Protein AF-A0A257MHK7-F1 (afdb_monomer)

Nearest PDB structures (foldseek):
  7e9s-assembly1_A  TM=8.027E-01  e=5.311E-11  Archaeoglobus fulgidus DSM 4304
  3wak-assembly1_A  TM=7.910E-01  e=7.099E-11  Archaeoglobus fulgidus DSM 4304
  3waj-assembly1_A  TM=7.030E-01  e=3.973E-11  Archaeoglobus fulgidus DSM 4304
  5gmy-assembly1_A  TM=7.520E-01  e=3.577E-10  Archaeoglobus fulgidus DSM 4304
  6s7t-assembly1_A  TM=6.588E-01  e=6.774E-07  Homo sapiens

Solvent-accessible surface area (backbone atoms only — not comparable to full-atom values): 24282 Å² total; per-residue (Å²): 131,82,75,76,78,83,48,70,67,58,56,49,49,50,45,51,52,52,33,52,51,50,15,43,62,72,18,46,82,25,63,48,101,91,43,78,45,60,84,50,72,64,22,52,51,40,48,52,35,19,58,49,16,57,77,46,65,91,47,66,69,50,65,38,73,88,37,63,76,94,75,29,39,77,54,55,71,35,56,49,52,37,50,54,35,19,51,52,15,50,74,71,70,33,82,48,70,70,46,31,56,56,50,37,24,47,47,23,32,54,41,40,47,53,32,38,53,40,49,23,53,37,39,29,74,77,66,37,66,69,61,8,52,51,51,30,46,51,55,52,66,28,59,69,59,35,62,39,13,6,29,34,28,44,54,45,70,27,52,39,54,29,22,50,47,42,20,52,31,23,45,52,45,21,74,55,40,68,96,49,17,69,58,26,11,40,50,12,4,50,21,49,29,53,23,32,33,37,34,40,70,49,44,66,71,54,56,54,53,49,52,48,51,52,50,53,45,48,51,19,52,67,71,73,46,90,50,65,66,61,50,50,41,54,48,44,12,43,50,43,16,47,63,70,40,51,89,44,36,86,36,83,27,31,27,60,19,42,54,43,48,52,48,49,43,50,49,40,52,49,51,51,47,52,53,50,51,36,60,76,67,71,50,65,45,80,57,48,64,59,50,52,52,50,52,51,54,51,49,52,58,54,36,50,73,34,60,96,67,37,18,60,57,46,51,52,53,49,21,72,73,73,60,36,93,45,45,93,74,38,84,89,49,45,71,76,60,85,51,75,64,39,39,51,50,38,55,74,28,68,61,30,46,48,50,53,49,47,53,53,53,50,50,50,53,50,53,52,50,56,60,75,61,67,80,76,101,61,92,68,68,81,74,87,76,67,64,86,76,51,99,71,61,73,84,81,82,87,78,83,82,76,90,73,92,77,93,82,86,86,83,91,83,88,90,87,88,79,92,76,91,77,92,77,85,84,85,80,83,88,82,88,81,89,131

Radius of gyration: 27.18 Å; Cα contacts (8 Å, |Δi|>4): 491; chains: 1; bounding box: 99×68×70 Å

Foldseek 3Di:
DPPPPDDLVVLLVVLLVLLLVLLAVVLVVLQDPVAGDADDDVLVVLLVQLLVCLVVPPDTCQWACVPPPPPTDGDLAFCLLSNVLSVQLVVVVHNDSRSSQQRSQCVLQVLLSLLLVLQLLQQCLVFNSVSSSVSSNLSSLQPVNSCCRHGNSSALVSLLSSLLSLLSSLLSCLLQVPPCNLVSLLSSLVSLLSNLSSAVLSLLSVVVLLVVLLVVLLVCLVVVHDCVSSLVSSLSSLVSNLVSLVVCCVPSNRVSSNVSSVVSNVLSVVLVVLSVVCVVVVHRSVVNVVVSVVVVVVVLVVQCVQVPNSVVVSLVSVCQVPPHPCDVPDPVSHDCDDDPVSVVCLCPDSNNVSVVVCCVSVVVSVVVRCVVVPDDPDPPNDDDDCLVDDPDRDPDPDPPPDDDDDDDDDDDDDDDDDDDDDDDDDDDDDDDDDD

pLDDT: mean 83.2, std 22.93, range [23.47, 98.69]

Mean predicted aligned error: 10.33 Å

Secondary structure (DSSP, 8-state):
-------HHHHHHHHHHHHHHHHHHHHGGGEETTEE--SSHHHHHHHHHHHHHHHHTT----EETTSTTTT-EE--S-SHHHHHHHHHHHHTT--SHHHHHHHHTTHHHHHHHHHHHHHHHHHHHHS-HHHHHHHHHHHHH-HHHHHHHSTT--STHHHHHHHHHHHHHHHHHHHH-GGGHHHHHHHHHHHHHHHHTT-GGGGGGGGHHHHHHHHHHHHHHHHT---HHHHHHHHHHHHHHHHHHGGGTTSTTTHHHHHHHHHHHHHHHHHHHHHHHHHHTT--GGGHHHHHHHHHHHHHHHHHT-GGGHHHHHHHHHHHHH--TTTTT-GGGS-S-SSHHHHHHHHHSHHHHHHHHHHHHHHHHHHHHHHHT-S------S-SSGGGSSSSPPPP--------------------------------S------

Sequence (435 aa):
MDQGKRSEQVELIAVVILGLLLRFLGGRASLTEKGILLPGYDEFYHMRRILYTVQNFPNTLWFDSYLNYPHGWENVWPPLYDQISAAFCLLLGQHTRPGVEMAASFVPIIIGTIATIAIYFLVREVFDHRTAILAGLMTVLAPTYLQYTRFAAMDHHSLEVLFLISALLFLILALCGGGRRYIFAALAGLSIAALAYTWHGAVLYLAVIPAYVAIDMTMALKEKRQSQETAMVMLLALAVAIIFVLPYRNAPWLWPSFVGIAAIFAATVIISTISYLIAKRNMSWKAFPPSVLLVFLISILIFSSGPFGTGELIRIGLGTLWGGEMVGKISEAEPLVYDWLTFKQVAFSGLGLNLLFTLAVGGVCYCSHLRAVEIPLYVHYCHGDFYKHTLFPCPESDQRTTWGEQSQDGPAGDPSPIFGSNFAYNCRGGVCCHL

Structure (mmCIF, N/CA/C/O backbone):
data_AF-A0A257MHK7-F1
#
_entry.id   AF-A0A257MHK7-F1
#
loop_
_atom_site.group_PDB
_atom_site.id
_atom_site.type_symbol
_atom_site.label_atom_id
_atom_site.label_alt_id
_atom_site.label_comp_id
_atom_site.label_asym_id
_atom_site.label_entity_id
_atom_site.label_seq_id
_atom_site.pdbx_PDB_ins_code
_atom_site.Cartn_x
_atom_site.Cartn_y
_atom_site.Cartn_z
_atom_site.occupancy
_atom_site.B_iso_or_equiv
_atom_site.auth_seq_id
_atom_site.auth_comp_id
_atom_site.auth_asym_id
_atom_site.auth_atom_id
_atom_site.pdbx_PDB_model_num
ATOM 1 N N . MET A 1 1 ? -41.397 4.599 -23.111 1.00 39.16 1 MET A N 1
ATOM 2 C CA . MET A 1 1 ? -39.931 4.744 -23.216 1.00 39.16 1 MET A CA 1
ATOM 3 C C . MET A 1 1 ? -39.359 4.292 -21.893 1.00 39.16 1 MET A C 1
ATOM 5 O O . MET A 1 1 ? -39.445 5.027 -20.920 1.00 39.16 1 MET A O 1
ATOM 9 N N . ASP A 1 2 ? -38.924 3.038 -21.843 1.00 44.28 2 ASP A N 1
ATOM 10 C CA . ASP A 1 2 ? -38.298 2.443 -20.666 1.00 44.28 2 ASP A CA 1
ATOM 11 C C . ASP A 1 2 ? -36.989 3.212 -20.429 1.00 44.28 2 ASP A C 1
ATOM 13 O O . ASP A 1 2 ? -36.099 3.189 -21.281 1.00 44.28 2 ASP A O 1
ATOM 17 N N . GLN A 1 3 ? -36.914 4.020 -19.366 1.00 47.31 3 GLN A N 1
ATOM 18 C CA . GLN A 1 3 ? -35.675 4.716 -19.022 1.00 47.31 3 GLN A CA 1
ATOM 19 C C . GLN A 1 3 ? -34.624 3.636 -18.782 1.00 47.31 3 GLN A C 1
ATOM 21 O O . GLN A 1 3 ? -34.751 2.866 -17.833 1.00 47.31 3 GLN A O 1
ATOM 26 N N . GLY A 1 4 ? -33.648 3.534 -19.692 1.00 52.12 4 GLY A N 1
ATOM 27 C CA . GLY A 1 4 ? -32.663 2.458 -19.710 1.00 52.12 4 GLY A CA 1
ATOM 28 C C . GLY A 1 4 ? -32.107 2.219 -18.312 1.00 52.12 4 GLY A C 1
ATOM 29 O O . GLY A 1 4 ? -31.444 3.093 -17.751 1.00 52.12 4 GLY A O 1
ATOM 30 N N . LYS A 1 5 ? -32.431 1.057 -17.731 1.00 61.06 5 LYS A N 1
ATOM 31 C CA . LYS A 1 5 ? -31.948 0.658 -16.408 1.00 61.06 5 LYS A CA 1
ATOM 32 C C . LYS A 1 5 ? -30.424 0.677 -16.455 1.00 61.06 5 LYS A C 1
ATOM 34 O O . LYS A 1 5 ? -29.813 -0.176 -17.094 1.00 61.06 5 LYS A O 1
ATOM 39 N N . ARG A 1 6 ? -29.821 1.681 -15.818 1.00 72.25 6 ARG A N 1
ATOM 40 C CA . ARG A 1 6 ? -28.372 1.767 -15.629 1.00 72.25 6 ARG A CA 1
ATOM 41 C C . ARG A 1 6 ? -27.920 0.492 -14.923 1.00 72.25 6 ARG A C 1
ATOM 43 O O . ARG A 1 6 ? -28.359 0.217 -13.809 1.00 72.25 6 ARG A O 1
ATOM 50 N N . SER A 1 7 ? -27.112 -0.311 -15.609 1.00 86.06 7 SER A N 1
ATOM 51 C CA . SER A 1 7 ? -26.526 -1.515 -15.029 1.00 86.06 7 SER A CA 1
ATOM 52 C C . SER A 1 7 ? -25.234 -1.129 -14.327 1.00 86.06 7 SER A C 1
ATOM 54 O O . SER A 1 7 ? -24.307 -0.637 -14.967 1.00 86.06 7 SER A O 1
ATOM 56 N N . GLU A 1 8 ? -25.172 -1.390 -13.024 1.00 88.44 8 GLU A N 1
ATOM 57 C CA . GLU A 1 8 ? -23.995 -1.140 -12.187 1.00 88.44 8 GLU A CA 1
ATOM 58 C C . GLU A 1 8 ? -22.715 -1.739 -12.794 1.00 88.44 8 GLU A C 1
ATOM 60 O O . GLU A 1 8 ? -21.661 -1.104 -12.823 1.00 88.44 8 GLU A O 1
ATOM 65 N N . GLN A 1 9 ? -22.827 -2.946 -13.349 1.00 90.44 9 GLN A N 1
ATOM 66 C CA . GLN A 1 9 ? -21.714 -3.637 -13.992 1.00 90.44 9 GLN A CA 1
ATOM 67 C C . GLN A 1 9 ? -21.234 -2.895 -15.243 1.00 90.44 9 GLN A C 1
ATOM 69 O O . GLN A 1 9 ? -20.033 -2.792 -15.472 1.00 90.44 9 GLN A O 1
ATOM 74 N N . VAL A 1 10 ? -22.160 -2.352 -16.041 1.00 93.19 10 VAL A N 1
ATOM 75 C CA . VAL A 1 10 ? -21.826 -1.600 -17.259 1.00 93.19 10 VAL A CA 1
ATOM 76 C C . VAL A 1 10 ? -21.135 -0.285 -16.908 1.00 93.19 10 VAL A C 1
ATOM 78 O O . VAL A 1 10 ? -20.160 0.074 -17.565 1.00 93.19 10 VAL A O 1
ATOM 81 N N . GLU A 1 11 ? -21.586 0.407 -15.857 1.00 94.50 11 GLU A N 1
ATOM 82 C CA . GLU A 1 11 ? -20.933 1.633 -15.386 1.00 94.50 11 GLU A CA 1
ATOM 83 C C . GLU A 1 11 ? -19.502 1.348 -14.902 1.00 94.50 11 GLU A C 1
ATOM 85 O O . GLU A 1 11 ? -18.569 2.030 -15.326 1.00 94.50 11 GLU A O 1
ATOM 90 N N . LEU A 1 12 ? -19.294 0.293 -14.104 1.00 95.00 12 LEU A N 1
ATOM 91 C CA . LEU A 1 12 ? -17.954 -0.102 -13.659 1.00 95.00 12 LEU A CA 1
ATOM 92 C C . LEU A 1 12 ? -17.047 -0.483 -14.838 1.00 95.00 12 LEU A C 1
ATOM 94 O O . LEU A 1 12 ? -15.903 -0.035 -14.904 1.00 95.00 12 LEU A O 1
ATOM 98 N N . ILE A 1 13 ? -17.553 -1.275 -15.788 1.00 96.38 13 ILE A N 1
ATOM 99 C CA . ILE A 1 13 ? -16.806 -1.654 -16.995 1.00 96.38 13 ILE A CA 1
ATOM 100 C C . ILE A 1 13 ? -16.398 -0.407 -17.787 1.00 96.38 13 ILE A C 1
ATOM 102 O O . ILE A 1 13 ? -15.259 -0.328 -18.243 1.00 96.38 13 ILE A O 1
ATOM 106 N N . ALA A 1 14 ? -17.277 0.591 -17.912 1.00 96.62 14 ALA A N 1
ATOM 107 C CA . ALA A 1 14 ? -16.950 1.840 -18.592 1.00 96.62 14 ALA A CA 1
ATOM 108 C C . ALA A 1 14 ? -15.803 2.596 -17.897 1.00 96.62 14 ALA A C 1
ATOM 110 O O . ALA A 1 14 ? -14.878 3.049 -18.573 1.00 96.62 14 ALA A O 1
ATOM 111 N N . VAL A 1 15 ? -15.813 2.680 -16.560 1.00 97.00 15 VAL A N 1
ATOM 112 C CA . VAL A 1 15 ? -14.716 3.287 -15.778 1.00 97.00 15 VAL A CA 1
ATOM 113 C C . VAL A 1 15 ? -13.408 2.518 -15.966 1.00 97.00 15 VAL A C 1
ATOM 115 O O . VAL A 1 15 ? -12.357 3.123 -16.180 1.00 97.00 15 VAL A O 1
ATOM 118 N N . VAL A 1 16 ? -13.465 1.187 -15.930 1.00 97.12 16 VAL A N 1
ATOM 119 C CA . VAL A 1 16 ? -12.303 0.311 -16.128 1.00 97.12 16 VAL A CA 1
ATOM 120 C C . VAL A 1 16 ? -11.705 0.490 -17.524 1.00 97.12 16 VAL A C 1
ATOM 122 O O . VAL A 1 16 ? -10.497 0.684 -17.646 1.00 97.12 16 VAL A O 1
ATOM 125 N N . ILE A 1 17 ? -12.534 0.490 -18.572 1.00 97.56 17 ILE A N 1
ATOM 126 C CA . ILE A 1 17 ? -12.089 0.706 -19.956 1.00 97.56 17 ILE A CA 1
ATOM 127 C C . ILE A 1 17 ? -11.475 2.098 -20.109 1.00 97.56 17 ILE A C 1
ATOM 129 O O . ILE A 1 17 ? -10.389 2.223 -20.672 1.00 97.56 17 ILE A O 1
ATOM 133 N N . LEU A 1 18 ? -12.119 3.138 -19.569 1.00 97.44 18 LEU A N 1
ATOM 134 C CA . LEU A 1 18 ? -11.562 4.490 -19.575 1.00 97.44 18 LEU A CA 1
ATOM 135 C C . LEU A 1 18 ? -10.185 4.520 -18.898 1.00 97.44 18 LEU A C 1
ATOM 137 O O . LEU A 1 18 ? -9.242 5.090 -19.441 1.00 97.44 18 LEU A O 1
ATOM 141 N N . GLY A 1 19 ? -10.046 3.858 -17.748 1.00 96.81 19 GLY A N 1
ATOM 142 C CA . GLY A 1 19 ? -8.787 3.767 -17.016 1.00 96.81 19 GLY A CA 1
ATOM 143 C C . GLY A 1 19 ? -7.684 3.034 -17.762 1.00 96.81 19 GLY A C 1
ATOM 144 O O . GLY A 1 19 ? -6.542 3.492 -17.750 1.00 96.81 19 GLY A O 1
ATOM 145 N N . LEU A 1 20 ? -8.010 1.928 -18.428 1.00 96.69 20 LEU A N 1
ATOM 146 C CA . LEU A 1 20 ? -7.080 1.199 -19.290 1.00 96.69 20 LEU A CA 1
ATOM 147 C C . LEU A 1 20 ? -6.582 2.088 -20.436 1.00 96.69 20 LEU A C 1
ATOM 149 O O . LEU A 1 20 ? -5.374 2.198 -20.657 1.00 96.69 20 LEU A O 1
ATOM 153 N N . LEU A 1 21 ? -7.504 2.769 -21.124 1.00 97.38 21 LEU A N 1
ATOM 154 C CA . LEU A 1 21 ? -7.181 3.658 -22.239 1.00 97.38 21 LEU A CA 1
ATOM 155 C C . LEU A 1 21 ? -6.306 4.830 -21.791 1.00 97.38 21 LEU A C 1
ATOM 157 O O . LEU A 1 21 ? -5.286 5.098 -22.419 1.00 97.38 21 LEU A O 1
ATOM 161 N N . LEU A 1 22 ? -6.654 5.503 -20.692 1.00 97.44 22 LEU A N 1
ATOM 162 C CA . LEU A 1 22 ? -5.873 6.633 -20.184 1.00 97.44 22 LEU A CA 1
ATOM 163 C C . LEU A 1 22 ? -4.468 6.215 -19.745 1.00 97.44 22 LEU A C 1
ATOM 165 O O . LEU A 1 22 ? -3.508 6.917 -20.059 1.00 97.44 22 LEU A O 1
ATOM 169 N N . ARG A 1 23 ? -4.317 5.061 -19.085 1.00 97.38 23 ARG A N 1
ATOM 170 C CA . ARG A 1 23 ? -3.004 4.522 -18.689 1.00 97.38 23 ARG A CA 1
ATOM 171 C C . ARG A 1 23 ? -2.137 4.180 -19.892 1.00 97.38 23 ARG A C 1
ATOM 173 O O . ARG A 1 23 ? -0.947 4.493 -19.895 1.00 97.38 23 ARG A O 1
ATOM 180 N N . PHE A 1 24 ? -2.723 3.597 -20.934 1.00 97.12 24 PHE A N 1
ATOM 181 C CA . PHE A 1 24 ? -1.995 3.341 -22.171 1.00 97.12 24 PHE A CA 1
ATOM 182 C C . PHE A 1 24 ? -1.596 4.649 -22.872 1.00 97.12 24 PHE A C 1
ATOM 184 O O . PHE A 1 24 ? -0.422 4.867 -23.170 1.00 97.12 24 PHE A O 1
ATOM 191 N N . LEU A 1 25 ? -2.546 5.570 -23.063 1.00 96.06 25 LEU A N 1
ATOM 192 C CA . LEU A 1 25 ? -2.308 6.858 -23.723 1.00 96.06 25 LEU A CA 1
ATOM 193 C C . LEU A 1 25 ? -1.296 7.729 -22.967 1.00 96.06 25 LEU A C 1
ATOM 195 O O . LEU A 1 25 ? -0.459 8.370 -23.601 1.00 96.06 25 LEU A O 1
ATOM 199 N N . GLY A 1 26 ? -1.333 7.730 -21.634 1.00 94.69 26 GLY A N 1
ATOM 200 C CA . GLY A 1 26 ? -0.410 8.492 -20.792 1.00 94.69 26 GLY A CA 1
ATOM 201 C C . GLY A 1 26 ? 1.041 8.012 -20.884 1.00 94.69 26 GLY A C 1
ATOM 202 O O . GLY A 1 26 ? 1.969 8.798 -20.693 1.00 94.69 26 GLY A O 1
ATOM 203 N N . GLY A 1 27 ? 1.263 6.735 -21.201 1.00 95.19 27 GLY A N 1
ATOM 204 C CA . GLY A 1 27 ? 2.598 6.158 -21.381 1.00 95.19 27 GLY A CA 1
ATOM 205 C C . GLY A 1 27 ? 3.005 5.960 -22.843 1.00 95.19 27 GLY A C 1
ATOM 206 O O . GLY A 1 27 ? 4.100 5.480 -23.105 1.00 95.19 27 GLY A O 1
ATOM 207 N N . ARG A 1 28 ? 2.178 6.363 -23.819 1.00 95.12 28 ARG A N 1
ATOM 208 C CA . ARG A 1 28 ? 2.431 6.113 -25.254 1.00 95.12 28 ARG A CA 1
ATOM 209 C C . ARG A 1 28 ? 3.785 6.623 -25.756 1.00 95.12 28 ARG A C 1
ATOM 211 O O . ARG A 1 28 ? 4.324 6.065 -26.699 1.00 95.12 28 ARG A O 1
ATOM 218 N N . ALA A 1 29 ? 4.324 7.678 -25.142 1.00 94.69 29 ALA A N 1
ATOM 219 C CA . ALA A 1 29 ? 5.621 8.251 -25.506 1.00 94.69 29 ALA A CA 1
ATOM 220 C C . ALA A 1 29 ? 6.801 7.301 -25.224 1.00 94.69 29 ALA A C 1
ATOM 222 O O . ALA A 1 29 ? 7.866 7.466 -25.808 1.00 94.69 29 ALA A O 1
ATOM 223 N N . SER A 1 30 ? 6.604 6.298 -24.365 1.00 96.44 30 SER A N 1
ATOM 224 C CA . SER A 1 30 ? 7.582 5.242 -24.102 1.00 96.44 30 SER A CA 1
ATOM 225 C C . SER A 1 30 ? 7.689 4.222 -25.238 1.00 96.44 30 SER A C 1
ATOM 227 O O . SER A 1 30 ? 8.643 3.451 -25.269 1.00 96.44 30 SER A O 1
ATOM 229 N N . LEU A 1 31 ? 6.748 4.205 -26.187 1.00 95.56 31 LEU A N 1
ATOM 230 C CA . LEU A 1 31 ? 6.859 3.410 -27.409 1.00 95.56 31 LEU A CA 1
ATOM 231 C C . LEU A 1 31 ? 7.659 4.199 -28.450 1.00 95.56 31 LEU A C 1
ATOM 233 O O . LEU A 1 31 ? 7.184 5.209 -28.967 1.00 95.56 31 LEU A O 1
ATOM 237 N N . THR A 1 32 ? 8.864 3.730 -28.771 1.00 94.81 32 THR A N 1
ATOM 238 C CA . THR A 1 32 ? 9.743 4.364 -29.764 1.00 94.81 32 THR A CA 1
ATOM 239 C C . THR A 1 32 ? 10.085 3.399 -30.896 1.00 94.81 32 THR A C 1
ATOM 241 O O . THR A 1 32 ? 9.977 2.183 -30.746 1.00 94.81 32 THR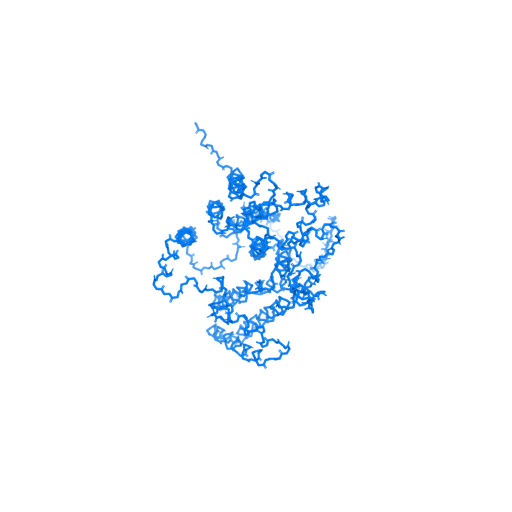 A O 1
ATOM 244 N N . GLU A 1 33 ? 10.575 3.923 -32.022 1.00 91.00 33 GLU A N 1
ATOM 245 C CA . GLU A 1 33 ? 11.054 3.101 -33.147 1.00 91.00 33 GLU A CA 1
ATOM 246 C C . GLU A 1 33 ? 12.207 2.160 -32.757 1.00 91.00 33 GLU A C 1
ATOM 248 O O . GLU A 1 33 ? 12.410 1.127 -33.390 1.00 91.00 33 GLU A O 1
ATOM 253 N N . LYS A 1 34 ? 12.964 2.506 -31.706 1.00 90.00 34 LYS A N 1
ATOM 254 C CA . LYS A 1 34 ? 14.127 1.745 -31.225 1.00 90.00 34 LYS A CA 1
ATOM 255 C C . LYS A 1 34 ? 13.792 0.776 -30.085 1.00 90.00 34 LYS A C 1
ATOM 257 O O . LYS A 1 34 ? 14.699 0.113 -29.588 1.00 90.00 34 LYS A O 1
ATOM 262 N N . GLY A 1 35 ? 12.527 0.696 -29.668 1.00 91.56 35 GLY A N 1
ATOM 263 C CA . GLY A 1 35 ? 12.070 -0.127 -28.546 1.00 91.56 35 GLY A CA 1
ATOM 264 C C . GLY A 1 35 ? 11.389 0.684 -27.444 1.00 91.56 35 GLY A C 1
ATOM 265 O O . GLY A 1 35 ? 10.876 1.782 -27.682 1.00 91.56 35 GLY A O 1
ATOM 266 N N . ILE A 1 36 ? 11.367 0.130 -26.232 1.00 96.00 36 ILE A N 1
ATOM 267 C CA . ILE A 1 36 ? 10.740 0.766 -25.070 1.00 96.00 36 ILE A CA 1
ATOM 268 C C . ILE A 1 36 ? 11.704 1.765 -24.427 1.00 96.00 36 ILE A C 1
ATOM 270 O O . ILE A 1 36 ? 12.804 1.401 -24.016 1.00 96.00 36 ILE A O 1
ATOM 274 N N . LEU A 1 37 ? 11.267 3.017 -24.294 1.00 95.75 37 LEU A N 1
ATOM 275 C CA . LEU A 1 37 ? 11.945 4.041 -23.507 1.00 95.75 37 LEU A CA 1
ATOM 276 C C . LEU A 1 37 ? 11.248 4.201 -22.154 1.00 95.75 37 LEU A C 1
ATOM 278 O O . LEU A 1 37 ? 10.133 4.723 -22.071 1.00 95.75 37 LEU A O 1
ATOM 282 N N . LEU A 1 38 ? 11.914 3.759 -21.092 1.00 95.50 38 LEU A N 1
ATOM 283 C CA . LEU A 1 38 ? 11.396 3.869 -19.732 1.00 95.50 38 LEU A CA 1
ATOM 284 C C . LEU A 1 38 ? 11.440 5.334 -19.257 1.00 95.50 38 LEU A C 1
ATOM 286 O O . LEU A 1 38 ? 12.376 6.059 -19.605 1.00 95.50 38 LEU A O 1
ATOM 290 N N . PRO A 1 39 ? 10.413 5.798 -18.526 1.00 92.44 39 PRO A N 1
ATOM 291 C CA . PRO A 1 39 ? 10.224 7.220 -18.263 1.00 92.44 39 PRO A CA 1
ATOM 292 C C . PRO A 1 39 ? 11.067 7.794 -17.118 1.00 92.44 39 PRO A C 1
ATOM 294 O O . PRO A 1 39 ? 11.219 9.014 -17.070 1.00 92.44 39 PRO A O 1
ATOM 297 N N . GLY A 1 40 ? 11.582 6.966 -16.212 1.00 90.06 40 GLY A N 1
ATOM 298 C CA . GLY A 1 40 ? 12.348 7.397 -15.045 1.00 90.06 40 GLY A CA 1
ATOM 299 C C . GLY A 1 40 ? 13.492 6.438 -14.716 1.00 90.06 40 GLY A C 1
ATOM 300 O O . GLY A 1 40 ? 13.704 5.435 -15.403 1.00 90.06 40 GLY A O 1
ATOM 301 N N . TYR A 1 41 ? 14.289 6.805 -13.713 1.00 91.62 41 TYR A N 1
ATOM 302 C CA . TYR A 1 41 ? 15.529 6.107 -13.363 1.00 91.62 41 TYR A CA 1
ATOM 303 C C . TYR A 1 41 ? 15.273 4.769 -12.661 1.00 91.62 41 TYR A C 1
ATOM 305 O O . TYR A 1 41 ? 15.912 3.771 -13.007 1.00 91.62 41 TYR A O 1
ATOM 313 N N . ASP A 1 42 ? 14.316 4.736 -11.732 1.00 94.19 42 ASP A N 1
ATOM 314 C CA . ASP A 1 42 ? 13.962 3.533 -10.974 1.00 94.19 42 ASP A CA 1
ATOM 315 C C . ASP A 1 42 ? 13.386 2.461 -11.902 1.00 94.19 42 ASP A C 1
ATOM 317 O O . ASP A 1 42 ? 13.730 1.283 -11.784 1.00 94.19 42 ASP A O 1
ATOM 321 N N . GLU A 1 43 ? 12.630 2.871 -12.923 1.00 96.00 43 GLU A N 1
ATOM 322 C CA . GLU A 1 43 ? 12.098 1.983 -13.951 1.00 96.00 43 GLU A CA 1
ATOM 323 C C . GLU A 1 43 ? 13.200 1.238 -14.712 1.00 96.00 43 GLU A C 1
ATOM 325 O O . GLU A 1 43 ? 13.059 0.043 -14.989 1.00 96.00 43 GLU A O 1
ATOM 330 N N . PHE A 1 44 ? 14.320 1.899 -15.035 1.00 96.00 44 PHE A N 1
ATOM 331 C CA . PHE A 1 44 ? 15.459 1.225 -15.671 1.00 96.00 44 PHE A CA 1
ATOM 332 C C . PHE A 1 44 ? 16.068 0.160 -14.761 1.00 96.00 44 PHE A C 1
ATOM 334 O O . PHE A 1 44 ? 16.452 -0.914 -15.242 1.00 96.00 44 PHE A O 1
ATOM 341 N N . TYR A 1 45 ? 16.150 0.427 -13.457 1.00 96.75 45 TYR A N 1
ATOM 342 C CA . TYR A 1 45 ? 16.700 -0.539 -12.517 1.00 96.75 45 TYR A CA 1
ATOM 343 C C . TYR A 1 45 ? 15.738 -1.706 -12.264 1.00 96.75 45 TYR A C 1
ATOM 345 O O . TYR A 1 45 ? 16.163 -2.862 -12.317 1.00 96.75 45 TYR A O 1
ATOM 353 N N . HIS A 1 46 ? 14.437 -1.446 -12.124 1.00 97.31 46 HIS A N 1
ATOM 354 C CA . HIS A 1 46 ? 13.409 -2.488 -12.109 1.00 97.31 46 HIS A CA 1
ATOM 355 C C . HIS A 1 46 ? 13.458 -3.343 -13.379 1.00 97.31 46 HIS A C 1
ATOM 357 O O . HIS A 1 46 ? 13.505 -4.568 -13.290 1.00 97.31 46 HIS A O 1
ATOM 363 N N . MET A 1 47 ? 13.577 -2.744 -14.568 1.00 97.50 47 MET A N 1
ATOM 364 C CA . MET A 1 47 ? 13.728 -3.504 -15.814 1.00 97.50 47 MET A CA 1
ATOM 365 C C . MET A 1 47 ? 14.973 -4.399 -15.807 1.00 97.50 47 MET A C 1
ATOM 367 O O . MET A 1 47 ? 14.903 -5.560 -16.213 1.00 97.50 47 MET A O 1
ATOM 371 N N . ARG A 1 48 ? 16.113 -3.907 -15.301 1.00 96.69 48 ARG A N 1
ATOM 372 C CA . ARG A 1 48 ? 17.323 -4.726 -15.126 1.00 96.69 48 ARG A CA 1
ATOM 373 C C . ARG A 1 48 ? 17.061 -5.924 -14.209 1.00 96.69 48 ARG A C 1
ATOM 375 O O . ARG A 1 48 ? 17.447 -7.044 -14.554 1.00 96.69 48 ARG A O 1
ATOM 382 N N . ARG A 1 49 ? 16.393 -5.711 -13.071 1.00 97.12 49 ARG A N 1
ATOM 383 C CA . ARG A 1 49 ? 16.025 -6.785 -12.134 1.00 97.12 49 ARG A CA 1
ATOM 384 C C . ARG A 1 49 ? 15.054 -7.777 -12.769 1.00 97.12 49 ARG A C 1
ATOM 386 O O . ARG A 1 49 ? 15.244 -8.980 -12.607 1.00 97.12 49 ARG A O 1
ATOM 393 N N . ILE A 1 50 ? 14.069 -7.309 -13.532 1.00 98.12 50 ILE A N 1
ATOM 394 C CA . ILE A 1 50 ? 13.094 -8.147 -14.242 1.00 98.12 50 ILE A CA 1
ATOM 395 C C . ILE A 1 50 ? 13.791 -9.012 -15.293 1.00 98.12 50 ILE A C 1
ATOM 397 O O . ILE A 1 50 ? 13.585 -10.222 -15.306 1.00 98.12 50 ILE A O 1
ATOM 401 N N . LEU A 1 51 ? 14.665 -8.435 -16.126 1.00 97.94 51 LEU A N 1
ATOM 402 C CA . LEU A 1 51 ? 15.441 -9.180 -17.125 1.00 97.94 51 LE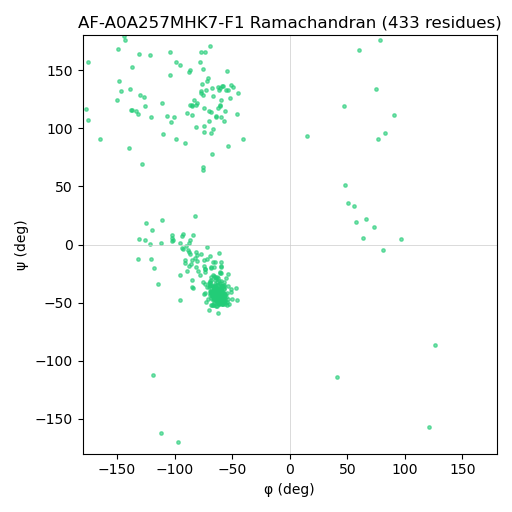U A CA 1
ATOM 403 C C . LEU A 1 51 ? 16.286 -10.287 -16.480 1.00 97.94 51 LEU A C 1
ATOM 405 O O . LEU A 1 51 ? 16.293 -11.417 -16.968 1.00 97.94 51 LEU A O 1
ATOM 409 N N . TYR A 1 52 ? 16.951 -9.984 -15.360 1.00 97.62 52 TYR A N 1
ATOM 410 C CA . TYR A 1 52 ? 17.685 -10.986 -14.586 1.00 97.62 52 TYR A CA 1
ATOM 411 C C . TYR A 1 52 ? 16.752 -12.074 -14.035 1.00 97.62 52 TYR A C 1
ATOM 413 O O . TYR A 1 52 ? 17.041 -13.264 -14.155 1.00 97.62 52 TYR A O 1
ATOM 421 N N . THR A 1 53 ? 15.615 -11.677 -13.463 1.00 98.06 53 THR A N 1
ATOM 422 C CA . THR A 1 53 ? 14.657 -12.587 -12.819 1.00 98.06 53 THR A CA 1
ATOM 423 C C . THR A 1 53 ? 13.981 -13.510 -13.832 1.00 98.06 53 THR A C 1
ATOM 425 O O . THR A 1 53 ? 13.788 -14.681 -13.535 1.00 98.06 53 THR A O 1
ATOM 428 N N . VAL A 1 54 ? 13.687 -13.051 -15.054 1.00 98.38 54 VAL A N 1
ATOM 429 C CA . VAL A 1 54 ? 13.162 -13.906 -16.139 1.00 98.38 54 VAL A CA 1
ATOM 430 C C . VAL A 1 54 ? 14.132 -15.042 -16.476 1.00 98.38 54 VAL A C 1
ATOM 432 O O . VAL A 1 54 ? 13.701 -16.163 -16.730 1.00 98.38 54 VAL A O 1
ATOM 435 N N . GLN A 1 55 ? 15.441 -14.780 -16.452 1.00 97.19 55 GLN A N 1
ATOM 436 C CA . GLN A 1 55 ? 16.466 -15.785 -16.758 1.00 97.19 55 GLN A CA 1
ATOM 437 C C . GLN A 1 55 ? 16.754 -16.736 -15.588 1.00 97.19 55 GLN A C 1
ATOM 439 O O . GLN A 1 55 ? 17.243 -17.840 -15.810 1.00 97.19 55 GLN A O 1
ATOM 444 N N . ASN A 1 56 ? 16.455 -16.317 -14.354 1.00 97.19 56 ASN A N 1
ATOM 445 C CA . ASN A 1 56 ? 16.849 -17.012 -13.122 1.00 97.19 56 ASN A CA 1
ATOM 446 C C . ASN A 1 56 ? 15.658 -17.340 -12.204 1.00 97.19 56 ASN A C 1
ATOM 448 O O . ASN A 1 56 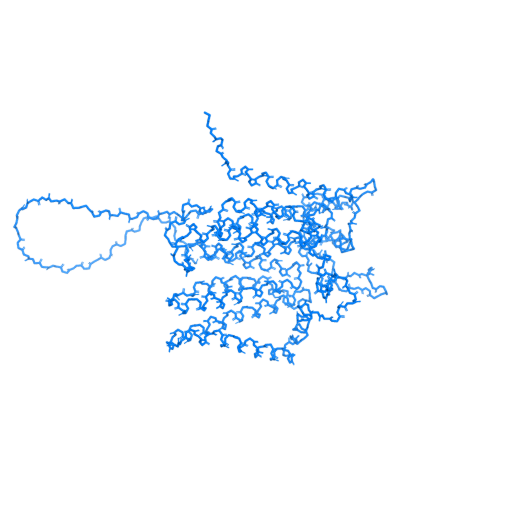? 15.841 -17.584 -11.008 1.00 97.19 56 ASN A O 1
ATOM 452 N N . PHE A 1 57 ? 14.438 -17.321 -12.746 1.00 96.56 57 PHE A N 1
ATOM 453 C CA . PHE A 1 57 ? 13.201 -17.417 -11.975 1.00 96.56 57 PHE A CA 1
ATOM 454 C C . PHE A 1 57 ? 13.199 -18.661 -11.068 1.00 96.56 57 PHE A C 1
ATOM 456 O O . PHE A 1 57 ? 13.519 -19.751 -11.545 1.00 96.56 57 PHE A O 1
ATOM 463 N N . PRO A 1 58 ? 12.831 -18.545 -9.775 1.00 94.88 58 PRO A N 1
ATOM 464 C CA . PRO A 1 58 ? 12.224 -17.385 -9.103 1.00 94.88 58 PRO A CA 1
ATOM 465 C C . PRO A 1 58 ? 13.215 -16.415 -8.421 1.00 94.88 58 PRO A C 1
ATOM 467 O O . PRO A 1 58 ? 12.783 -15.528 -7.680 1.00 94.88 58 PRO A O 1
ATOM 470 N N . ASN A 1 59 ? 14.529 -16.573 -8.623 1.00 93.69 59 ASN A N 1
ATOM 471 C CA . ASN A 1 59 ? 15.541 -15.745 -7.962 1.00 93.69 59 ASN A CA 1
ATOM 472 C C . ASN A 1 59 ? 15.639 -14.344 -8.582 1.00 93.69 59 ASN A C 1
ATOM 474 O O . ASN A 1 59 ? 15.654 -14.189 -9.802 1.00 93.69 59 ASN A O 1
ATOM 478 N N . THR A 1 60 ? 15.773 -13.332 -7.725 1.00 92.12 60 THR A N 1
ATOM 479 C CA . THR A 1 60 ? 15.970 -11.926 -8.107 1.00 92.12 60 THR A CA 1
ATOM 480 C C . THR A 1 60 ? 17.418 -11.479 -7.910 1.00 92.12 60 THR A C 1
ATOM 482 O O . THR A 1 60 ? 18.205 -12.132 -7.225 1.00 92.12 60 THR A O 1
ATOM 485 N N . LEU A 1 61 ? 17.773 -10.329 -8.486 1.00 94.62 61 LEU A N 1
ATOM 486 C CA . LEU A 1 61 ? 19.106 -9.741 -8.361 1.00 94.62 61 LEU A CA 1
ATOM 487 C C . LEU A 1 61 ? 19.314 -9.120 -6.965 1.00 94.62 61 LEU A C 1
ATOM 489 O O . LEU A 1 61 ? 18.813 -8.026 -6.693 1.00 94.62 61 LEU A O 1
ATOM 493 N N . TRP A 1 62 ? 20.039 -9.831 -6.094 1.00 93.38 62 TRP A N 1
ATOM 494 C CA . TRP A 1 62 ? 20.350 -9.410 -4.716 1.00 93.38 62 TRP A CA 1
ATOM 495 C C . TRP A 1 62 ? 21.700 -8.707 -4.561 1.00 93.38 62 TRP A C 1
ATOM 497 O O . TRP A 1 62 ? 21.859 -7.888 -3.663 1.00 93.38 62 TRP A O 1
ATOM 507 N N . PHE A 1 63 ? 22.658 -8.991 -5.439 1.00 95.31 63 PHE A N 1
ATOM 508 C CA . PHE A 1 63 ? 23.926 -8.273 -5.520 1.00 95.31 63 PHE A CA 1
ATOM 509 C C . PHE A 1 63 ? 24.165 -7.872 -6.968 1.00 95.31 63 PHE A C 1
ATOM 511 O O . PHE A 1 63 ? 24.076 -8.715 -7.863 1.00 95.31 63 PHE A O 1
ATOM 518 N N . ASP A 1 64 ? 24.464 -6.596 -7.192 1.00 95.62 64 ASP A N 1
ATOM 519 C CA . ASP A 1 64 ? 24.688 -6.054 -8.521 1.00 95.62 64 ASP A CA 1
ATOM 520 C C . ASP A 1 64 ? 26.088 -5.451 -8.655 1.00 95.62 64 ASP A C 1
ATOM 522 O O . ASP A 1 64 ? 26.390 -4.389 -8.110 1.00 95.62 64 ASP A O 1
ATOM 526 N N . SER A 1 65 ? 26.941 -6.119 -9.432 1.00 95.12 65 SER A N 1
ATOM 527 C CA . SER A 1 65 ? 28.297 -5.655 -9.734 1.00 95.12 65 SER A CA 1
ATOM 528 C C . SER A 1 65 ? 28.349 -4.456 -10.687 1.00 95.12 65 SER A C 1
ATOM 530 O O . SER A 1 65 ? 29.409 -3.854 -10.837 1.00 95.12 65 SER A O 1
ATOM 532 N N . TYR A 1 66 ? 27.237 -4.106 -11.345 1.00 94.19 66 TYR A N 1
ATOM 533 C CA . TYR A 1 66 ? 27.165 -2.948 -12.246 1.00 94.19 66 TYR A CA 1
ATOM 534 C C . TYR A 1 66 ? 26.884 -1.646 -11.490 1.00 94.19 66 TYR A C 1
ATOM 536 O O . TYR A 1 66 ? 27.029 -0.565 -12.061 1.00 94.19 66 TYR A O 1
ATOM 544 N N . LEU A 1 67 ? 26.486 -1.735 -10.221 1.00 94.12 67 LEU A N 1
ATOM 545 C CA . LEU A 1 67 ? 26.301 -0.584 -9.350 1.00 94.12 67 LEU A CA 1
ATOM 546 C C . LEU A 1 67 ? 27.554 -0.332 -8.510 1.00 94.12 67 LEU A C 1
ATOM 548 O O . LEU A 1 67 ? 28.314 -1.252 -8.229 1.00 94.12 67 LEU A O 1
ATOM 552 N N . ASN A 1 68 ? 27.756 0.921 -8.089 1.00 94.38 68 ASN A N 1
ATOM 553 C CA . ASN A 1 68 ? 28.798 1.313 -7.132 1.00 94.38 68 ASN A CA 1
ATOM 554 C C . ASN A 1 68 ? 30.195 0.737 -7.458 1.00 94.38 68 ASN A C 1
ATOM 556 O O . ASN A 1 68 ? 30.847 0.090 -6.635 1.00 94.38 68 ASN A O 1
ATOM 560 N N . TYR A 1 69 ? 30.646 0.930 -8.701 1.00 93.31 69 TYR A N 1
ATOM 561 C CA . TYR A 1 69 ? 31.961 0.463 -9.137 1.00 93.31 69 TYR A CA 1
ATOM 562 C C . TYR A 1 69 ? 33.082 1.085 -8.277 1.00 93.31 69 TYR A C 1
ATOM 564 O O . TYR A 1 69 ? 33.053 2.295 -8.047 1.00 93.31 69 TYR A O 1
ATOM 572 N N . PRO A 1 70 ? 34.100 0.312 -7.843 1.00 95.00 70 PRO A N 1
ATOM 573 C CA . PRO A 1 70 ? 34.377 -1.093 -8.178 1.00 95.00 70 PRO A CA 1
ATOM 574 C C . PRO A 1 70 ? 33.802 -2.127 -7.194 1.00 95.00 70 PRO A C 1
ATOM 576 O O . PRO A 1 70 ? 34.131 -3.306 -7.293 1.00 95.00 70 PRO A O 1
ATOM 579 N N . HIS A 1 71 ? 32.995 -1.713 -6.220 1.00 96.06 71 HIS A N 1
ATOM 580 C CA . HIS A 1 71 ? 32.608 -2.553 -5.085 1.00 96.06 71 HIS A CA 1
ATOM 581 C C . HIS A 1 71 ? 31.346 -3.388 -5.323 1.00 96.06 71 HIS A C 1
ATOM 583 O O . HIS A 1 71 ? 31.176 -4.419 -4.675 1.00 96.06 71 HIS A O 1
ATOM 589 N N . GLY A 1 72 ? 30.478 -2.975 -6.248 1.00 95.12 72 GLY A N 1
ATOM 590 C CA . GLY A 1 72 ? 29.143 -3.554 -6.356 1.00 95.12 72 GLY A CA 1
ATOM 591 C C . GLY A 1 72 ? 28.195 -2.994 -5.294 1.00 95.12 72 GLY A C 1
ATOM 592 O O . GLY A 1 72 ? 28.587 -2.205 -4.423 1.00 95.12 72 GLY A O 1
ATOM 593 N N . TRP A 1 73 ? 26.931 -3.407 -5.364 1.00 94.69 73 TRP A N 1
ATOM 594 C CA . TRP A 1 73 ? 25.908 -2.996 -4.407 1.00 94.69 73 TRP A CA 1
ATOM 595 C C . TRP A 1 73 ? 24.994 -4.154 -4.004 1.00 94.69 73 TRP A C 1
ATOM 597 O O . TRP A 1 73 ? 24.494 -4.890 -4.858 1.00 94.69 73 TRP A O 1
ATOM 607 N N . GLU A 1 74 ? 24.745 -4.294 -2.701 1.00 92.62 74 GLU A N 1
ATOM 608 C CA . GLU A 1 74 ? 23.719 -5.195 -2.173 1.00 92.62 74 GLU A CA 1
ATOM 609 C C . GLU A 1 74 ? 22.346 -4.535 -2.279 1.00 92.62 74 GLU A C 1
ATOM 611 O O . GLU A 1 74 ? 22.098 -3.445 -1.760 1.00 92.62 74 GLU A O 1
ATOM 616 N N . ASN A 1 75 ? 21.435 -5.194 -2.983 1.00 90.19 75 ASN A N 1
ATOM 617 C CA . ASN A 1 75 ? 20.114 -4.666 -3.241 1.00 90.19 75 ASN A CA 1
ATOM 618 C C . ASN A 1 75 ? 19.164 -4.971 -2.078 1.00 90.19 75 ASN A C 1
ATOM 620 O O . ASN A 1 75 ? 18.881 -6.129 -1.770 1.00 90.19 75 ASN A O 1
ATOM 624 N N . VAL A 1 76 ? 18.628 -3.910 -1.478 1.00 90.38 76 VAL A N 1
ATOM 625 C CA . VAL A 1 76 ? 17.656 -3.971 -0.378 1.00 90.38 76 VAL A CA 1
ATOM 626 C C . VAL A 1 76 ? 16.217 -3.701 -0.830 1.00 90.38 76 VAL A C 1
ATOM 628 O O . VAL A 1 76 ? 15.325 -3.552 0.000 1.00 90.38 76 VAL A O 1
ATOM 631 N N . TRP A 1 77 ? 15.966 -3.611 -2.136 1.00 93.06 77 TRP A N 1
ATOM 632 C CA . TRP A 1 77 ? 14.622 -3.424 -2.669 1.00 93.06 77 TRP A CA 1
ATOM 633 C C . TRP A 1 77 ? 13.842 -4.736 -2.581 1.00 93.06 77 TRP A C 1
ATOM 635 O O . TRP A 1 77 ? 14.322 -5.766 -3.079 1.00 93.06 77 TRP A O 1
ATOM 645 N N . PRO A 1 78 ? 12.630 -4.724 -2.006 1.00 95.44 78 PRO A N 1
ATOM 646 C CA . PRO A 1 78 ? 11.783 -5.904 -1.982 1.00 95.44 78 PRO A CA 1
ATOM 647 C C . PRO A 1 78 ? 11.534 -6.485 -3.392 1.00 95.44 78 PRO A C 1
ATOM 649 O O . PRO A 1 78 ? 11.573 -5.755 -4.390 1.00 95.44 78 PRO A O 1
ATOM 652 N N . PRO A 1 79 ? 11.346 -7.812 -3.519 1.00 95.62 79 PRO A N 1
ATOM 653 C CA . PRO A 1 79 ? 11.397 -8.485 -4.817 1.00 95.62 79 PRO A CA 1
ATOM 654 C C . PRO A 1 79 ? 10.041 -8.589 -5.530 1.00 95.62 79 PRO A C 1
ATOM 656 O O . PRO A 1 79 ? 10.012 -8.947 -6.707 1.00 95.62 79 PRO A O 1
ATOM 659 N N . LEU A 1 80 ? 8.915 -8.326 -4.850 1.00 97.00 80 LEU A N 1
ATOM 660 C CA . LEU A 1 80 ? 7.594 -8.758 -5.328 1.00 97.00 80 LEU A CA 1
ATOM 661 C C . LEU A 1 80 ? 7.215 -8.154 -6.679 1.00 97.00 80 LEU A C 1
ATOM 663 O O . LEU A 1 80 ? 6.693 -8.865 -7.536 1.00 97.00 80 LEU A O 1
ATOM 667 N N . TYR A 1 81 ? 7.498 -6.867 -6.882 1.00 97.31 81 TYR A N 1
ATOM 668 C CA . TYR A 1 81 ? 7.202 -6.194 -8.146 1.00 97.31 81 TYR A CA 1
ATOM 669 C C . TYR A 1 81 ? 7.926 -6.848 -9.329 1.00 97.31 81 TYR A C 1
ATOM 671 O O . TYR A 1 81 ? 7.312 -7.162 -10.354 1.00 97.31 81 TYR A O 1
ATOM 679 N N . ASP A 1 82 ? 9.217 -7.128 -9.158 1.00 97.56 82 ASP A N 1
ATOM 680 C CA . ASP A 1 82 ? 10.045 -7.713 -10.210 1.00 97.56 82 ASP A CA 1
ATOM 681 C C . ASP A 1 82 ? 9.686 -9.178 -10.454 1.00 97.56 82 ASP A C 1
ATOM 683 O O . ASP A 1 82 ? 9.666 -9.623 -11.599 1.00 97.56 82 ASP A O 1
ATOM 687 N N . GLN A 1 83 ? 9.345 -9.922 -9.398 1.00 97.75 83 GLN A N 1
ATOM 688 C CA . GLN A 1 83 ? 8.901 -11.311 -9.507 1.00 97.75 83 GLN A CA 1
ATOM 689 C C . GLN A 1 83 ? 7.553 -11.431 -10.216 1.00 97.75 83 GLN A C 1
ATOM 691 O O . GLN A 1 83 ? 7.415 -12.281 -11.093 1.00 97.75 83 GLN A O 1
ATOM 696 N N . ILE A 1 84 ? 6.575 -10.577 -9.888 1.00 98.12 84 ILE A N 1
ATOM 697 C CA . ILE A 1 84 ? 5.279 -10.543 -10.582 1.00 98.12 84 ILE A CA 1
ATOM 698 C C . ILE A 1 84 ? 5.484 -10.183 -12.055 1.00 98.12 84 ILE A C 1
ATOM 700 O O . ILE A 1 84 ? 4.933 -10.845 -12.934 1.00 98.12 84 ILE A O 1
ATOM 704 N N . SER A 1 85 ? 6.316 -9.179 -12.334 1.00 98.31 85 SER A N 1
ATOM 705 C CA . SER A 1 85 ? 6.600 -8.746 -13.704 1.00 98.31 85 SER A CA 1
ATOM 706 C C . SER A 1 85 ? 7.329 -9.824 -14.511 1.00 98.31 85 SER A C 1
ATOM 708 O O . SER A 1 85 ? 6.957 -10.105 -15.649 1.00 98.31 85 SER A O 1
ATOM 710 N N . ALA A 1 86 ? 8.322 -10.493 -13.920 1.00 98.50 86 ALA A N 1
ATOM 711 C CA . ALA A 1 86 ? 9.027 -11.602 -14.554 1.00 98.50 86 ALA A CA 1
ATOM 712 C C . ALA A 1 86 ? 8.111 -12.813 -14.781 1.00 98.50 86 ALA A C 1
ATOM 714 O O . ALA A 1 86 ? 8.124 -13.390 -15.868 1.00 98.50 86 ALA A O 1
ATOM 715 N N . ALA A 1 87 ? 7.274 -13.168 -13.800 1.00 98.38 87 ALA A N 1
ATOM 716 C CA . ALA A 1 87 ? 6.282 -14.233 -13.938 1.00 98.38 87 ALA A CA 1
ATOM 717 C C . ALA A 1 87 ? 5.287 -13.929 -15.068 1.00 98.38 87 ALA A C 1
ATOM 719 O O . ALA A 1 87 ? 4.967 -14.819 -15.853 1.00 98.38 87 ALA A O 1
ATOM 720 N N . PHE A 1 88 ? 4.845 -12.674 -15.195 1.00 98.38 88 PHE A N 1
ATOM 721 C CA . PHE A 1 88 ? 3.981 -12.234 -16.289 1.00 98.38 88 PHE A CA 1
ATOM 722 C C . PHE A 1 88 ? 4.658 -12.386 -17.660 1.00 98.38 88 PHE A C 1
ATOM 724 O O . PHE A 1 88 ? 4.062 -12.940 -18.581 1.00 98.38 88 PHE A O 1
ATOM 731 N N . CYS A 1 89 ? 5.923 -11.978 -17.793 1.00 98.50 89 CYS A N 1
ATOM 732 C CA . CYS A 1 89 ? 6.691 -12.172 -19.026 1.00 98.50 89 CYS A CA 1
ATOM 733 C C . CYS A 1 89 ? 6.840 -13.656 -19.394 1.00 98.50 89 CYS A C 1
ATOM 735 O O . CYS A 1 89 ? 6.616 -14.029 -20.546 1.00 98.50 89 CYS A O 1
ATOM 737 N N . LEU A 1 90 ? 7.164 -14.507 -18.416 1.00 98.31 90 LEU A N 1
ATOM 738 C CA . LEU A 1 90 ? 7.298 -15.953 -18.609 1.00 98.31 90 LEU A CA 1
ATOM 739 C C . LEU A 1 90 ? 5.969 -16.613 -18.996 1.00 98.31 90 LEU A C 1
ATOM 741 O O . LEU A 1 90 ? 5.950 -17.460 -19.887 1.00 98.31 90 LEU A O 1
ATOM 745 N N . LEU A 1 91 ? 4.855 -16.195 -18.387 1.00 98.12 91 LEU A N 1
ATOM 746 C CA . LEU A 1 91 ? 3.507 -16.653 -18.742 1.00 98.12 91 LEU A CA 1
ATOM 747 C C . LEU A 1 91 ? 3.179 -16.357 -20.217 1.00 98.12 91 LEU A C 1
ATOM 749 O O . LEU A 1 91 ? 2.535 -17.162 -20.883 1.00 98.12 91 LEU A O 1
ATOM 753 N N . LEU A 1 92 ? 3.654 -15.224 -20.739 1.00 98.12 92 LEU A N 1
ATOM 754 C CA . LEU A 1 92 ? 3.512 -14.834 -22.146 1.00 98.12 92 LEU A CA 1
ATOM 755 C C . LEU A 1 92 ? 4.584 -15.444 -23.072 1.00 98.12 92 LEU A C 1
ATOM 757 O O . LEU A 1 92 ? 4.678 -15.054 -24.240 1.00 98.12 92 LEU A O 1
ATOM 761 N N . GLY A 1 93 ? 5.415 -16.364 -22.571 1.00 97.69 93 GLY A N 1
ATOM 762 C CA . GLY A 1 93 ? 6.492 -17.008 -23.329 1.00 97.69 93 GLY A CA 1
ATOM 763 C C . GLY A 1 93 ? 7.621 -16.058 -23.744 1.00 97.69 93 GLY A C 1
ATOM 764 O O . GLY A 1 93 ? 8.324 -16.324 -24.720 1.00 97.69 93 GLY A O 1
ATOM 765 N N . GLN A 1 94 ? 7.783 -14.922 -23.055 1.00 97.62 94 GLN A N 1
ATOM 766 C CA . GLN A 1 94 ? 8.790 -13.918 -23.392 1.00 97.62 94 GLN A CA 1
ATOM 767 C C . GLN A 1 94 ? 10.111 -14.196 -22.673 1.00 97.62 94 GLN A C 1
ATOM 769 O O . GLN A 1 94 ? 10.221 -14.055 -21.457 1.00 97.62 94 GLN A O 1
ATOM 774 N N . HIS A 1 95 ? 11.134 -14.535 -23.459 1.00 95.44 95 HIS A N 1
ATOM 775 C CA . HIS A 1 95 ? 12.497 -14.799 -22.973 1.00 95.44 95 HIS A CA 1
ATOM 776 C C . HIS A 1 95 ? 13.552 -13.871 -23.592 1.00 95.44 95 HIS A C 1
ATOM 778 O O . HIS A 1 95 ? 14.692 -13.824 -23.132 1.00 95.44 95 HIS A O 1
ATOM 784 N N . THR A 1 96 ? 13.199 -13.138 -24.650 1.00 96.88 96 THR A N 1
ATOM 785 C CA . THR A 1 96 ? 14.104 -12.191 -25.309 1.00 96.88 96 THR A CA 1
ATOM 786 C C . THR A 1 96 ? 14.011 -10.829 -24.639 1.00 96.88 96 THR A C 1
ATOM 788 O O . THR A 1 96 ? 12.945 -10.435 -24.172 1.00 96.88 96 THR A O 1
ATOM 791 N N . ARG A 1 97 ? 15.113 -10.074 -24.628 1.00 95.94 97 ARG A N 1
ATOM 792 C CA . ARG A 1 97 ? 15.131 -8.732 -24.034 1.00 95.94 97 ARG A CA 1
ATOM 793 C C . ARG A 1 97 ? 14.010 -7.819 -24.574 1.00 95.94 97 ARG A C 1
ATOM 795 O O . ARG A 1 97 ? 13.262 -7.313 -23.745 1.00 95.94 97 ARG A O 1
ATOM 802 N N . PRO A 1 98 ? 13.807 -7.659 -25.900 1.00 96.06 98 PRO A N 1
ATOM 803 C CA . PRO A 1 98 ? 12.721 -6.815 -26.409 1.00 96.06 98 PRO A CA 1
ATOM 804 C C . PRO A 1 98 ? 11.325 -7.331 -26.031 1.00 96.06 98 PRO A C 1
ATOM 806 O O . PRO A 1 98 ? 10.424 -6.538 -25.768 1.00 96.06 98 PRO A O 1
ATOM 809 N N . GLY A 1 99 ? 11.145 -8.657 -25.982 1.00 97.12 99 GLY A N 1
ATOM 810 C CA . GLY A 1 99 ? 9.886 -9.280 -25.575 1.00 97.12 99 GLY A CA 1
ATOM 811 C C . GLY A 1 99 ? 9.554 -9.026 -24.105 1.00 97.12 99 GLY A C 1
ATOM 812 O O . GLY A 1 99 ? 8.426 -8.665 -23.782 1.00 97.12 99 GLY A O 1
ATOM 813 N N . VAL A 1 100 ? 10.551 -9.148 -23.224 1.00 98.19 100 VAL A N 1
ATOM 814 C CA . VAL A 1 100 ? 10.424 -8.852 -21.789 1.00 98.19 100 VAL A CA 1
ATOM 815 C C . VAL A 1 100 ? 10.174 -7.364 -21.558 1.00 98.19 100 VAL A C 1
ATOM 817 O O . VAL A 1 100 ? 9.253 -7.026 -20.823 1.00 98.19 100 VAL A O 1
ATOM 820 N N . GLU A 1 101 ? 10.932 -6.476 -22.210 1.00 97.44 101 GLU A N 1
ATOM 821 C CA . GLU A 1 101 ? 10.744 -5.021 -22.099 1.00 97.44 101 GLU A CA 1
ATOM 822 C C . GLU A 1 101 ? 9.317 -4.608 -22.496 1.00 97.44 101 GLU A C 1
ATOM 824 O O . GLU A 1 101 ? 8.663 -3.845 -21.780 1.00 97.44 101 GLU A O 1
ATOM 829 N N . MET A 1 102 ? 8.800 -5.158 -23.600 1.00 97.25 102 MET A N 1
ATOM 830 C CA . MET A 1 102 ? 7.437 -4.897 -24.066 1.00 97.25 102 MET A CA 1
ATOM 831 C C . MET A 1 102 ? 6.376 -5.467 -23.118 1.00 97.25 102 MET A C 1
ATOM 833 O O . MET A 1 102 ? 5.470 -4.743 -22.711 1.00 97.25 102 MET A O 1
ATOM 837 N N . ALA A 1 103 ? 6.470 -6.752 -22.764 1.00 97.88 103 ALA A N 1
ATOM 838 C CA . ALA A 1 103 ? 5.476 -7.412 -21.922 1.00 97.88 103 ALA A CA 1
ATOM 839 C C . ALA A 1 103 ? 5.416 -6.788 -20.524 1.00 97.88 103 ALA A C 1
ATOM 841 O O . ALA A 1 103 ? 4.336 -6.423 -20.058 1.00 97.88 103 ALA A O 1
ATOM 842 N N . ALA A 1 104 ? 6.569 -6.589 -19.882 1.00 97.88 104 ALA A N 1
ATOM 843 C CA . ALA A 1 104 ? 6.635 -6.010 -18.549 1.00 97.88 104 ALA A CA 1
ATOM 844 C C . ALA A 1 104 ? 6.011 -4.604 -18.515 1.00 97.88 104 ALA A C 1
ATOM 846 O O . ALA A 1 104 ? 5.292 -4.295 -17.573 1.00 97.88 104 ALA A O 1
ATOM 847 N N . SER A 1 105 ? 6.152 -3.802 -19.579 1.00 97.56 105 SER A N 1
ATOM 848 C CA . SER A 1 105 ? 5.595 -2.438 -19.665 1.00 97.56 105 SER A CA 1
ATOM 849 C C . SER A 1 105 ? 4.066 -2.341 -19.538 1.00 97.56 105 SER A C 1
ATOM 851 O O . SER A 1 105 ? 3.543 -1.251 -19.286 1.00 97.56 105 SER A O 1
ATOM 853 N N . PHE A 1 106 ? 3.337 -3.455 -19.676 1.00 97.69 106 PHE A N 1
ATOM 854 C CA . PHE A 1 106 ? 1.893 -3.525 -19.419 1.00 97.69 106 PHE A CA 1
ATOM 855 C C . PHE A 1 106 ? 1.533 -3.796 -17.950 1.00 97.69 106 PHE A C 1
ATOM 857 O O . PHE A 1 106 ? 0.394 -3.547 -17.552 1.00 97.69 106 PHE A O 1
ATOM 864 N N . VAL A 1 107 ? 2.473 -4.267 -17.128 1.00 98.19 107 VAL A N 1
ATOM 865 C CA . VAL A 1 107 ? 2.237 -4.631 -15.722 1.00 98.19 107 VAL A CA 1
ATOM 866 C C . VAL A 1 107 ? 1.670 -3.464 -14.891 1.00 98.19 107 VAL A C 1
ATOM 868 O O . VAL A 1 107 ? 0.651 -3.679 -14.226 1.00 98.19 107 VAL A O 1
ATOM 871 N N . PRO A 1 108 ? 2.188 -2.217 -14.975 1.00 97.75 108 PRO A N 1
ATOM 872 C CA . PRO A 1 108 ? 1.615 -1.077 -14.247 1.00 97.75 108 PRO A CA 1
ATOM 873 C C . PRO A 1 108 ? 0.147 -0.803 -14.604 1.00 97.75 108 PRO A C 1
ATOM 875 O O . PRO A 1 108 ? -0.656 -0.459 -13.733 1.00 97.75 108 PRO A O 1
ATOM 878 N N . ILE A 1 109 ? -0.227 -1.008 -15.874 1.00 97.69 109 ILE A N 1
ATOM 879 C CA . ILE A 1 109 ? -1.602 -0.818 -16.354 1.00 97.69 109 ILE A CA 1
ATOM 880 C C . ILE A 1 109 ? -2.531 -1.847 -15.713 1.00 97.69 109 ILE A C 1
ATOM 882 O O . ILE A 1 109 ? -3.618 -1.497 -15.246 1.00 97.69 109 ILE A O 1
ATOM 886 N N . ILE A 1 110 ? -2.105 -3.112 -15.687 1.00 98.06 110 ILE A N 1
ATOM 887 C CA . ILE A 1 110 ? -2.870 -4.217 -15.102 1.00 98.06 110 ILE A CA 1
ATOM 888 C C . ILE A 1 110 ? -3.085 -3.951 -13.610 1.00 98.06 110 ILE A C 1
ATOM 890 O O . ILE A 1 110 ? -4.223 -3.955 -13.143 1.00 98.06 110 ILE A O 1
ATOM 894 N N . ILE A 1 111 ? -2.014 -3.626 -12.884 1.00 98.31 111 ILE A N 1
ATOM 895 C CA . ILE A 1 111 ? -2.061 -3.334 -11.447 1.00 98.31 111 ILE A CA 1
ATOM 896 C C . ILE A 1 111 ? -2.972 -2.138 -11.159 1.00 98.31 111 ILE A C 1
ATOM 898 O O . ILE A 1 111 ? -3.884 -2.246 -10.340 1.00 98.31 111 ILE A O 1
ATOM 902 N N . GLY A 1 112 ? -2.788 -1.017 -11.864 1.00 97.44 112 GLY A N 1
ATOM 903 C CA . GLY A 1 112 ? -3.615 0.178 -11.681 1.00 97.44 112 GLY A CA 1
ATOM 904 C C . GLY A 1 112 ? -5.095 -0.058 -11.995 1.00 97.44 112 GLY A C 1
ATOM 905 O O . GLY A 1 112 ? -5.978 0.537 -11.372 1.00 97.44 112 GLY A O 1
ATOM 906 N N . THR A 1 113 ? -5.388 -0.962 -12.931 1.00 97.44 113 THR A N 1
ATOM 907 C CA . THR A 1 113 ? -6.761 -1.360 -13.261 1.00 97.44 113 THR A CA 1
ATOM 908 C C . THR A 1 113 ? -7.386 -2.191 -12.143 1.00 97.44 113 THR A C 1
ATOM 910 O O . THR A 1 113 ? -8.489 -1.873 -11.700 1.00 97.44 113 THR A O 1
ATOM 913 N N . ILE A 1 114 ? -6.671 -3.195 -11.626 1.00 98.06 114 ILE A N 1
ATOM 914 C CA . ILE A 1 114 ? -7.134 -4.003 -10.487 1.00 98.06 114 ILE A CA 1
ATOM 915 C C . ILE A 1 114 ? -7.338 -3.114 -9.254 1.00 98.06 114 ILE A C 1
ATOM 917 O O . ILE A 1 114 ? -8.362 -3.218 -8.583 1.00 98.06 114 ILE A O 1
ATOM 921 N N . ALA A 1 115 ? -6.422 -2.180 -8.994 1.00 97.88 115 ALA A N 1
ATOM 922 C CA . ALA A 1 115 ? -6.542 -1.235 -7.888 1.00 97.88 115 ALA A CA 1
ATOM 923 C C . ALA A 1 115 ? -7.777 -0.331 -8.030 1.00 97.88 115 ALA A C 1
ATOM 925 O O . ALA A 1 115 ? -8.481 -0.101 -7.053 1.00 97.88 115 ALA A O 1
ATOM 926 N N . THR A 1 116 ? -8.106 0.117 -9.248 1.00 97.25 116 THR A N 1
ATOM 927 C CA . THR A 1 116 ? -9.338 0.887 -9.513 1.00 97.25 116 THR A CA 1
ATOM 928 C C . THR A 1 116 ? -10.590 0.072 -9.155 1.00 97.25 116 THR A C 1
ATOM 930 O O . THR A 1 116 ? -11.522 0.597 -8.547 1.00 97.25 116 THR A O 1
ATOM 933 N N . ILE A 1 117 ? -10.602 -1.226 -9.476 1.00 97.62 117 ILE A N 1
ATOM 934 C CA . ILE A 1 117 ? -11.697 -2.142 -9.117 1.00 97.62 117 ILE A CA 1
ATOM 935 C C . ILE A 1 117 ? -11.766 -2.346 -7.594 1.00 97.62 117 ILE A C 1
ATOM 937 O O . ILE A 1 117 ? -12.852 -2.344 -7.018 1.00 97.62 117 ILE A O 1
ATOM 941 N N . ALA A 1 118 ? -10.622 -2.478 -6.919 1.00 98.00 118 ALA A N 1
ATOM 942 C CA . ALA A 1 118 ? -10.575 -2.594 -5.463 1.00 98.00 118 ALA A CA 1
ATOM 943 C C . ALA A 1 118 ? -11.103 -1.324 -4.769 1.00 98.00 118 ALA A C 1
ATOM 945 O O . ALA A 1 118 ? -11.891 -1.427 -3.831 1.00 98.00 118 ALA A O 1
ATOM 946 N N . ILE A 1 119 ? -10.747 -0.133 -5.270 1.00 97.06 119 ILE A N 1
ATOM 947 C CA . ILE A 1 119 ? -11.270 1.156 -4.782 1.00 97.06 119 ILE A CA 1
ATOM 948 C C . ILE A 1 119 ? -12.785 1.216 -4.949 1.00 97.06 119 ILE A C 1
ATOM 950 O O . ILE A 1 119 ? -13.488 1.603 -4.017 1.00 97.06 119 ILE A O 1
ATOM 954 N N . TYR A 1 120 ? -13.293 0.801 -6.110 1.00 96.69 120 TYR A N 1
ATOM 955 C CA . TYR A 1 120 ? -14.727 0.731 -6.352 1.00 96.69 120 TYR A CA 1
ATOM 956 C C . TYR A 1 120 ? -15.436 -0.109 -5.282 1.00 96.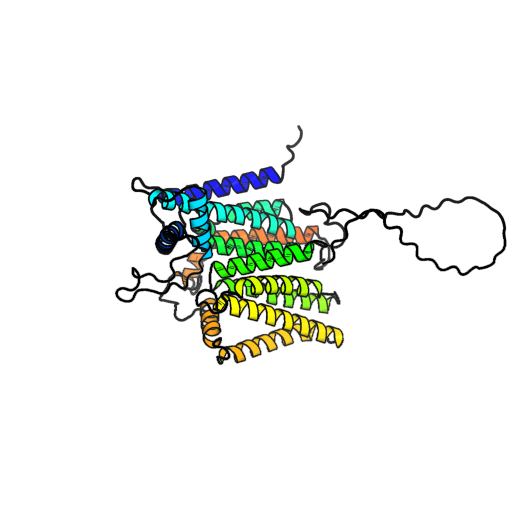69 120 TYR A C 1
ATOM 958 O O . TYR A 1 120 ? -16.380 0.363 -4.652 1.00 96.69 120 TYR A O 1
ATOM 966 N N . PHE A 1 121 ? -14.966 -1.333 -5.029 1.00 96.19 121 PHE A N 1
ATOM 967 C CA . PHE A 1 121 ? -15.589 -2.196 -4.026 1.00 96.19 121 PHE A CA 1
ATOM 968 C C . PHE A 1 121 ? -15.437 -1.661 -2.602 1.00 96.19 121 PHE A C 1
ATOM 970 O O . PHE A 1 121 ? -16.381 -1.763 -1.824 1.00 96.19 121 PHE A O 1
ATOM 977 N N . LEU A 1 122 ? -14.303 -1.037 -2.280 1.00 95.44 122 LEU A N 1
ATOM 978 C CA . LEU A 1 122 ? -14.071 -0.423 -0.973 1.00 95.44 122 LEU A CA 1
ATOM 979 C C . LEU A 1 122 ? -15.089 0.684 -0.709 1.00 95.44 122 LEU A C 1
ATOM 981 O O . LEU A 1 122 ? -15.752 0.691 0.324 1.00 95.44 122 LEU A O 1
ATOM 985 N N . VAL A 1 123 ? -15.238 1.605 -1.659 1.00 93.88 123 VAL A N 1
ATOM 986 C CA . VAL A 1 123 ? -16.155 2.740 -1.522 1.00 93.88 123 VAL A CA 1
ATOM 987 C C . VAL A 1 123 ? -17.607 2.276 -1.564 1.00 93.88 123 VAL A C 1
ATOM 989 O O . VAL A 1 123 ? -18.428 2.812 -0.825 1.00 93.88 123 VAL A O 1
ATOM 992 N N . ARG A 1 124 ? -17.928 1.262 -2.374 1.00 91.56 124 ARG A N 1
ATOM 993 C CA . ARG A 1 124 ? -19.274 0.684 -2.435 1.00 91.56 124 ARG A CA 1
ATOM 994 C C . ARG A 1 124 ? -19.702 0.090 -1.095 1.00 91.56 124 ARG A C 1
ATOM 996 O O . ARG A 1 124 ? -20.858 0.254 -0.730 1.00 91.56 124 ARG A O 1
ATOM 1003 N N . GLU A 1 125 ? -18.797 -0.595 -0.400 1.00 89.50 125 GLU A N 1
ATOM 1004 C CA . GLU A 1 125 ? -19.098 -1.240 0.883 1.00 89.50 125 GLU A CA 1
ATOM 1005 C C . GLU A 1 125 ? -19.344 -0.218 2.004 1.00 89.50 125 GLU A C 1
ATOM 1007 O O . GLU A 1 125 ? -20.156 -0.454 2.891 1.00 89.50 125 GLU A O 1
ATOM 1012 N N . VAL A 1 126 ? -18.661 0.930 1.960 1.00 88.19 126 VAL A N 1
ATOM 1013 C CA . VAL A 1 126 ? -18.823 2.001 2.961 1.00 88.19 126 VAL A CA 1
ATOM 1014 C C . VAL A 1 126 ? -19.998 2.924 2.632 1.00 88.19 126 VAL A C 1
ATOM 1016 O O . VAL A 1 126 ? -20.677 3.409 3.533 1.00 88.19 126 VAL A O 1
ATOM 1019 N N . PHE A 1 127 ? -20.220 3.197 1.347 1.00 89.00 127 PHE A N 1
ATOM 1020 C CA . PHE A 1 127 ? -21.217 4.147 0.867 1.00 89.00 127 PHE A CA 1
ATOM 1021 C C . PHE A 1 127 ? -22.256 3.447 -0.016 1.00 89.00 127 PHE A C 1
ATOM 1023 O O . PHE A 1 127 ? -23.085 2.679 0.462 1.00 89.00 127 PHE A O 1
ATOM 1030 N N . ASP A 1 128 ? -22.255 3.762 -1.308 1.00 87.06 128 ASP A N 1
ATOM 1031 C CA . ASP A 1 128 ? -23.214 3.281 -2.285 1.00 87.06 128 ASP A CA 1
ATOM 1032 C C . ASP A 1 128 ? -22.558 3.175 -3.668 1.00 87.06 128 ASP A C 1
ATOM 1034 O O . ASP A 1 128 ? -21.462 3.690 -3.917 1.00 87.06 128 ASP A O 1
ATOM 1038 N N . HIS A 1 129 ? -23.255 2.521 -4.594 1.00 90.69 129 HIS A N 1
ATOM 1039 C CA . HIS A 1 129 ? -22.793 2.298 -5.963 1.00 90.69 129 HIS A CA 1
ATOM 1040 C C . HIS A 1 129 ? -22.427 3.593 -6.718 1.00 90.69 129 HIS A C 1
ATOM 1042 O O . HIS A 1 129 ? -21.402 3.635 -7.397 1.00 90.69 129 HIS A O 1
ATOM 1048 N N . ARG A 1 130 ? -23.219 4.666 -6.600 1.00 90.88 130 ARG A N 1
ATOM 1049 C CA . ARG A 1 130 ? -22.973 5.919 -7.338 1.00 90.88 130 ARG A CA 1
ATOM 1050 C C . ARG A 1 130 ? -21.719 6.608 -6.822 1.00 90.88 130 ARG A C 1
ATOM 1052 O O . ARG A 1 130 ? -20.894 7.059 -7.615 1.00 90.88 130 ARG A O 1
ATOM 1059 N N . THR A 1 131 ? -21.566 6.644 -5.501 1.00 91.88 131 THR A N 1
ATOM 1060 C CA . THR A 1 131 ? -20.362 7.160 -4.845 1.00 91.88 131 THR A CA 1
ATOM 1061 C C . THR A 1 131 ? -19.131 6.336 -5.239 1.00 91.88 131 THR A C 1
ATOM 1063 O O . THR A 1 131 ? -18.073 6.900 -5.516 1.00 91.88 131 THR A O 1
ATOM 1066 N N . ALA A 1 132 ? -19.273 5.015 -5.373 1.00 93.56 132 ALA A N 1
ATOM 1067 C CA . ALA A 1 132 ? -18.202 4.128 -5.821 1.00 93.56 132 ALA A CA 1
ATOM 1068 C C . ALA A 1 132 ? -17.786 4.344 -7.286 1.00 93.56 132 ALA A C 1
ATOM 1070 O O . ALA A 1 132 ? -16.590 4.386 -7.578 1.00 93.56 132 ALA A O 1
ATOM 1071 N N . ILE A 1 133 ? -18.738 4.526 -8.211 1.00 95.62 133 ILE A N 1
ATOM 1072 C CA . ILE A 1 133 ? -18.432 4.872 -9.612 1.00 95.62 133 ILE A CA 1
ATOM 1073 C C . ILE A 1 133 ? -17.696 6.208 -9.687 1.00 95.62 133 ILE A C 1
ATOM 1075 O O . ILE A 1 133 ? -16.701 6.324 -10.405 1.00 95.62 133 ILE A O 1
ATOM 1079 N N . LEU A 1 134 ? -18.148 7.203 -8.920 1.00 93.94 134 LEU A N 1
ATOM 1080 C CA . LEU A 1 134 ? -17.493 8.503 -8.854 1.00 93.94 134 LEU A CA 1
ATOM 1081 C C . LEU A 1 134 ? -16.063 8.385 -8.317 1.00 93.94 134 LEU A C 1
ATOM 1083 O O . LEU A 1 134 ? -15.146 8.919 -8.935 1.00 93.94 134 LEU A O 1
ATOM 1087 N N . ALA A 1 135 ? -15.850 7.628 -7.239 1.00 94.06 135 ALA A N 1
ATOM 1088 C CA . ALA A 1 135 ? -14.513 7.362 -6.719 1.00 94.06 135 ALA A CA 1
ATOM 1089 C C . ALA A 1 135 ? -13.615 6.682 -7.765 1.00 94.06 135 ALA A C 1
ATOM 1091 O O . ALA A 1 135 ? -12.497 7.137 -7.993 1.00 94.06 135 ALA A O 1
ATOM 1092 N N . GLY A 1 136 ? -14.119 5.663 -8.471 1.00 94.81 136 GLY A N 1
ATOM 1093 C CA . GLY A 1 136 ? -13.385 4.998 -9.550 1.00 94.81 136 GLY A CA 1
ATOM 1094 C C . GLY A 1 136 ? -12.998 5.950 -10.690 1.00 94.81 136 GLY A C 1
ATOM 1095 O O . GLY A 1 136 ? -11.851 5.938 -11.142 1.00 94.81 136 GLY A O 1
ATOM 1096 N N . LEU A 1 137 ? -13.917 6.822 -11.122 1.00 94.00 137 LEU A N 1
ATOM 1097 C CA . LEU A 1 137 ? -13.635 7.866 -12.116 1.00 94.00 137 LEU A CA 1
ATOM 1098 C C . LEU A 1 137 ? -12.550 8.828 -11.629 1.00 94.00 137 LEU A C 1
ATOM 1100 O O . LEU A 1 137 ? -11.619 9.139 -12.368 1.00 94.00 137 LEU A O 1
ATOM 1104 N N . MET A 1 138 ? -12.645 9.278 -10.380 1.00 92.62 138 MET A N 1
ATOM 1105 C CA . MET A 1 138 ? -11.680 10.199 -9.784 1.00 92.62 138 MET A CA 1
ATOM 1106 C C . MET A 1 138 ? -10.288 9.583 -9.671 1.00 92.62 138 MET A C 1
ATOM 1108 O O . MET A 1 138 ? -9.308 10.256 -9.975 1.00 92.62 138 MET A O 1
ATOM 1112 N N . THR A 1 139 ? -10.195 8.303 -9.309 1.00 93.31 139 THR A N 1
ATOM 1113 C CA . THR A 1 139 ? -8.937 7.550 -9.302 1.00 93.31 139 THR A CA 1
ATOM 1114 C C . THR A 1 139 ? -8.322 7.470 -10.694 1.00 93.31 139 THR A C 1
ATOM 1116 O O . THR A 1 139 ? -7.132 7.720 -10.860 1.00 93.31 139 THR A O 1
ATOM 1119 N N . VAL A 1 140 ? -9.119 7.119 -11.704 1.00 94.19 140 VAL A N 1
ATOM 1120 C CA . VAL A 1 140 ? -8.649 6.977 -13.088 1.00 94.19 140 VAL A CA 1
ATOM 1121 C C . VAL A 1 140 ? -8.172 8.310 -13.674 1.00 94.19 140 VAL A C 1
ATOM 1123 O O . VAL A 1 140 ? -7.224 8.335 -14.458 1.00 94.19 140 VAL A O 1
ATOM 1126 N N . LEU A 1 141 ? -8.810 9.412 -13.283 1.00 92.19 141 LEU A N 1
ATOM 1127 C CA . LEU A 1 141 ? -8.475 10.762 -13.732 1.00 92.19 141 LEU A CA 1
ATOM 1128 C C . LEU A 1 141 ? -7.397 11.441 -12.873 1.00 92.19 141 LEU A C 1
ATOM 1130 O O . LEU A 1 141 ? -6.961 12.536 -13.223 1.00 92.19 141 LEU A O 1
ATOM 1134 N N . ALA A 1 142 ? -6.969 10.830 -11.763 1.00 91.50 142 ALA A N 1
ATOM 1135 C CA . ALA A 1 142 ? -5.985 11.415 -10.860 1.00 91.50 142 ALA A CA 1
ATOM 1136 C C . ALA A 1 142 ? -4.604 11.489 -11.541 1.00 91.50 142 ALA A C 1
ATOM 1138 O O . ALA A 1 142 ? -3.995 10.441 -11.779 1.00 91.50 142 ALA A O 1
ATOM 1139 N N . PRO A 1 143 ? -4.062 12.694 -11.823 1.00 88.38 143 PRO A N 1
ATOM 1140 C CA . PRO A 1 143 ? -2.839 12.831 -12.618 1.00 88.38 143 PRO A CA 1
ATOM 1141 C C . PRO A 1 143 ? -1.633 12.127 -11.990 1.00 88.38 143 PRO A C 1
ATOM 1143 O O . PRO A 1 143 ? -0.897 11.421 -12.675 1.00 88.38 143 PRO A O 1
ATOM 1146 N N . THR A 1 144 ? -1.468 12.266 -10.674 1.00 87.88 144 THR A N 1
ATOM 1147 C CA . THR A 1 144 ? -0.362 11.651 -9.932 1.00 87.88 144 THR A CA 1
ATOM 1148 C C . THR A 1 144 ? -0.467 10.130 -9.939 1.00 87.88 144 THR A C 1
ATOM 1150 O O . THR A 1 144 ? 0.517 9.448 -10.190 1.00 87.88 144 THR A O 1
ATOM 1153 N N . TYR A 1 145 ? -1.664 9.572 -9.746 1.00 91.00 145 TYR A N 1
ATOM 1154 C CA . TYR A 1 145 ? -1.829 8.118 -9.779 1.00 91.00 145 TYR A CA 1
ATOM 1155 C C . TYR A 1 145 ? -1.651 7.544 -11.190 1.00 91.00 145 TYR A C 1
ATOM 1157 O O . TYR A 1 145 ? -1.087 6.461 -11.372 1.00 91.00 145 TYR A O 1
ATOM 1165 N N . LEU A 1 146 ? -2.081 8.289 -12.211 1.00 93.62 146 LEU A N 1
ATOM 1166 C CA . LEU A 1 146 ? -1.852 7.938 -13.606 1.00 93.62 146 LEU A CA 1
ATOM 1167 C C . LEU A 1 146 ? -0.353 7.886 -13.937 1.00 93.62 146 LEU A C 1
ATOM 1169 O O . LEU A 1 146 ? 0.069 6.987 -14.660 1.00 93.62 146 LEU A O 1
ATOM 1173 N N . GLN A 1 147 ? 0.461 8.788 -13.381 1.00 92.44 147 GLN A N 1
ATOM 1174 C CA . GLN A 1 147 ? 1.911 8.813 -13.604 1.00 92.44 147 GLN A CA 1
ATOM 1175 C C . GLN A 1 147 ? 2.598 7.497 -13.212 1.00 92.44 147 GLN A C 1
ATOM 1177 O O . GLN A 1 147 ? 3.467 7.047 -13.957 1.00 92.44 147 GLN A O 1
ATOM 1182 N N . TYR A 1 148 ? 2.160 6.868 -12.117 1.00 93.69 148 TYR A N 1
ATOM 1183 C CA . TYR A 1 148 ? 2.716 5.611 -11.595 1.00 93.69 148 TYR A CA 1
ATOM 1184 C C . TYR A 1 148 ? 2.008 4.344 -12.099 1.00 93.69 148 TYR A C 1
ATOM 1186 O O . TYR A 1 148 ? 2.415 3.236 -11.769 1.00 93.69 148 TYR A O 1
ATOM 1194 N N . THR A 1 149 ? 0.929 4.471 -12.879 1.00 96.81 149 THR A N 1
ATOM 1195 C CA . THR A 1 149 ? 0.170 3.312 -13.400 1.00 96.81 149 THR A CA 1
ATOM 1196 C C . THR A 1 149 ? 0.005 3.309 -14.918 1.00 96.81 149 THR A C 1
ATOM 1198 O O . THR A 1 149 ? -0.679 2.449 -15.476 1.00 96.81 149 THR A O 1
ATOM 1201 N N . ARG A 1 150 ? 0.616 4.269 -15.613 1.00 96.94 150 ARG A N 1
ATOM 1202 C CA . ARG A 1 150 ? 0.641 4.330 -17.078 1.00 96.94 150 ARG A CA 1
ATOM 1203 C C . ARG A 1 150 ? 1.582 3.288 -17.681 1.00 96.94 150 ARG A C 1
ATOM 1205 O O . ARG A 1 150 ? 2.430 2.722 -16.996 1.00 96.94 150 ARG A O 1
ATOM 1212 N N . PHE A 1 151 ? 1.446 3.066 -18.987 1.00 98.06 151 PHE A N 1
ATOM 1213 C CA . PHE A 1 151 ? 2.352 2.203 -19.747 1.00 98.06 151 PHE A CA 1
ATOM 1214 C C . PHE A 1 151 ? 3.823 2.554 -19.466 1.00 98.06 151 PHE A C 1
ATOM 1216 O O . PHE A 1 151 ? 4.175 3.735 -19.453 1.00 98.06 151 PHE A O 1
ATOM 1223 N N . ALA A 1 152 ? 4.652 1.529 -19.258 1.00 97.06 152 ALA A N 1
ATOM 1224 C CA . ALA A 1 152 ? 6.089 1.628 -18.985 1.00 97.06 152 ALA A CA 1
ATOM 1225 C C . ALA A 1 152 ? 6.507 2.350 -17.681 1.00 97.06 152 ALA A C 1
ATOM 1227 O O . ALA A 1 152 ? 7.706 2.488 -17.451 1.00 97.06 152 ALA A O 1
ATOM 1228 N N . ALA A 1 153 ? 5.577 2.755 -16.803 1.00 96.56 153 ALA A N 1
ATOM 1229 C CA . ALA A 1 153 ? 5.889 3.240 -15.448 1.00 96.56 153 ALA A CA 1
ATOM 1230 C C . ALA A 1 153 ? 6.263 2.065 -14.523 1.00 96.56 153 ALA A C 1
ATOM 1232 O O . ALA A 1 153 ? 5.494 1.667 -13.647 1.00 96.56 153 ALA A O 1
ATOM 1233 N N . MET A 1 154 ? 7.402 1.438 -14.820 1.00 95.12 154 MET A N 1
ATOM 1234 C CA . MET A 1 154 ? 7.871 0.170 -14.262 1.00 95.12 154 MET A CA 1
ATOM 1235 C C . MET A 1 154 ? 8.405 0.293 -12.836 1.00 95.12 154 MET A C 1
ATOM 1237 O O . MET A 1 154 ? 9.586 0.068 -12.595 1.00 95.12 154 MET A O 1
ATOM 1241 N N . ASP A 1 155 ? 7.533 0.649 -11.901 1.00 94.56 155 ASP A N 1
ATOM 1242 C CA . ASP A 1 155 ? 7.901 0.881 -10.512 1.00 94.56 155 ASP A CA 1
ATOM 1243 C C . ASP A 1 155 ? 6.884 0.271 -9.529 1.00 94.56 155 ASP A C 1
ATOM 1245 O O . ASP A 1 155 ? 5.688 0.105 -9.821 1.00 94.56 155 ASP A O 1
ATOM 1249 N N . HIS A 1 156 ? 7.372 -0.071 -8.340 1.00 95.38 156 HIS A N 1
ATOM 1250 C CA . HIS A 1 156 ? 6.649 -0.774 -7.288 1.00 95.38 156 HIS A CA 1
ATOM 1251 C C . HIS A 1 156 ? 5.516 0.043 -6.650 1.00 95.38 156 HIS A C 1
ATOM 1253 O O . HIS A 1 156 ? 4.572 -0.561 -6.132 1.00 95.38 156 HIS A O 1
ATOM 1259 N N . HIS A 1 157 ? 5.533 1.374 -6.780 1.00 95.00 157 HIS A N 1
ATOM 1260 C CA . HIS A 1 157 ? 4.493 2.293 -6.295 1.00 95.00 157 HIS A CA 1
ATOM 1261 C C . HIS A 1 157 ? 3.061 1.854 -6.652 1.00 95.00 157 HIS A C 1
ATOM 1263 O O . HIS A 1 157 ? 2.123 1.980 -5.860 1.00 95.00 157 HIS A O 1
ATOM 1269 N N . SER A 1 158 ? 2.872 1.287 -7.847 1.00 95.56 158 SER A N 1
ATOM 1270 C CA . SER A 1 158 ? 1.568 0.777 -8.286 1.00 95.56 158 SER A CA 1
ATOM 1271 C C . SER A 1 158 ? 1.046 -0.374 -7.409 1.00 95.56 158 SER A C 1
ATOM 1273 O O . SER A 1 158 ? -0.149 -0.411 -7.093 1.00 95.56 158 SER A O 1
ATOM 1275 N N . LEU A 1 159 ? 1.924 -1.292 -6.982 1.00 96.94 159 LEU A N 1
ATOM 1276 C CA . LEU A 1 159 ? 1.568 -2.401 -6.093 1.00 96.94 159 LEU A CA 1
ATOM 1277 C C . LEU A 1 159 ? 1.337 -1.940 -4.659 1.00 96.94 159 LEU A C 1
ATOM 1279 O O . LEU A 1 159 ? 0.463 -2.499 -3.997 1.00 96.94 159 LEU A O 1
ATOM 1283 N N . GLU A 1 160 ? 2.073 -0.933 -4.188 1.00 96.62 160 GLU A N 1
ATOM 1284 C CA . GLU A 1 160 ? 1.856 -0.372 -2.852 1.00 96.62 160 GLU A CA 1
ATOM 1285 C C . GLU A 1 160 ? 0.409 0.092 -2.691 1.00 96.62 160 GLU A C 1
ATOM 1287 O O . GLU A 1 160 ? -0.287 -0.316 -1.759 1.00 96.62 160 GLU A O 1
ATOM 1292 N N . VAL A 1 161 ? -0.086 0.868 -3.662 1.00 95.94 161 VAL A N 1
ATOM 1293 C CA . VAL A 1 161 ? -1.477 1.331 -3.663 1.00 95.94 161 VAL A CA 1
ATOM 1294 C C . VAL A 1 161 ? -2.446 0.153 -3.763 1.00 95.94 161 VAL A C 1
ATOM 1296 O O . VAL A 1 161 ? -3.418 0.105 -3.010 1.00 95.94 161 VAL A O 1
ATOM 1299 N N . LEU A 1 162 ? -2.195 -0.818 -4.649 1.00 97.81 162 LEU A N 1
ATOM 1300 C CA . LEU A 1 162 ? -3.067 -1.987 -4.797 1.00 97.81 162 LEU A CA 1
ATOM 1301 C C . LEU A 1 162 ? -3.214 -2.759 -3.479 1.00 97.81 162 LEU A C 1
ATOM 1303 O O . LEU A 1 162 ? -4.339 -3.048 -3.062 1.00 97.81 162 LEU A O 1
ATOM 1307 N N . PHE A 1 163 ? -2.105 -3.104 -2.826 1.00 98.25 163 PHE A N 1
ATOM 1308 C CA . PHE A 1 163 ? -2.141 -3.925 -1.618 1.00 98.25 163 PHE A CA 1
ATOM 1309 C C . PHE A 1 163 ? -2.605 -3.149 -0.389 1.00 98.25 163 PHE A C 1
ATOM 1311 O O . PHE A 1 163 ? -3.315 -3.726 0.434 1.00 98.25 163 PHE A O 1
ATOM 1318 N N . LEU A 1 164 ? -2.317 -1.847 -0.295 1.00 97.62 164 LEU A N 1
ATOM 1319 C CA . LEU A 1 164 ? -2.889 -0.994 0.747 1.00 97.62 164 LEU A CA 1
ATOM 1320 C C . LEU A 1 164 ? -4.416 -0.920 0.626 1.00 97.62 164 LEU A C 1
ATOM 1322 O O . LEU A 1 164 ? -5.126 -1.184 1.595 1.00 97.62 164 LEU A O 1
ATOM 1326 N N . ILE A 1 165 ? -4.940 -0.618 -0.566 1.00 97.12 165 ILE A N 1
ATOM 1327 C CA . ILE A 1 165 ? -6.390 -0.560 -0.791 1.00 97.12 165 ILE A CA 1
ATOM 1328 C C . ILE A 1 165 ? -7.034 -1.931 -0.579 1.00 97.12 165 ILE A C 1
ATOM 1330 O O . ILE A 1 165 ? -8.098 -2.011 0.031 1.00 97.12 165 ILE A O 1
ATOM 1334 N N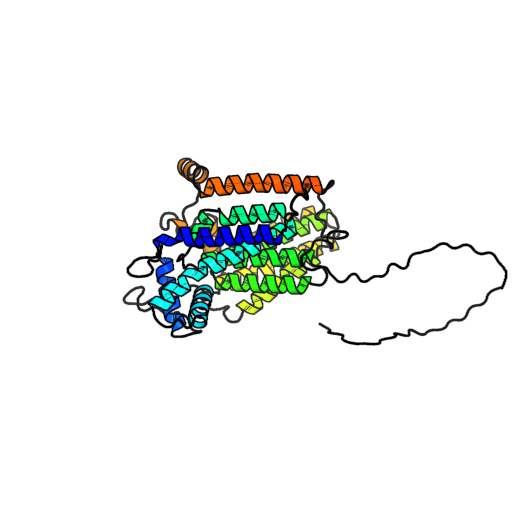 . SER A 1 166 ? -6.397 -3.012 -1.033 1.00 98.38 166 SER A N 1
ATOM 1335 C CA . SER A 1 166 ? -6.906 -4.373 -0.822 1.00 98.38 166 SER A CA 1
ATOM 1336 C C . SER A 1 166 ? -6.957 -4.728 0.664 1.00 98.38 166 SER A C 1
ATOM 1338 O O . SER A 1 166 ? -7.964 -5.259 1.129 1.00 98.38 166 SER A O 1
ATOM 1340 N N . ALA A 1 167 ? -5.924 -4.373 1.437 1.00 98.06 167 ALA A N 1
ATOM 1341 C CA . ALA A 1 167 ? -5.919 -4.557 2.885 1.00 98.06 167 ALA A CA 1
ATOM 1342 C C . ALA A 1 167 ? -7.086 -3.809 3.545 1.00 98.06 167 ALA A C 1
ATOM 1344 O O . ALA A 1 167 ? -7.826 -4.406 4.323 1.00 98.06 167 ALA A O 1
ATOM 1345 N N . LEU A 1 168 ? -7.302 -2.537 3.194 1.00 96.75 168 LEU A N 1
ATOM 1346 C CA . LEU A 1 168 ? -8.412 -1.743 3.728 1.00 96.75 168 LEU A CA 1
ATOM 1347 C C . LEU A 1 168 ? -9.783 -2.306 3.324 1.00 96.75 168 LEU A C 1
ATOM 1349 O O . LEU A 1 168 ? -10.655 -2.440 4.180 1.00 96.75 168 LEU A O 1
ATOM 1353 N N . LEU A 1 169 ? -9.963 -2.693 2.057 1.00 96.94 169 LEU A N 1
ATOM 1354 C CA . LEU A 1 169 ? -11.184 -3.329 1.555 1.00 96.94 169 LEU A CA 1
ATOM 1355 C C . LEU A 1 169 ? -11.510 -4.589 2.360 1.00 96.94 169 LEU A C 1
ATOM 1357 O O . LEU A 1 169 ? -12.623 -4.739 2.858 1.00 96.94 169 LEU A O 1
ATOM 1361 N N . PHE A 1 170 ? -10.542 -5.490 2.514 1.00 97.94 170 PHE A N 1
ATOM 1362 C CA . PHE A 1 170 ? -10.763 -6.737 3.235 1.00 97.94 170 PHE A CA 1
ATOM 1363 C C . PHE A 1 170 ? -10.955 -6.526 4.740 1.00 97.94 170 PHE A C 1
ATOM 1365 O O . PHE A 1 170 ? -11.734 -7.257 5.344 1.00 97.94 170 PHE A O 1
ATOM 1372 N N . LEU A 1 171 ? -10.330 -5.513 5.352 1.00 96.25 171 LEU A N 1
ATOM 1373 C CA . LEU A 1 171 ? -10.629 -5.138 6.738 1.00 96.25 171 LEU A CA 1
ATOM 1374 C C . LEU A 1 171 ? -12.074 -4.652 6.888 1.00 96.25 171 LEU A C 1
ATOM 1376 O O . LEU A 1 171 ? -12.767 -5.099 7.799 1.00 96.25 171 LEU A O 1
ATOM 1380 N N . ILE A 1 172 ? -12.556 -3.799 5.981 1.00 94.12 172 ILE A N 1
ATOM 1381 C CA . ILE A 1 172 ? -13.948 -3.326 5.985 1.00 94.12 172 ILE A CA 1
ATOM 1382 C C . ILE A 1 172 ? -14.907 -4.509 5.803 1.00 94.12 172 ILE A C 1
ATOM 1384 O O . ILE A 1 172 ? -15.805 -4.706 6.620 1.00 94.12 172 ILE A O 1
ATOM 1388 N N . LEU A 1 173 ? -14.662 -5.365 4.807 1.00 93.94 173 LEU A N 1
ATOM 1389 C CA . LEU A 1 173 ? -15.455 -6.577 4.585 1.00 93.94 173 LEU A CA 1
ATOM 1390 C C . LEU A 1 173 ? -15.403 -7.537 5.778 1.00 93.94 173 LEU A C 1
ATOM 1392 O O . LEU A 1 173 ? -16.385 -8.216 6.052 1.00 93.94 173 LEU A O 1
ATOM 1396 N N . ALA A 1 174 ? -14.296 -7.613 6.516 1.00 94.75 174 ALA A N 1
ATOM 1397 C CA . ALA A 1 174 ? -14.213 -8.433 7.721 1.00 94.75 174 ALA A CA 1
ATOM 1398 C C . ALA A 1 174 ? -15.070 -7.865 8.861 1.00 94.75 174 ALA A C 1
ATOM 1400 O O . ALA A 1 174 ? -15.764 -8.610 9.558 1.00 94.75 174 ALA A O 1
ATOM 1401 N N . LEU A 1 175 ? -15.057 -6.546 9.041 1.00 91.12 175 LEU A N 1
ATOM 1402 C CA . LEU A 1 175 ? -15.864 -5.872 10.055 1.00 91.12 175 LEU A CA 1
ATOM 1403 C C . LEU A 1 175 ? -17.368 -5.997 9.753 1.00 91.12 175 LEU A C 1
ATOM 1405 O O . LEU A 1 175 ? -18.138 -6.286 10.673 1.00 91.12 175 LEU A O 1
ATOM 1409 N N . CYS A 1 176 ? -17.764 -5.895 8.479 1.00 86.31 176 CYS A N 1
ATOM 1410 C CA . CYS A 1 176 ? -19.158 -5.987 8.024 1.00 86.31 176 CYS A CA 1
ATOM 1411 C C . CYS A 1 176 ? -19.658 -7.428 7.780 1.00 86.31 176 CYS A C 1
ATOM 1413 O O . CYS A 1 176 ? -20.841 -7.716 7.936 1.00 86.31 176 CYS A O 1
ATOM 1415 N N . GLY A 1 177 ? -18.777 -8.349 7.386 1.00 69.75 177 GLY A N 1
ATOM 1416 C CA . GLY A 1 177 ? -19.116 -9.575 6.647 1.00 69.75 177 GLY A CA 1
ATOM 1417 C C . GLY A 1 177 ? -19.617 -10.780 7.445 1.00 69.75 177 GLY A C 1
ATOM 1418 O O . GLY A 1 177 ? -19.460 -11.907 6.964 1.00 69.75 177 GLY A O 1
ATOM 1419 N N . GLY A 1 178 ? -20.193 -10.583 8.636 1.00 75.31 178 GLY A N 1
ATOM 1420 C CA . GLY A 1 178 ? -20.813 -11.640 9.448 1.00 75.31 178 GLY A CA 1
ATOM 1421 C C . GLY A 1 178 ? -20.014 -12.956 9.466 1.00 75.31 178 GLY A C 1
ATOM 1422 O O . GLY A 1 178 ? -18.879 -13.003 9.940 1.00 75.31 178 GLY A O 1
ATOM 1423 N N . GLY A 1 179 ? -20.581 -14.026 8.892 1.00 79.75 179 GLY A N 1
ATOM 1424 C CA . GLY A 1 179 ? -19.995 -15.377 8.885 1.00 79.75 179 GLY A CA 1
ATOM 1425 C C . GLY A 1 179 ? -18.700 -15.571 8.077 1.00 79.75 179 GLY A C 1
ATOM 1426 O O . GLY A 1 179 ? -18.019 -16.572 8.273 1.00 79.75 179 GLY A O 1
ATOM 1427 N N . ARG A 1 180 ? -18.313 -14.639 7.191 1.00 90.69 180 ARG A N 1
ATOM 1428 C CA . ARG A 1 180 ? -17.056 -14.719 6.403 1.00 90.69 180 ARG A CA 1
ATOM 1429 C C . ARG A 1 180 ? -15.943 -13.820 6.935 1.00 90.69 180 ARG A C 1
ATOM 1431 O O . ARG A 1 180 ? -14.875 -13.730 6.329 1.00 90.69 180 ARG A O 1
ATOM 1438 N N . ARG A 1 181 ? -16.172 -13.180 8.082 1.00 93.38 181 ARG A N 1
ATOM 1439 C CA . ARG A 1 181 ? -15.256 -12.237 8.730 1.00 93.38 181 ARG A CA 1
ATOM 1440 C C . ARG A 1 181 ? -13.810 -12.722 8.788 1.00 93.38 181 ARG A C 1
ATOM 1442 O O . ARG A 1 181 ? -12.906 -11.976 8.430 1.00 93.38 181 ARG A O 1
ATOM 1449 N N . TYR A 1 182 ? -13.587 -13.964 9.209 1.00 94.56 182 TYR A N 1
ATOM 1450 C CA . TYR A 1 182 ? -12.237 -14.508 9.380 1.00 94.56 182 TYR A CA 1
ATOM 1451 C C . TYR A 1 182 ? -11.497 -14.715 8.056 1.00 94.56 182 TYR A C 1
ATOM 1453 O O . TYR A 1 182 ? -10.288 -14.508 7.996 1.00 94.56 182 TYR A O 1
ATOM 1461 N N . ILE A 1 183 ? -12.219 -15.052 6.983 1.00 96.62 183 ILE A N 1
ATOM 1462 C CA . ILE A 1 183 ? -11.644 -15.177 5.639 1.00 96.62 183 ILE A CA 1
ATOM 1463 C C . ILE A 1 183 ? -11.190 -13.800 5.157 1.00 96.62 183 ILE A C 1
ATOM 1465 O O . ILE A 1 183 ? -10.057 -13.647 4.710 1.00 96.62 183 ILE A O 1
ATOM 1469 N N . PHE A 1 184 ? -12.041 -12.781 5.298 1.00 97.50 184 PHE A N 1
ATOM 1470 C CA . PHE A 1 184 ? -11.676 -11.417 4.922 1.00 97.50 184 PHE A CA 1
ATOM 1471 C C . PHE A 1 184 ? -10.539 -10.865 5.789 1.00 97.50 184 PHE A C 1
ATOM 1473 O O . PHE A 1 184 ? -9.610 -10.271 5.256 1.00 97.50 184 PHE A O 1
ATOM 1480 N N . ALA A 1 185 ? -10.519 -11.145 7.094 1.00 97.94 185 ALA A N 1
ATOM 1481 C CA . ALA A 1 185 ? -9.395 -10.778 7.954 1.00 97.94 185 ALA A CA 1
ATOM 1482 C C . ALA A 1 185 ? -8.084 -11.457 7.508 1.00 97.94 185 ALA A C 1
ATOM 1484 O O . ALA A 1 185 ? -7.037 -10.813 7.468 1.00 97.94 185 ALA A O 1
ATOM 1485 N N . ALA A 1 186 ? -8.131 -12.730 7.103 1.00 98.38 186 ALA A N 1
ATOM 1486 C CA . ALA A 1 186 ? -6.965 -13.422 6.559 1.00 98.38 186 ALA A CA 1
ATOM 1487 C C . ALA A 1 186 ? -6.506 -12.833 5.212 1.00 98.38 186 ALA A C 1
ATOM 1489 O O . ALA A 1 186 ? -5.309 -12.641 5.011 1.00 98.38 186 ALA A O 1
ATOM 1490 N N . LEU A 1 187 ? -7.432 -12.480 4.313 1.00 98.38 187 LEU A N 1
ATOM 1491 C CA . LEU A 1 187 ? -7.116 -11.804 3.046 1.00 98.38 187 LEU A CA 1
ATOM 1492 C C . LEU A 1 187 ? -6.538 -10.398 3.261 1.00 98.38 187 LEU A C 1
ATOM 1494 O O . LEU A 1 187 ? -5.624 -9.990 2.538 1.00 98.38 187 LEU A O 1
ATOM 1498 N N . ALA A 1 188 ? -7.011 -9.677 4.280 1.00 98.44 188 ALA A N 1
ATOM 1499 C CA . ALA A 1 188 ? -6.406 -8.423 4.711 1.00 98.44 188 ALA A CA 1
ATOM 1500 C C . ALA A 1 188 ? -4.964 -8.647 5.176 1.00 98.44 188 ALA A C 1
ATOM 1502 O O . ALA A 1 188 ? -4.063 -7.943 4.730 1.00 98.44 188 ALA A O 1
ATOM 1503 N N . GLY A 1 189 ? -4.724 -9.670 6.001 1.00 98.44 189 GLY A N 1
ATOM 1504 C CA . GLY A 1 189 ? -3.380 -10.043 6.440 1.00 98.44 189 GLY A CA 1
ATOM 1505 C C . GLY A 1 189 ? -2.445 -10.441 5.300 1.00 98.44 189 GLY A C 1
ATOM 1506 O O . GLY A 1 189 ? -1.294 -10.013 5.270 1.00 98.44 189 GLY A O 1
ATOM 1507 N N . LEU A 1 190 ? -2.948 -11.189 4.315 1.00 98.56 190 LEU A N 1
ATOM 1508 C CA . LEU A 1 190 ? -2.198 -11.525 3.105 1.00 98.56 190 LEU A CA 1
ATOM 1509 C C . LEU A 1 190 ? -1.854 -10.273 2.286 1.00 98.56 190 LEU A C 1
ATOM 1511 O O . LEU A 1 190 ? -0.738 -10.155 1.791 1.00 98.56 190 LEU A O 1
ATOM 1515 N N . SER A 1 191 ? -2.782 -9.320 2.185 1.00 98.44 191 SER A N 1
ATOM 1516 C CA . SER A 1 191 ? -2.547 -8.042 1.500 1.00 98.44 191 SER A CA 1
ATOM 1517 C C . SER A 1 191 ? -1.517 -7.183 2.241 1.00 98.44 191 SER A C 1
ATOM 1519 O O . SER A 1 191 ? -0.640 -6.604 1.610 1.00 98.44 191 SER A O 1
ATOM 1521 N N . ILE A 1 192 ? -1.559 -7.154 3.579 1.00 98.50 192 ILE A N 1
ATOM 1522 C CA . ILE A 1 192 ? -0.554 -6.482 4.418 1.00 98.50 192 ILE A CA 1
ATOM 1523 C C . ILE A 1 192 ? 0.829 -7.123 4.238 1.00 98.50 192 ILE A C 1
ATOM 1525 O O . ILE A 1 192 ? 1.824 -6.411 4.119 1.00 98.50 192 ILE A O 1
ATOM 1529 N N . ALA A 1 193 ? 0.907 -8.456 4.194 1.00 98.00 193 ALA A N 1
ATOM 1530 C CA . ALA A 1 193 ? 2.157 -9.140 3.891 1.00 98.00 193 ALA A CA 1
ATOM 1531 C C . ALA A 1 193 ? 2.650 -8.777 2.488 1.00 98.00 193 ALA A C 1
ATOM 1533 O O . ALA A 1 193 ? 3.796 -8.378 2.347 1.00 98.00 193 ALA A O 1
ATOM 1534 N N . ALA A 1 194 ? 1.797 -8.839 1.465 1.00 98.12 194 ALA A N 1
ATOM 1535 C CA . ALA A 1 194 ? 2.179 -8.473 0.104 1.00 98.12 194 ALA A CA 1
ATOM 1536 C C . ALA A 1 194 ? 2.699 -7.026 0.016 1.00 98.12 194 ALA A C 1
ATOM 1538 O O . ALA A 1 194 ? 3.728 -6.797 -0.612 1.00 98.12 194 ALA A O 1
ATOM 1539 N N . LEU A 1 195 ? 2.070 -6.084 0.728 1.00 97.69 195 LEU A N 1
ATOM 1540 C CA . LEU A 1 195 ? 2.529 -4.698 0.860 1.00 97.69 195 LEU A CA 1
ATOM 1541 C C . LEU A 1 195 ? 3.939 -4.594 1.480 1.00 97.69 195 LEU A C 1
ATOM 1543 O O . LEU A 1 195 ? 4.761 -3.805 1.030 1.00 97.69 195 LEU A O 1
ATOM 1547 N N . ALA A 1 196 ? 4.271 -5.416 2.478 1.00 96.75 196 ALA A N 1
ATOM 1548 C CA . ALA A 1 196 ? 5.627 -5.445 3.039 1.00 96.75 196 ALA A CA 1
ATOM 1549 C C . ALA A 1 196 ? 6.686 -5.922 2.024 1.00 96.75 196 ALA A C 1
ATOM 1551 O O . ALA A 1 196 ? 7.848 -5.532 2.103 1.00 96.75 196 ALA A O 1
ATOM 1552 N N . TYR A 1 197 ? 6.291 -6.749 1.053 1.00 96.81 197 TYR A N 1
ATOM 1553 C CA . TYR A 1 197 ? 7.173 -7.230 -0.011 1.00 96.81 197 TYR A CA 1
ATOM 1554 C C . TYR A 1 197 ? 7.233 -6.288 -1.229 1.00 96.81 197 TYR A C 1
ATOM 1556 O O . TYR A 1 197 ? 7.933 -6.612 -2.192 1.00 96.81 197 TYR A O 1
ATOM 1564 N N . THR A 1 198 ? 6.541 -5.140 -1.218 1.00 96.00 198 THR A N 1
ATOM 1565 C CA . THR A 1 198 ? 6.687 -4.098 -2.254 1.00 96.00 198 THR A CA 1
ATOM 1566 C C . THR A 1 198 ? 7.673 -3.022 -1.835 1.00 96.00 198 THR A C 1
ATOM 1568 O O . THR A 1 198 ? 8.565 -2.694 -2.609 1.00 96.00 198 THR A O 1
ATOM 1571 N N . TRP A 1 199 ? 7.543 -2.503 -0.611 1.00 92.81 199 TRP A N 1
ATOM 1572 C CA . TRP A 1 199 ? 8.376 -1.417 -0.101 1.00 92.81 199 TRP A CA 1
ATOM 1573 C C . TRP A 1 199 ? 8.614 -1.561 1.401 1.00 92.81 199 TRP A C 1
ATOM 1575 O O . TRP A 1 199 ? 7.681 -1.733 2.185 1.00 92.81 199 TRP A O 1
ATOM 1585 N N . HIS A 1 200 ? 9.872 -1.439 1.828 1.00 86.19 200 HIS A N 1
ATOM 1586 C CA . HIS A 1 200 ? 10.245 -1.625 3.232 1.00 86.19 200 HIS A CA 1
ATOM 1587 C C . HIS A 1 200 ? 9.613 -0.563 4.157 1.00 86.19 200 HIS A C 1
ATOM 1589 O O . HIS A 1 200 ? 9.326 -0.851 5.323 1.00 86.19 200 HIS A O 1
ATOM 1595 N N . GLY A 1 201 ? 9.344 0.643 3.635 1.00 84.81 201 GLY A N 1
ATOM 1596 C CA . GLY A 1 201 ? 8.694 1.749 4.346 1.00 84.81 201 GLY A CA 1
ATOM 1597 C C . GLY A 1 201 ? 7.164 1.663 4.430 1.00 84.81 201 GLY A C 1
ATOM 1598 O O . GLY A 1 201 ? 6.555 2.410 5.200 1.00 84.81 201 GLY A O 1
ATOM 1599 N N . ALA A 1 202 ? 6.524 0.725 3.719 1.00 87.62 202 ALA A N 1
ATOM 1600 C CA . ALA A 1 202 ? 5.063 0.683 3.585 1.00 87.62 202 ALA A CA 1
ATOM 1601 C C . ALA A 1 202 ? 4.325 0.417 4.908 1.00 87.62 202 ALA A C 1
ATOM 1603 O O . ALA A 1 202 ? 3.126 0.667 5.040 1.00 87.62 202 ALA A O 1
ATOM 1604 N N . VAL A 1 203 ? 5.048 -0.043 5.931 1.00 86.81 203 VAL A N 1
ATOM 1605 C CA . VAL A 1 203 ? 4.517 -0.243 7.281 1.00 86.81 203 VAL A CA 1
ATOM 1606 C C . VAL A 1 203 ? 4.000 1.047 7.926 1.00 86.81 203 VAL A C 1
ATOM 1608 O O . VAL A 1 203 ? 3.106 0.987 8.769 1.00 86.81 203 VAL A O 1
ATOM 1611 N N . LEU A 1 204 ? 4.491 2.216 7.495 1.00 88.56 204 LEU A N 1
ATOM 1612 C CA . LEU A 1 204 ? 3.991 3.514 7.954 1.00 88.56 204 LEU A CA 1
ATOM 1613 C C . LEU A 1 204 ? 2.506 3.709 7.618 1.00 88.56 204 LEU A C 1
ATOM 1615 O O . LEU A 1 204 ? 1.762 4.258 8.430 1.00 88.56 204 LEU A O 1
ATOM 1619 N N . TYR A 1 205 ? 2.043 3.196 6.473 1.00 90.94 205 TYR A N 1
ATOM 1620 C CA . TYR A 1 205 ? 0.636 3.283 6.069 1.00 90.94 205 TYR A CA 1
ATOM 1621 C C . TYR A 1 205 ? -0.293 2.531 7.029 1.00 90.94 205 TYR A C 1
ATOM 1623 O O . TYR A 1 205 ? -1.449 2.906 7.221 1.00 90.94 205 TYR A O 1
ATOM 1631 N N . LEU A 1 206 ? 0.223 1.490 7.683 1.00 92.31 206 LEU A N 1
ATOM 1632 C CA . LEU A 1 206 ? -0.539 0.620 8.575 1.00 92.31 206 LEU A CA 1
ATOM 1633 C C . LEU A 1 206 ? -0.720 1.208 9.980 1.00 92.31 206 LEU A C 1
ATOM 1635 O O . LEU A 1 206 ? -1.499 0.665 10.764 1.00 92.31 206 LEU A O 1
ATOM 1639 N N . ALA A 1 207 ? -0.082 2.343 10.296 1.00 89.50 207 ALA A N 1
ATOM 1640 C CA . ALA A 1 207 ? -0.299 3.071 11.550 1.00 89.50 207 ALA A CA 1
ATOM 1641 C C . ALA A 1 207 ? -1.765 3.519 11.737 1.00 89.50 207 ALA A C 1
ATOM 1643 O O . ALA A 1 207 ? -2.209 3.754 12.864 1.00 89.50 207 ALA A O 1
ATOM 1644 N N . VAL A 1 208 ? -2.547 3.566 10.652 1.00 92.50 208 VAL A N 1
ATOM 1645 C CA . VAL A 1 208 ? -3.996 3.802 10.698 1.00 92.50 208 VAL A CA 1
ATOM 1646 C C . VAL A 1 208 ? -4.756 2.710 11.463 1.00 92.50 208 VAL A C 1
ATOM 1648 O O . VAL A 1 208 ? -5.772 3.010 12.082 1.00 92.50 208 VAL A O 1
ATOM 1651 N N . ILE A 1 209 ? -4.263 1.464 11.486 1.00 95.50 209 ILE A N 1
ATOM 1652 C CA . ILE A 1 209 ? -4.920 0.335 12.166 1.00 95.50 209 ILE A CA 1
ATOM 1653 C C . ILE A 1 209 ? -5.029 0.573 13.682 1.00 95.50 209 ILE A C 1
ATOM 1655 O O . ILE A 1 209 ? -6.151 0.610 14.192 1.00 95.50 209 ILE A O 1
ATOM 1659 N N . PRO A 1 210 ? -3.928 0.774 14.437 1.00 96.06 210 PRO A N 1
ATOM 1660 C CA . PRO A 1 210 ? -4.020 1.006 15.875 1.00 96.06 210 PRO A CA 1
ATOM 1661 C C . PRO A 1 210 ? -4.736 2.324 16.200 1.00 96.06 210 PRO A C 1
ATOM 1663 O O . PRO A 1 210 ? -5.436 2.394 17.210 1.00 96.06 210 PRO A O 1
ATOM 1666 N N . ALA A 1 211 ? -4.633 3.344 15.338 1.00 95.06 211 ALA A N 1
ATOM 1667 C CA . ALA A 1 211 ? -5.398 4.581 15.484 1.00 95.06 211 ALA A CA 1
ATOM 1668 C C . ALA A 1 211 ? -6.913 4.330 15.375 1.00 95.06 211 ALA A C 1
ATOM 1670 O O . ALA A 1 211 ? -7.673 4.767 16.240 1.00 95.06 211 ALA A O 1
ATOM 1671 N N . TYR A 1 212 ? -7.351 3.569 14.368 1.00 95.25 212 TYR A N 1
ATOM 1672 C CA . TYR A 1 212 ? -8.746 3.167 14.208 1.00 95.25 212 TYR A CA 1
ATOM 1673 C C . TYR A 1 212 ? -9.234 2.342 15.403 1.00 95.25 212 TYR A C 1
ATOM 1675 O O . TYR A 1 212 ? -10.291 2.640 15.950 1.00 95.25 212 TYR A O 1
ATOM 1683 N N . VAL A 1 213 ? -8.448 1.362 15.866 1.00 96.19 213 VAL A N 1
ATOM 1684 C CA . VAL A 1 213 ? -8.789 0.553 17.049 1.00 96.19 213 VAL A CA 1
ATOM 1685 C C . VAL A 1 213 ? -8.948 1.434 18.290 1.00 96.19 213 VAL A C 1
ATOM 1687 O O . VAL A 1 213 ? -9.912 1.272 19.035 1.00 96.19 213 VAL A O 1
ATOM 1690 N N . ALA A 1 214 ? -8.056 2.406 18.507 1.00 96.50 214 ALA A N 1
ATOM 1691 C CA . ALA A 1 214 ? -8.183 3.349 19.615 1.00 96.50 214 ALA A CA 1
ATOM 1692 C C . ALA A 1 214 ? -9.454 4.212 19.499 1.00 96.50 214 ALA A C 1
ATOM 1694 O O . ALA A 1 214 ? -10.150 4.428 20.493 1.00 96.50 214 ALA A O 1
ATOM 1695 N N . ILE A 1 215 ? -9.801 4.683 18.301 1.00 94.94 215 ILE A N 1
ATOM 1696 C CA . ILE A 1 215 ? -11.023 5.468 18.079 1.00 94.94 215 ILE A CA 1
ATOM 1697 C C . ILE A 1 215 ? -12.274 4.606 18.315 1.00 94.94 215 ILE A C 1
ATOM 1699 O O . ILE A 1 215 ? -13.116 4.984 19.133 1.00 94.94 215 ILE A O 1
ATOM 1703 N N . ASP A 1 216 ? -12.368 3.431 17.683 1.00 94.06 216 ASP A N 1
ATOM 1704 C CA . ASP A 1 216 ? -13.501 2.502 17.821 1.00 94.06 216 ASP A CA 1
ATOM 1705 C C . ASP A 1 216 ? -13.710 2.098 19.284 1.00 94.06 216 ASP A C 1
ATOM 1707 O O . ASP A 1 216 ? -14.826 2.159 19.793 1.00 94.06 216 ASP A O 1
ATOM 1711 N N . MET A 1 217 ? -12.635 1.786 20.012 1.00 95.06 217 MET A N 1
ATOM 1712 C CA . MET A 1 217 ? -12.721 1.429 21.430 1.00 95.06 217 MET A CA 1
ATOM 1713 C C . MET A 1 217 ? -13.091 2.606 22.330 1.00 95.06 217 MET A C 1
ATOM 1715 O O . MET A 1 217 ? -13.789 2.406 23.325 1.00 95.06 217 MET A O 1
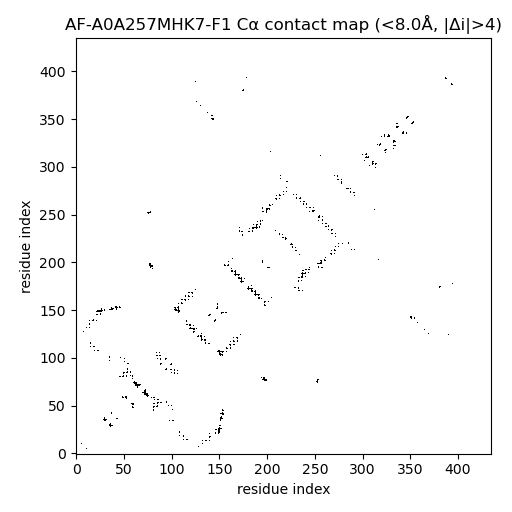ATOM 1719 N N . THR A 1 218 ? -12.673 3.829 21.995 1.00 95.81 218 THR A N 1
ATOM 1720 C CA . THR A 1 218 ? -13.119 5.032 22.716 1.00 95.81 218 THR A CA 1
ATOM 1721 C C . THR A 1 218 ? -14.631 5.196 22.579 1.00 95.81 218 THR A C 1
ATOM 1723 O O . THR A 1 218 ? -15.323 5.418 23.576 1.00 95.81 218 THR A O 1
ATOM 1726 N N . MET A 1 219 ? -15.151 5.048 21.357 1.00 93.69 219 MET A N 1
ATOM 1727 C CA . MET A 1 219 ? -16.587 5.112 21.082 1.00 93.69 219 MET A CA 1
ATOM 1728 C C . MET A 1 219 ? -17.335 3.965 21.763 1.00 93.69 219 MET A C 1
ATOM 1730 O O . MET A 1 219 ? -18.317 4.206 22.459 1.00 93.69 219 MET A O 1
ATOM 1734 N N . ALA A 1 220 ? -16.816 2.741 21.673 1.00 92.75 220 ALA A N 1
ATOM 1735 C CA . ALA A 1 220 ? -17.417 1.567 22.290 1.00 92.75 220 ALA A CA 1
ATOM 1736 C C . ALA A 1 220 ? -17.506 1.687 23.819 1.00 92.75 220 ALA A C 1
ATOM 1738 O O . ALA A 1 220 ? -18.550 1.399 24.396 1.00 92.75 220 ALA A O 1
ATOM 1739 N N . LEU A 1 221 ? -16.466 2.197 24.488 1.00 94.44 221 LEU A N 1
ATOM 1740 C CA . LEU A 1 221 ? -16.504 2.459 25.931 1.00 94.44 221 LEU A CA 1
ATOM 1741 C C . LEU A 1 221 ? -17.506 3.560 26.300 1.00 94.44 221 LEU A C 1
ATOM 1743 O O . LEU A 1 221 ? -18.180 3.460 27.327 1.00 94.44 221 LEU A O 1
ATOM 1747 N N . LYS A 1 222 ? -17.615 4.610 25.478 1.00 94.50 222 LYS A N 1
ATOM 1748 C CA . LYS A 1 222 ? -18.581 5.698 25.683 1.00 94.50 222 LYS A CA 1
ATOM 1749 C C . LYS A 1 222 ? -20.025 5.207 25.536 1.00 94.50 222 LYS A C 1
ATOM 1751 O O . LYS A 1 222 ? -20.880 5.595 26.327 1.00 94.50 222 LYS A O 1
ATOM 1756 N N . GLU A 1 223 ? -20.275 4.354 24.549 1.00 91.88 223 GLU A N 1
ATOM 1757 C CA . GLU A 1 223 ? -21.593 3.801 24.210 1.00 91.88 223 GLU A CA 1
ATOM 1758 C C . GLU A 1 223 ? -21.923 2.509 24.970 1.00 91.88 223 GLU A C 1
ATOM 1760 O O . GLU A 1 223 ? -23.035 2.003 24.865 1.00 91.88 223 GLU A O 1
ATOM 1765 N N . LYS A 1 224 ? -20.976 1.975 25.755 1.00 88.06 224 LYS A N 1
ATOM 1766 C CA . LYS A 1 224 ? -21.058 0.655 26.407 1.00 88.06 224 LYS A CA 1
ATOM 1767 C C . LYS A 1 224 ? -21.311 -0.492 25.415 1.00 88.06 224 LYS A C 1
ATOM 1769 O O . LYS A 1 224 ? -21.961 -1.481 25.750 1.00 88.06 224 LYS A O 1
ATOM 1774 N N . ARG A 1 225 ? -20.773 -0.366 24.201 1.00 89.69 225 ARG A N 1
ATOM 1775 C CA . ARG A 1 225 ? -20.793 -1.388 23.150 1.00 89.69 225 ARG A CA 1
ATOM 1776 C C . ARG A 1 225 ? -19.602 -2.337 23.307 1.00 89.69 225 ARG A C 1
ATOM 1778 O O . ARG A 1 225 ? -18.532 -1.945 23.769 1.00 89.69 225 ARG A O 1
ATOM 1785 N N . GLN A 1 226 ? -19.765 -3.587 22.883 1.00 83.44 226 GLN A N 1
ATOM 1786 C CA . GLN A 1 226 ? -18.662 -4.542 22.782 1.00 83.44 226 GLN A CA 1
ATOM 1787 C C . GLN A 1 226 ? -17.811 -4.252 21.530 1.00 83.44 226 GLN A C 1
ATOM 1789 O O . GLN A 1 226 ? -18.343 -4.119 20.432 1.00 83.44 226 GLN A O 1
ATOM 1794 N N . SER A 1 227 ? -16.487 -4.175 21.692 1.00 86.38 227 SER A N 1
ATOM 1795 C CA . SER A 1 227 ? -15.505 -3.909 20.616 1.00 86.38 227 SER A CA 1
ATOM 1796 C C . SER A 1 227 ? -14.490 -5.043 20.417 1.00 86.38 227 SER A C 1
ATOM 1798 O O . SER A 1 227 ? -13.475 -4.888 19.737 1.00 86.38 227 SER A O 1
ATOM 1800 N N . GLN A 1 228 ? -14.745 -6.208 21.020 1.00 85.44 228 GLN A N 1
ATOM 1801 C CA . GLN A 1 228 ? -13.849 -7.366 20.928 1.00 85.44 228 GLN A CA 1
ATOM 1802 C C . GLN A 1 228 ? -13.723 -7.888 19.494 1.00 85.44 228 GLN A C 1
ATOM 1804 O O . GLN A 1 228 ? -12.656 -8.354 19.102 1.00 85.44 228 GLN A O 1
ATOM 1809 N N . GLU A 1 229 ? -14.789 -7.770 18.703 1.00 88.31 229 GLU A N 1
ATOM 1810 C CA . GLU A 1 229 ? -14.792 -8.191 17.304 1.00 88.31 229 GLU A CA 1
ATOM 1811 C C . GLU A 1 229 ? -13.809 -7.374 16.464 1.00 88.31 229 GLU A C 1
ATOM 1813 O O . GLU A 1 229 ? -13.030 -7.953 15.707 1.00 88.31 229 GLU A O 1
ATOM 1818 N N . THR A 1 230 ? -13.778 -6.051 16.659 1.00 91.75 230 THR A N 1
ATOM 1819 C CA . THR A 1 230 ? -12.819 -5.151 16.008 1.00 91.75 230 THR A CA 1
ATOM 1820 C C . THR A 1 230 ? -11.387 -5.578 16.314 1.00 91.75 230 THR A C 1
ATOM 1822 O O . THR A 1 230 ? -10.574 -5.743 15.406 1.00 91.75 230 THR A O 1
ATOM 1825 N N . ALA A 1 231 ? -11.083 -5.811 17.596 1.00 92.88 231 ALA A N 1
ATOM 1826 C CA . ALA A 1 231 ? -9.760 -6.250 18.028 1.00 92.88 231 ALA A CA 1
ATOM 1827 C C . ALA A 1 231 ? -9.370 -7.586 17.384 1.00 92.88 231 ALA A C 1
ATOM 1829 O O . ALA A 1 231 ? -8.266 -7.726 16.868 1.00 92.88 231 ALA A O 1
ATOM 1830 N N . MET A 1 232 ? -10.286 -8.554 17.373 1.00 93.88 232 MET A N 1
ATOM 1831 C CA . MET A 1 232 ? -10.057 -9.881 16.810 1.00 93.88 232 MET A CA 1
ATOM 1832 C C . MET A 1 232 ? -9.774 -9.830 15.303 1.00 93.88 232 MET A C 1
ATOM 1834 O O . MET A 1 232 ? -8.838 -10.482 14.848 1.00 93.88 232 MET A O 1
ATOM 1838 N N . VAL A 1 233 ? -10.535 -9.041 14.537 1.00 95.81 233 VAL A N 1
ATOM 1839 C CA . VAL A 1 233 ? -10.313 -8.859 13.091 1.00 95.81 233 VAL A CA 1
ATOM 1840 C C . VAL A 1 233 ? -8.934 -8.264 12.820 1.00 95.81 233 VAL A C 1
ATOM 1842 O O . VAL A 1 233 ? -8.177 -8.812 12.018 1.00 95.81 233 VAL A O 1
ATOM 1845 N N . MET A 1 234 ? -8.587 -7.180 13.517 1.00 96.88 234 MET A N 1
ATOM 1846 C CA . MET A 1 234 ? -7.311 -6.487 13.319 1.00 96.88 234 MET A CA 1
ATOM 1847 C C . MET A 1 234 ? -6.124 -7.365 13.724 1.00 96.88 234 MET A C 1
ATOM 1849 O O . MET A 1 234 ? -5.148 -7.469 12.984 1.00 96.88 234 MET A O 1
ATOM 1853 N N . LEU A 1 235 ? -6.219 -8.047 14.869 1.00 98.00 235 LEU A N 1
ATOM 1854 C CA . LEU A 1 235 ? -5.174 -8.952 15.343 1.00 98.00 235 LEU A CA 1
ATOM 1855 C C . LEU A 1 235 ? -5.012 -10.169 14.434 1.00 98.00 235 LEU A C 1
ATOM 1857 O O . LEU A 1 235 ? -3.879 -10.567 14.184 1.00 98.00 235 LEU A O 1
ATOM 1861 N N . LEU A 1 236 ? -6.100 -10.739 13.907 1.00 98.25 236 LEU A N 1
ATOM 1862 C CA . LEU A 1 236 ? -6.012 -11.852 12.964 1.00 98.25 236 LEU A CA 1
ATOM 1863 C C . LEU A 1 236 ? -5.327 -11.428 11.660 1.00 98.25 236 LEU A C 1
ATOM 1865 O O . LEU A 1 236 ? -4.424 -12.124 11.205 1.00 98.25 236 LEU A O 1
ATOM 1869 N N . ALA A 1 237 ? -5.701 -10.279 11.090 1.00 98.44 237 ALA A N 1
ATOM 1870 C CA . ALA A 1 237 ? -5.052 -9.758 9.887 1.00 98.44 237 ALA A CA 1
ATOM 1871 C C . ALA A 1 237 ? -3.544 -9.550 10.110 1.00 98.44 237 ALA A C 1
ATOM 1873 O O . ALA A 1 237 ? -2.719 -10.030 9.334 1.00 98.44 237 ALA A O 1
ATOM 1874 N N . LEU A 1 238 ? -3.166 -8.909 11.217 1.00 98.56 238 LEU A N 1
ATOM 1875 C CA . LEU A 1 238 ? -1.763 -8.685 11.566 1.00 98.56 238 LEU A CA 1
ATOM 1876 C C . LEU A 1 238 ? -1.014 -9.997 11.864 1.00 98.56 238 LEU A C 1
ATOM 1878 O O . LEU A 1 238 ? 0.136 -10.140 11.461 1.00 98.56 238 LEU A O 1
ATOM 1882 N N . ALA A 1 239 ? -1.650 -10.975 12.513 1.00 98.56 239 ALA A N 1
ATOM 1883 C CA . ALA A 1 239 ? -1.053 -12.287 12.767 1.00 98.56 239 ALA A CA 1
ATOM 1884 C C . ALA A 1 239 ? -0.780 -13.049 11.465 1.00 98.56 239 ALA A C 1
ATOM 1886 O O . ALA A 1 239 ? 0.314 -13.580 11.282 1.00 98.56 239 ALA A O 1
ATOM 1887 N N . VAL A 1 240 ? -1.743 -13.059 10.538 1.00 98.69 240 VAL A N 1
ATOM 1888 C CA . VAL A 1 240 ? -1.556 -13.646 9.205 1.00 98.69 240 VAL A CA 1
ATOM 1889 C C . VAL A 1 240 ? -0.421 -12.935 8.474 1.00 98.69 240 VAL A C 1
ATOM 1891 O O . VAL A 1 240 ? 0.459 -13.605 7.940 1.00 98.69 240 VAL A O 1
ATOM 1894 N N . ALA A 1 241 ? -0.370 -11.602 8.519 1.00 98.44 241 ALA A N 1
ATOM 1895 C CA . ALA A 1 241 ? 0.727 -10.857 7.916 1.00 98.44 241 ALA A CA 1
ATOM 1896 C C . ALA A 1 241 ? 2.093 -11.278 8.483 1.00 98.44 241 ALA A C 1
ATOM 1898 O O . ALA A 1 241 ? 3.002 -11.594 7.716 1.00 98.44 241 ALA A O 1
ATOM 1899 N N . ILE A 1 242 ? 2.212 -11.359 9.818 1.00 98.25 242 ILE A N 1
ATOM 1900 C CA . ILE A 1 242 ? 3.426 -11.806 10.517 1.00 98.25 242 ILE A CA 1
ATOM 1901 C C . ILE A 1 242 ? 3.854 -13.191 10.037 1.00 98.25 242 ILE A C 1
ATOM 1903 O O . ILE A 1 242 ? 5.034 -13.375 9.755 1.00 98.25 242 ILE A O 1
ATOM 1907 N N . ILE A 1 243 ? 2.929 -14.146 9.898 1.00 98.44 243 ILE A N 1
ATOM 1908 C CA . ILE A 1 243 ? 3.239 -15.507 9.427 1.00 98.44 243 ILE A CA 1
ATOM 1909 C C . ILE A 1 243 ? 3.935 -15.475 8.058 1.00 98.44 243 ILE A C 1
ATOM 1911 O O . ILE A 1 243 ? 4.932 -16.170 7.869 1.00 98.44 243 ILE A O 1
ATOM 1915 N N . PHE A 1 244 ? 3.460 -14.646 7.125 1.00 98.06 244 PHE A N 1
ATOM 1916 C CA . PHE A 1 244 ? 4.022 -14.561 5.773 1.00 98.06 244 PHE A CA 1
ATOM 1917 C C . PHE A 1 244 ? 5.325 -13.757 5.682 1.00 98.06 244 PHE A C 1
ATOM 1919 O O . PHE A 1 244 ? 6.135 -14.018 4.793 1.00 98.06 244 PHE A O 1
ATOM 1926 N N . VAL A 1 245 ? 5.574 -12.803 6.584 1.00 96.94 245 VAL A N 1
ATOM 1927 C CA . VAL A 1 245 ? 6.859 -12.075 6.624 1.00 96.94 245 VAL A CA 1
ATOM 1928 C C . VAL A 1 245 ? 7.922 -12.783 7.475 1.00 96.94 245 VAL A C 1
ATOM 1930 O O . VAL A 1 245 ? 9.115 -12.527 7.317 1.00 96.94 245 VAL A O 1
ATOM 1933 N N . LEU A 1 246 ? 7.517 -13.710 8.352 1.00 97.12 246 LEU A N 1
ATOM 1934 C CA . LEU A 1 246 ? 8.399 -14.396 9.300 1.00 97.12 246 LEU A CA 1
ATOM 1935 C C . LEU A 1 246 ? 9.617 -15.089 8.660 1.00 97.12 246 LEU A C 1
ATOM 1937 O O . LEU A 1 246 ? 10.704 -14.960 9.233 1.00 97.12 246 LEU A O 1
ATOM 1941 N N . PRO A 1 247 ? 9.507 -15.787 7.507 1.00 96.62 247 PRO A N 1
ATOM 1942 C CA . PRO A 1 247 ? 10.646 -16.492 6.912 1.00 96.62 247 PRO A CA 1
ATOM 1943 C C . PRO A 1 247 ? 11.823 -15.574 6.563 1.00 96.62 247 PRO A C 1
ATOM 1945 O O . PRO A 1 247 ? 12.975 -15.986 6.670 1.00 96.62 247 PRO A O 1
ATOM 1948 N N . TYR A 1 248 ? 11.542 -14.317 6.211 1.00 94.44 248 TYR A N 1
ATOM 1949 C CA . TYR A 1 248 ? 12.546 -13.323 5.825 1.00 94.44 248 TYR A CA 1
ATOM 1950 C C . TYR A 1 248 ? 12.697 -12.214 6.866 1.00 94.44 248 TYR A C 1
ATOM 1952 O O . TYR A 1 248 ? 13.224 -11.150 6.558 1.00 94.44 248 TYR A O 1
ATOM 1960 N N . ARG A 1 249 ? 12.285 -12.460 8.118 1.00 93.81 249 ARG A N 1
ATOM 1961 C CA . ARG A 1 249 ? 12.322 -11.454 9.189 1.00 93.81 249 ARG A CA 1
ATOM 1962 C C . ARG A 1 249 ? 13.683 -10.771 9.329 1.00 93.81 249 ARG A C 1
ATOM 1964 O O . ARG A 1 249 ? 13.718 -9.577 9.542 1.00 93.81 249 ARG A O 1
ATOM 1971 N N . ASN A 1 250 ? 14.788 -11.500 9.163 1.00 91.75 250 ASN A N 1
ATOM 1972 C CA . ASN A 1 250 ? 16.147 -10.965 9.322 1.00 91.75 250 ASN A CA 1
ATOM 1973 C C . ASN A 1 250 ? 16.742 -10.403 8.018 1.00 91.75 250 ASN A C 1
ATOM 1975 O O . ASN A 1 250 ? 17.888 -9.961 8.018 1.00 91.75 250 ASN A O 1
ATOM 1979 N N . ALA A 1 251 ? 16.018 -10.472 6.899 1.00 92.69 251 ALA A N 1
ATOM 1980 C CA . ALA A 1 251 ? 16.521 -9.980 5.627 1.00 92.69 251 ALA A CA 1
ATOM 1981 C C . ALA A 1 251 ? 16.525 -8.440 5.631 1.00 92.69 251 ALA A C 1
ATOM 1983 O O . ALA A 1 251 ? 15.499 -7.854 5.980 1.00 92.69 251 ALA A O 1
ATOM 1984 N N . PRO A 1 252 ? 17.614 -7.766 5.210 1.00 91.00 252 PRO A N 1
ATOM 1985 C CA . PRO A 1 252 ? 17.698 -6.302 5.245 1.00 91.00 252 PRO A CA 1
ATOM 1986 C C . PRO A 1 252 ? 16.534 -5.591 4.538 1.00 91.00 252 PRO A C 1
ATOM 1988 O O . PRO A 1 252 ? 16.057 -4.566 5.015 1.00 91.00 252 PRO A O 1
ATOM 1991 N N . TRP A 1 253 ? 16.035 -6.173 3.443 1.00 91.75 253 TRP A N 1
ATOM 1992 C CA . TRP A 1 253 ? 14.928 -5.634 2.648 1.00 91.75 253 TRP A CA 1
ATOM 1993 C C . TRP A 1 253 ? 13.539 -5.789 3.294 1.00 91.75 253 TRP A C 1
ATOM 1995 O O . TRP A 1 253 ? 12.623 -5.079 2.891 1.00 91.75 253 TRP A O 1
ATOM 2005 N N . LEU A 1 254 ? 13.358 -6.684 4.279 1.00 94.38 254 LEU A N 1
ATOM 2006 C CA . LEU A 1 254 ? 12.058 -6.929 4.939 1.00 94.38 254 LEU A CA 1
ATOM 2007 C C . LEU A 1 254 ? 12.054 -6.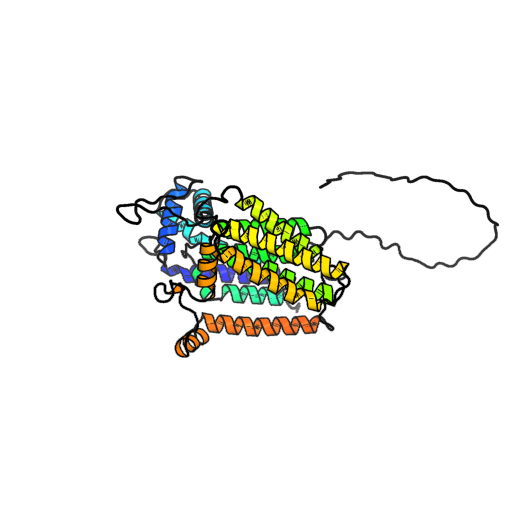608 6.438 1.00 94.38 254 LEU A C 1
ATOM 2009 O O . LEU A 1 254 ? 10.991 -6.393 7.021 1.00 94.38 254 LEU A O 1
ATOM 2013 N N . TRP A 1 255 ? 13.226 -6.563 7.074 1.00 92.44 255 TRP A N 1
ATOM 2014 C CA . TRP A 1 255 ? 13.372 -6.331 8.510 1.00 92.44 255 TRP A CA 1
ATOM 2015 C C . TRP A 1 255 ? 12.583 -5.111 9.023 1.00 92.44 255 TRP A C 1
ATOM 2017 O O . TRP A 1 255 ? 11.841 -5.279 9.997 1.00 92.44 255 TRP A O 1
ATOM 2027 N N . PRO A 1 256 ? 12.630 -3.922 8.379 1.00 91.69 256 PRO A N 1
ATOM 2028 C CA . PRO A 1 256 ? 11.847 -2.769 8.828 1.00 91.69 256 PRO A CA 1
ATOM 2029 C C . PRO A 1 256 ? 10.338 -3.044 8.861 1.00 91.69 256 PRO A C 1
ATOM 2031 O O . PRO A 1 256 ? 9.663 -2.715 9.838 1.00 91.69 256 PRO A O 1
ATOM 2034 N N . SER A 1 257 ? 9.808 -3.704 7.828 1.00 93.88 257 SER A N 1
ATOM 2035 C CA . SER A 1 257 ? 8.388 -4.048 7.750 1.00 93.88 257 SER A CA 1
ATOM 2036 C C . SER A 1 257 ? 8.005 -5.118 8.770 1.00 93.88 257 SER A C 1
ATOM 2038 O O . SER A 1 257 ? 6.960 -4.997 9.405 1.00 93.88 257 SER A O 1
ATOM 2040 N N . PHE A 1 258 ? 8.855 -6.128 8.994 1.00 94.88 258 PHE A N 1
ATOM 2041 C CA . PHE A 1 258 ? 8.633 -7.141 10.032 1.00 94.88 258 PHE A CA 1
ATOM 2042 C C . PHE A 1 258 ? 8.517 -6.502 11.422 1.00 94.88 258 PHE A C 1
ATOM 2044 O O . PHE A 1 258 ? 7.537 -6.741 12.131 1.00 94.88 258 PHE A O 1
ATOM 2051 N N . VAL A 1 259 ? 9.482 -5.652 11.791 1.00 93.31 259 VAL A N 1
ATOM 2052 C CA . VAL A 1 259 ? 9.483 -4.946 13.081 1.00 93.31 259 VAL A CA 1
ATOM 2053 C C . VAL A 1 259 ? 8.259 -4.046 13.208 1.00 93.31 259 VAL A C 1
ATOM 2055 O O . VAL A 1 259 ? 7.591 -4.073 14.240 1.00 93.31 259 VAL A O 1
ATOM 2058 N N . GLY A 1 260 ? 7.924 -3.279 12.168 1.00 93.38 260 GLY A N 1
ATOM 2059 C CA . GLY A 1 260 ? 6.778 -2.377 12.214 1.00 93.38 260 GLY A CA 1
ATOM 2060 C C . GLY A 1 260 ? 5.434 -3.115 12.315 1.00 93.38 260 GLY A C 1
ATOM 2061 O O . GLY A 1 260 ? 4.593 -2.722 13.120 1.00 93.38 260 GLY A O 1
ATOM 2062 N N . ILE A 1 261 ? 5.237 -4.227 11.594 1.00 96.31 261 ILE A N 1
ATOM 2063 C CA . ILE A 1 261 ? 4.012 -5.040 11.702 1.00 96.31 261 ILE A CA 1
ATOM 2064 C C . ILE A 1 261 ? 3.918 -5.666 13.101 1.00 96.31 261 ILE A C 1
ATOM 2066 O O . ILE A 1 261 ? 2.851 -5.633 13.717 1.00 96.31 261 ILE A O 1
ATOM 2070 N N . ALA A 1 262 ? 5.026 -6.183 13.643 1.00 95.50 262 ALA A N 1
ATOM 2071 C CA . ALA A 1 262 ? 5.068 -6.717 15.004 1.00 95.50 262 ALA A CA 1
ATOM 2072 C C . ALA A 1 262 ? 4.767 -5.638 16.061 1.00 95.50 262 ALA A C 1
ATOM 2074 O O . ALA A 1 262 ? 4.022 -5.892 17.011 1.00 95.50 262 ALA A O 1
ATOM 2075 N N . ALA A 1 263 ? 5.283 -4.419 15.878 1.00 94.44 263 ALA A N 1
ATOM 2076 C CA . ALA A 1 263 ? 4.996 -3.281 16.746 1.00 94.44 263 ALA A CA 1
ATOM 2077 C C . ALA A 1 263 ? 3.517 -2.872 16.681 1.00 94.44 263 ALA A C 1
ATOM 2079 O O . ALA A 1 263 ? 2.902 -2.632 17.719 1.00 94.44 263 ALA A O 1
ATOM 2080 N N . ILE A 1 264 ? 2.915 -2.857 15.488 1.00 96.31 264 ILE A N 1
ATOM 2081 C CA . ILE A 1 264 ? 1.486 -2.570 15.302 1.00 96.31 264 ILE A CA 1
ATOM 2082 C C . ILE A 1 264 ? 0.612 -3.663 15.935 1.00 96.31 264 ILE A C 1
ATOM 2084 O O . ILE A 1 264 ? -0.389 -3.350 16.587 1.00 96.31 264 ILE A O 1
ATOM 2088 N N . PHE A 1 265 ? 0.998 -4.936 15.810 1.00 97.75 265 PHE A N 1
ATOM 2089 C CA . PHE A 1 265 ? 0.337 -6.047 16.499 1.00 97.75 265 PHE A CA 1
ATOM 2090 C C . PHE A 1 265 ? 0.383 -5.856 18.019 1.00 97.75 265 PHE A C 1
ATOM 2092 O O . PHE A 1 265 ? -0.662 -5.859 18.672 1.00 97.75 265 PHE A O 1
ATOM 2099 N N . ALA A 1 266 ? 1.569 -5.603 18.580 1.00 97.06 266 ALA A N 1
ATOM 2100 C CA . ALA A 1 266 ? 1.742 -5.359 20.009 1.00 97.06 266 ALA A CA 1
ATOM 2101 C C . ALA A 1 266 ? 0.937 -4.139 20.489 1.00 97.06 266 ALA A C 1
ATOM 2103 O O . ALA A 1 266 ? 0.229 -4.226 21.493 1.00 97.06 266 ALA A O 1
ATOM 2104 N N . ALA A 1 267 ? 0.971 -3.028 19.748 1.00 97.00 267 ALA A N 1
ATOM 2105 C CA . ALA A 1 267 ? 0.182 -1.836 20.045 1.00 97.00 267 ALA A CA 1
ATOM 2106 C C . ALA A 1 267 ? -1.321 -2.148 20.062 1.00 97.00 267 ALA A C 1
ATOM 2108 O O . ALA A 1 267 ? -2.020 -1.756 20.993 1.00 97.00 267 ALA A O 1
ATOM 2109 N N . THR A 1 268 ? -1.814 -2.920 19.092 1.00 97.56 268 THR A N 1
ATOM 2110 C CA . THR A 1 268 ? -3.225 -3.323 19.016 1.00 97.56 268 THR A CA 1
ATOM 2111 C C . THR A 1 268 ? -3.633 -4.197 20.207 1.00 97.56 268 THR A C 1
ATOM 2113 O O . THR A 1 268 ? -4.697 -3.975 20.793 1.00 97.56 268 THR A O 1
ATOM 2116 N N . VAL A 1 269 ? -2.780 -5.139 20.632 1.00 97.88 269 VAL A N 1
ATOM 2117 C CA . VAL A 1 269 ? -2.999 -5.943 21.851 1.00 97.88 269 VAL A CA 1
ATOM 2118 C C . VAL A 1 269 ? -3.061 -5.049 23.088 1.00 97.88 269 VAL A C 1
ATOM 2120 O O . VAL A 1 269 ? -3.970 -5.192 23.909 1.00 97.88 269 VAL A O 1
ATOM 2123 N N . ILE A 1 270 ? -2.125 -4.107 23.224 1.00 97.56 270 ILE A N 1
ATOM 2124 C CA . ILE A 1 270 ? -2.053 -3.196 24.370 1.00 97.56 270 ILE A CA 1
ATOM 2125 C C . ILE A 1 270 ? -3.295 -2.302 24.432 1.00 97.56 270 ILE A C 1
ATOM 2127 O O . ILE A 1 270 ? -3.944 -2.244 25.475 1.00 97.56 270 ILE A O 1
ATOM 2131 N N . ILE A 1 271 ? -3.674 -1.663 23.321 1.00 97.31 271 ILE A N 1
ATOM 2132 C CA . ILE A 1 271 ? -4.870 -0.813 23.227 1.00 97.31 271 ILE A CA 1
ATOM 2133 C C . ILE A 1 271 ? -6.120 -1.617 23.615 1.00 97.31 271 ILE A C 1
ATOM 2135 O O . ILE A 1 271 ? -6.896 -1.186 24.472 1.00 97.31 271 ILE A O 1
ATOM 2139 N N . SER A 1 272 ? -6.265 -2.830 23.072 1.00 96.50 272 SER A N 1
ATOM 2140 C CA . SER A 1 272 ? -7.380 -3.734 23.390 1.00 96.50 272 SER A CA 1
ATOM 2141 C C . SER A 1 272 ? -7.410 -4.135 24.865 1.00 96.50 272 SER A C 1
ATOM 2143 O O . SER A 1 272 ? -8.470 -4.165 25.492 1.00 96.50 272 SER A O 1
ATOM 2145 N N . THR A 1 273 ? -6.240 -4.386 25.452 1.00 96.06 273 THR A N 1
ATOM 2146 C CA . THR A 1 273 ? -6.102 -4.752 26.865 1.00 96.06 273 THR A CA 1
ATOM 2147 C C . THR A 1 273 ? -6.470 -3.586 27.780 1.00 96.06 273 THR A C 1
ATOM 2149 O O . THR A 1 273 ? -7.216 -3.777 28.739 1.00 96.06 273 THR A O 1
ATOM 2152 N N . ILE A 1 274 ? -6.011 -2.366 27.480 1.00 96.12 274 ILE A N 1
ATOM 2153 C CA . ILE A 1 274 ? -6.373 -1.159 28.241 1.00 96.12 274 ILE A CA 1
ATOM 2154 C C . ILE A 1 274 ? -7.890 -0.941 28.186 1.00 96.12 274 ILE A C 1
ATOM 2156 O O . ILE A 1 274 ? -8.505 -0.683 29.223 1.00 96.12 274 ILE A O 1
ATOM 2160 N N . SER A 1 275 ? -8.504 -1.100 27.007 1.00 95.94 275 SER A N 1
ATOM 2161 C CA . SER A 1 275 ? -9.958 -0.984 26.840 1.00 95.94 275 SER A CA 1
ATOM 2162 C C . SER A 1 275 ? -10.702 -1.990 27.723 1.00 95.94 275 SER A C 1
ATOM 2164 O O . SER A 1 275 ? -11.569 -1.610 28.514 1.00 95.94 275 SER A O 1
ATOM 2166 N N . TYR A 1 276 ? -10.288 -3.260 27.682 1.00 94.56 276 TYR A N 1
ATOM 2167 C CA . TYR A 1 276 ? -10.859 -4.318 28.513 1.00 94.56 276 TYR A CA 1
ATOM 2168 C C . TYR A 1 276 ? -10.706 -4.043 30.017 1.00 94.56 276 TYR A C 1
ATOM 2170 O O . TYR A 1 276 ? -11.656 -4.231 30.778 1.00 94.56 276 TYR A O 1
ATOM 2178 N N . LEU A 1 277 ? -9.541 -3.565 30.468 1.00 95.12 277 LEU A N 1
ATOM 2179 C CA . LEU A 1 277 ? -9.299 -3.245 31.879 1.00 95.12 277 LEU A CA 1
ATOM 2180 C C . LEU A 1 277 ? -10.170 -2.084 32.373 1.00 95.12 277 LEU A C 1
ATOM 2182 O O . LEU A 1 277 ? -10.692 -2.155 33.486 1.00 95.12 277 LEU A O 1
ATOM 2186 N N . ILE A 1 278 ? -10.350 -1.043 31.557 1.00 94.69 278 ILE A N 1
ATOM 2187 C CA . ILE A 1 278 ? -11.214 0.104 31.876 1.00 94.69 278 ILE A CA 1
ATOM 2188 C C . ILE A 1 278 ? -12.675 -0.334 31.976 1.00 94.69 278 ILE A C 1
ATOM 2190 O O . ILE A 1 278 ? -13.339 0.013 32.955 1.00 94.69 278 ILE A O 1
ATOM 2194 N N . ALA A 1 279 ? -13.146 -1.151 31.028 1.00 92.94 279 ALA A N 1
ATOM 2195 C CA . ALA A 1 279 ? -14.491 -1.718 31.063 1.00 92.94 279 ALA A CA 1
ATOM 2196 C C . ALA A 1 279 ? -14.697 -2.602 32.305 1.00 92.94 279 ALA A C 1
ATOM 2198 O O . ALA A 1 279 ? -15.648 -2.408 33.058 1.00 92.94 279 ALA A O 1
ATOM 2199 N N . LYS A 1 280 ? -13.760 -3.519 32.584 1.00 93.69 280 LYS A N 1
ATOM 2200 C CA . LYS A 1 280 ? -13.825 -4.437 33.733 1.00 93.69 280 LYS A CA 1
ATOM 2201 C C . LYS A 1 280 ? -13.811 -3.709 35.080 1.00 93.69 280 LYS A C 1
ATOM 2203 O O . LYS A 1 280 ? -14.445 -4.165 36.027 1.00 93.69 280 LYS A O 1
ATOM 2208 N N . ARG A 1 281 ? -13.078 -2.597 35.184 1.00 93.31 281 ARG A N 1
ATOM 2209 C CA . ARG A 1 281 ? -12.999 -1.774 36.402 1.00 93.31 281 ARG A CA 1
ATOM 2210 C C . ARG A 1 281 ? -14.107 -0.721 36.502 1.00 93.31 281 ARG A C 1
ATOM 2212 O O . ARG A 1 281 ? -14.073 0.068 37.441 1.00 93.31 281 ARG A O 1
ATOM 2219 N N . ASN A 1 282 ? -15.064 -0.688 35.567 1.00 90.19 282 ASN A N 1
ATOM 2220 C CA . ASN A 1 282 ? -16.119 0.332 35.493 1.00 90.19 282 ASN A CA 1
ATOM 2221 C C . ASN A 1 282 ? -15.573 1.773 35.556 1.00 90.19 282 ASN A C 1
ATOM 2223 O O . ASN A 1 282 ? -16.176 2.665 36.154 1.00 90.19 282 ASN A O 1
ATOM 2227 N N . MET A 1 283 ? -14.405 2.007 34.954 1.00 93.44 283 MET A N 1
ATOM 2228 C CA . MET A 1 283 ? -13.793 3.332 34.894 1.00 93.44 283 MET A CA 1
ATOM 2229 C C . MET A 1 283 ? -14.468 4.194 33.820 1.00 93.44 283 MET A C 1
ATOM 2231 O O . MET A 1 283 ? -15.043 3.693 32.855 1.00 93.44 283 MET A O 1
ATOM 2235 N N . SER A 1 284 ? -14.369 5.518 33.958 1.00 94.44 284 SER A N 1
ATOM 2236 C CA . SER A 1 284 ? -14.850 6.443 32.926 1.00 94.44 284 SER A CA 1
ATOM 2237 C C . SER A 1 284 ? -14.087 6.242 31.613 1.00 94.44 284 SER A C 1
ATOM 2239 O O . SER A 1 284 ? -12.856 6.204 31.615 1.00 94.44 284 SER A O 1
ATOM 2241 N N . TRP A 1 285 ? -14.804 6.208 30.483 1.00 94.56 285 TRP A N 1
ATOM 2242 C CA . TRP A 1 285 ? -14.221 6.122 29.135 1.00 94.56 285 TRP A CA 1
ATOM 2243 C C . TRP A 1 285 ? -13.176 7.220 28.870 1.00 94.56 285 TRP A C 1
ATOM 2245 O O . TRP A 1 285 ? -12.248 7.017 28.094 1.00 94.56 285 TRP A O 1
ATOM 2255 N N . LYS A 1 286 ? -13.275 8.364 29.565 1.00 95.81 286 LYS A N 1
ATOM 2256 C CA . LYS A 1 286 ? -12.320 9.481 29.475 1.00 95.81 286 LYS A CA 1
ATOM 2257 C C . LYS A 1 286 ? -10.893 9.095 29.878 1.00 95.81 286 LYS A C 1
ATOM 2259 O O . LYS A 1 286 ? -9.956 9.761 29.457 1.00 95.81 286 LYS A O 1
ATOM 2264 N N . ALA A 1 287 ? -10.718 8.042 30.680 1.00 95.25 287 ALA A N 1
ATOM 2265 C CA . ALA A 1 287 ? -9.403 7.536 31.065 1.00 95.25 287 ALA A CA 1
ATOM 2266 C C . ALA A 1 287 ? -8.697 6.787 29.921 1.00 95.25 287 ALA A C 1
ATOM 2268 O O . ALA A 1 287 ? -7.475 6.650 29.947 1.00 95.25 287 ALA A O 1
ATOM 2269 N N . PHE A 1 288 ? -9.438 6.308 28.918 1.00 96.50 288 PHE A N 1
ATOM 2270 C CA . PHE A 1 288 ? -8.889 5.468 27.857 1.00 96.50 288 PHE A CA 1
ATOM 2271 C C . PHE A 1 288 ? -7.959 6.232 26.896 1.00 96.50 288 PHE A C 1
ATOM 2273 O O . PHE A 1 288 ? -6.786 5.855 26.833 1.00 96.50 288 PHE A O 1
ATOM 2280 N N . PRO A 1 289 ? -8.379 7.332 26.228 1.00 95.94 289 PRO A N 1
ATOM 2281 C CA . PRO A 1 289 ? -7.490 8.070 25.327 1.00 95.94 289 PRO A CA 1
ATOM 2282 C C . PRO A 1 289 ? -6.156 8.520 25.955 1.00 95.94 289 PRO A C 1
ATOM 2284 O O . PRO A 1 289 ? -5.116 8.270 25.343 1.00 95.94 289 PRO A O 1
ATOM 2287 N N . PRO A 1 290 ? -6.114 9.116 27.170 1.00 96.69 290 PRO A N 1
ATOM 2288 C CA . PRO A 1 290 ? -4.843 9.522 27.767 1.00 96.69 290 PRO A CA 1
ATOM 2289 C C . PRO A 1 290 ? -3.970 8.328 28.172 1.00 96.69 290 PRO A C 1
ATOM 2291 O O . PRO A 1 290 ? -2.750 8.434 28.098 1.00 96.69 290 PRO A O 1
ATOM 2294 N N . SER A 1 291 ? -4.557 7.182 28.542 1.00 96.00 291 SER A N 1
ATOM 2295 C CA . SER A 1 291 ? -3.792 5.959 28.827 1.00 96.00 291 SER A CA 1
ATOM 2296 C C . SER A 1 291 ? -3.095 5.430 27.573 1.00 96.00 291 SER A C 1
ATOM 2298 O O . SER A 1 291 ? -1.911 5.105 27.619 1.00 96.00 291 SER A O 1
ATOM 2300 N N . VAL A 1 292 ? -3.808 5.383 26.443 1.00 96.62 292 VAL A N 1
ATOM 2301 C CA . VAL A 1 292 ? -3.237 4.966 25.151 1.00 96.62 292 VAL A CA 1
ATOM 2302 C C . VAL A 1 292 ? -2.122 5.919 24.720 1.00 96.62 292 VAL A C 1
ATOM 2304 O O . VAL A 1 292 ? -1.039 5.461 24.358 1.00 96.62 292 VAL A O 1
ATOM 2307 N N . LEU A 1 293 ? -2.348 7.233 24.821 1.00 96.31 293 LEU A N 1
ATOM 2308 C CA . LEU A 1 293 ? -1.343 8.240 24.479 1.00 96.31 293 LEU A CA 1
ATOM 2309 C C . LEU A 1 293 ? -0.097 8.133 25.369 1.00 96.31 293 LEU A C 1
ATOM 2311 O O . LEU A 1 293 ? 1.021 8.176 24.863 1.00 96.31 293 LEU A O 1
ATOM 2315 N N . LEU A 1 294 ? -0.274 7.949 26.679 1.00 96.44 294 LEU A N 1
ATOM 2316 C CA . LEU A 1 294 ? 0.836 7.783 27.616 1.00 96.44 294 LEU A CA 1
ATOM 2317 C C . LEU A 1 294 ? 1.690 6.561 27.259 1.00 96.44 294 LEU A C 1
ATOM 2319 O O . LEU A 1 294 ? 2.913 6.663 27.193 1.00 96.44 294 LEU A O 1
ATOM 2323 N N . VAL A 1 295 ? 1.059 5.416 26.984 1.00 95.88 295 VAL A N 1
ATOM 2324 C CA . VAL A 1 295 ? 1.776 4.189 26.612 1.00 95.88 295 VAL A CA 1
ATOM 2325 C C . VAL A 1 295 ? 2.481 4.332 25.264 1.00 95.88 295 VAL A C 1
ATOM 2327 O O . VAL A 1 295 ? 3.607 3.858 25.116 1.00 95.88 295 VAL A O 1
ATOM 2330 N N . PHE A 1 296 ? 1.869 5.019 24.301 1.00 93.81 296 PHE A N 1
ATOM 2331 C CA . PHE A 1 296 ? 2.496 5.335 23.019 1.00 93.81 296 PHE A CA 1
ATOM 2332 C C . PHE A 1 296 ? 3.760 6.189 23.198 1.00 93.81 296 PHE A C 1
ATOM 2334 O O . PHE A 1 296 ? 4.818 5.825 22.687 1.00 93.81 296 PHE A O 1
ATOM 2341 N N . LEU A 1 297 ? 3.689 7.266 23.989 1.00 93.50 297 LEU A N 1
ATOM 2342 C CA . LEU A 1 297 ? 4.838 8.137 24.269 1.00 93.50 297 LEU A CA 1
ATOM 2343 C C . LEU A 1 297 ? 5.963 7.401 25.008 1.00 93.50 297 LEU A C 1
ATOM 2345 O O . LEU A 1 297 ? 7.131 7.542 24.646 1.00 93.50 297 LEU A O 1
ATOM 2349 N N . ILE A 1 298 ? 5.622 6.581 26.007 1.00 93.94 298 ILE A N 1
ATOM 2350 C CA . ILE A 1 298 ? 6.598 5.749 26.727 1.00 93.94 298 ILE A CA 1
ATOM 2351 C C . ILE A 1 298 ? 7.262 4.757 25.767 1.00 93.94 298 ILE A C 1
ATOM 2353 O O . ILE A 1 298 ? 8.475 4.571 25.818 1.00 93.94 298 ILE A O 1
ATOM 2357 N N . SER A 1 299 ? 6.484 4.149 24.870 1.00 91.12 299 SER A N 1
ATOM 2358 C CA . SER A 1 299 ? 6.994 3.198 23.881 1.00 91.12 299 SER A CA 1
ATOM 2359 C C . SER A 1 299 ? 7.967 3.881 22.918 1.00 91.12 299 SER A C 1
ATOM 2361 O O . SER A 1 299 ? 9.071 3.378 22.727 1.00 91.12 299 SER A O 1
ATOM 2363 N N . ILE A 1 300 ? 7.628 5.064 22.388 1.00 89.62 300 ILE A N 1
ATOM 2364 C CA . ILE A 1 300 ? 8.559 5.859 21.571 1.00 89.62 300 ILE A CA 1
ATOM 2365 C C . ILE A 1 300 ? 9.846 6.136 22.345 1.00 89.62 300 ILE A C 1
ATOM 2367 O O . ILE A 1 300 ? 10.923 5.878 21.815 1.00 89.62 300 ILE A O 1
ATOM 2371 N N . LEU A 1 301 ? 9.763 6.604 23.594 1.00 90.19 301 LEU A N 1
ATOM 2372 C CA . LEU A 1 301 ? 10.945 6.920 24.400 1.00 90.19 301 LEU A CA 1
ATOM 2373 C C . LEU A 1 301 ? 11.848 5.694 24.613 1.00 90.19 301 LEU A C 1
ATOM 2375 O O . LEU A 1 301 ? 13.059 5.775 24.406 1.00 90.19 301 LEU A O 1
ATOM 2379 N N . ILE A 1 302 ? 11.263 4.550 24.985 1.00 90.19 302 ILE A N 1
ATOM 2380 C CA . ILE A 1 302 ? 12.001 3.304 25.228 1.00 90.19 302 ILE A CA 1
ATOM 2381 C C . ILE A 1 302 ? 12.658 2.818 23.938 1.00 90.19 302 ILE A C 1
ATOM 2383 O O . ILE A 1 302 ? 13.865 2.593 23.915 1.00 90.19 302 ILE A O 1
ATOM 2387 N N . PHE A 1 303 ? 11.907 2.675 22.848 1.00 88.88 303 PHE A N 1
ATOM 2388 C CA . PHE A 1 303 ? 12.451 2.108 21.614 1.00 88.88 303 PHE A CA 1
ATOM 2389 C C . PHE A 1 303 ? 13.394 3.071 20.878 1.00 88.88 303 PHE A C 1
ATOM 2391 O O . PHE A 1 303 ? 14.290 2.609 20.168 1.00 88.88 303 PHE A O 1
ATOM 2398 N N . SER A 1 304 ? 13.266 4.386 21.097 1.00 86.69 304 SER A N 1
ATOM 2399 C CA . SER A 1 304 ? 14.230 5.383 20.603 1.00 86.69 304 SER A CA 1
ATOM 2400 C C . SER A 1 304 ? 15.597 5.247 21.273 1.00 86.69 304 SER A C 1
ATOM 2402 O O . SER A 1 304 ? 16.606 5.576 20.660 1.00 86.69 304 SER A O 1
ATOM 2404 N N . SER A 1 305 ? 15.659 4.716 22.501 1.00 84.00 305 SER A N 1
ATOM 2405 C CA . SER A 1 305 ? 16.931 4.492 23.208 1.00 84.00 305 SER A CA 1
ATOM 2406 C C . SER A 1 305 ? 17.781 3.345 22.633 1.00 84.00 305 SER A C 1
ATOM 2408 O O . SER A 1 305 ? 18.889 3.109 23.106 1.00 84.00 305 SER A O 1
ATOM 2410 N N . GLY A 1 306 ? 17.292 2.643 21.601 1.00 80.50 306 GLY A N 1
ATOM 2411 C CA . GLY A 1 306 ? 18.039 1.605 20.885 1.00 80.50 306 GLY A CA 1
ATOM 2412 C C . GLY A 1 306 ? 17.840 0.125 21.268 1.00 80.50 306 GLY A C 1
ATOM 2413 O O . GLY A 1 306 ? 18.543 -0.691 20.663 1.00 80.50 306 GLY A O 1
ATOM 2414 N N . PRO A 1 307 ? 16.931 -0.302 22.179 1.00 79.75 307 PRO A N 1
ATOM 2415 C CA . PRO A 1 307 ? 16.664 -1.726 22.383 1.00 79.75 307 PRO A CA 1
ATOM 2416 C C . PRO A 1 307 ? 16.374 -2.436 21.059 1.00 79.75 307 PRO A C 1
ATOM 2418 O O . PRO A 1 307 ? 15.655 -1.912 20.215 1.00 79.75 307 PRO A O 1
ATOM 2421 N N . PHE A 1 308 ? 16.937 -3.630 20.863 1.00 73.56 308 PHE A N 1
ATOM 2422 C CA . PHE A 1 308 ? 16.713 -4.448 19.660 1.00 73.56 308 PHE A CA 1
ATOM 2423 C C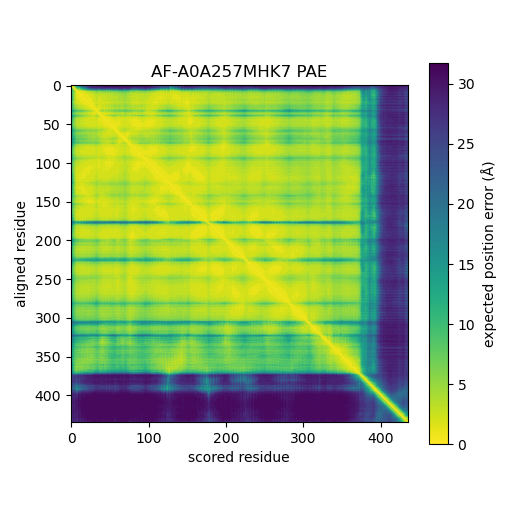 . PHE A 1 308 ? 17.077 -3.765 18.323 1.00 73.56 308 PHE A C 1
ATOM 2425 O O . PHE A 1 308 ? 16.608 -4.193 17.272 1.00 73.56 308 PHE A O 1
ATOM 2432 N N . GLY A 1 309 ? 17.899 -2.706 18.341 1.00 78.12 309 GLY A N 1
ATOM 2433 C CA . GLY A 1 309 ? 18.288 -1.974 17.131 1.00 78.12 309 GLY A CA 1
ATOM 2434 C C . GLY A 1 309 ? 17.179 -1.096 16.538 1.00 78.12 309 GLY A C 1
ATOM 2435 O O . GLY A 1 309 ? 17.296 -0.656 15.398 1.00 78.12 309 GLY A O 1
ATOM 2436 N N . THR A 1 310 ? 16.102 -0.814 17.283 1.00 84.12 310 THR A N 1
ATOM 2437 C CA . THR A 1 310 ? 14.955 -0.034 16.777 1.00 84.12 310 THR A CA 1
ATOM 2438 C C . THR A 1 310 ? 15.167 1.474 16.796 1.00 84.12 310 THR A C 1
ATOM 2440 O O . THR A 1 310 ? 14.396 2.192 16.165 1.00 84.12 310 THR A O 1
ATOM 2443 N N . GLY A 1 311 ? 16.185 1.967 17.510 1.00 86.19 311 GLY A N 1
ATOM 2444 C CA . GLY A 1 311 ? 16.438 3.406 17.639 1.00 86.19 311 GLY A CA 1
ATOM 2445 C C . GLY A 1 311 ? 16.629 4.076 16.278 1.00 86.19 311 GLY A C 1
ATOM 2446 O O . GLY A 1 311 ? 16.020 5.107 16.003 1.00 86.19 311 GLY A O 1
ATOM 2447 N N . GLU A 1 312 ? 17.381 3.422 15.389 1.00 85.19 312 GLU A N 1
ATOM 2448 C CA . GLU A 1 312 ? 17.595 3.913 14.029 1.00 85.19 312 GLU A CA 1
ATOM 2449 C C . GLU A 1 312 ? 16.322 3.858 13.183 1.00 85.19 312 GLU A C 1
ATOM 2451 O O . GLU A 1 312 ? 16.004 4.820 12.493 1.00 85.19 312 GLU A O 1
ATOM 2456 N N . LEU A 1 313 ? 15.539 2.780 13.292 1.00 85.81 313 LEU A N 1
ATOM 2457 C CA . LEU A 1 313 ? 14.258 2.663 12.589 1.00 85.81 313 LEU A CA 1
ATOM 2458 C C . LEU A 1 313 ? 13.280 3.768 13.001 1.00 85.81 313 LEU A C 1
ATOM 2460 O O . LEU A 1 313 ? 12.598 4.331 12.148 1.00 85.81 313 LEU A O 1
ATOM 2464 N N . ILE A 1 314 ? 13.225 4.105 14.292 1.00 87.00 314 ILE A N 1
ATOM 2465 C CA . ILE A 1 314 ? 12.382 5.199 14.786 1.00 87.00 314 ILE A CA 1
ATOM 2466 C C . ILE A 1 314 ? 12.900 6.539 14.280 1.00 87.00 314 ILE A C 1
ATOM 2468 O O . ILE A 1 314 ? 12.104 7.351 13.820 1.00 87.00 314 ILE A O 1
ATOM 2472 N N . ARG A 1 315 ? 14.216 6.770 14.309 1.00 85.88 315 ARG A N 1
ATOM 2473 C CA . ARG A 1 315 ? 14.819 7.999 13.785 1.00 85.88 315 ARG A CA 1
ATOM 2474 C C . ARG A 1 315 ? 14.525 8.185 12.296 1.00 85.88 315 ARG A C 1
ATOM 2476 O O . ARG A 1 315 ? 14.097 9.267 11.905 1.00 85.88 315 ARG A O 1
ATOM 2483 N N . ILE A 1 316 ? 14.693 7.131 11.495 1.00 83.88 316 ILE A N 1
ATOM 2484 C CA . ILE A 1 316 ? 14.366 7.129 10.064 1.00 83.88 316 ILE A CA 1
ATOM 2485 C C . ILE A 1 316 ? 12.872 7.395 9.870 1.00 83.88 316 ILE A C 1
ATOM 2487 O O . ILE A 1 316 ? 12.523 8.319 9.146 1.00 83.88 316 ILE A O 1
ATOM 2491 N N . GLY A 1 317 ? 11.991 6.662 10.560 1.00 84.19 317 GLY A N 1
ATOM 2492 C CA . GLY A 1 317 ? 10.541 6.834 10.434 1.00 84.19 317 GLY A CA 1
ATOM 2493 C C . GLY A 1 317 ? 10.057 8.233 10.831 1.00 84.19 317 GLY A C 1
ATOM 2494 O O . GLY A 1 317 ? 9.241 8.827 10.129 1.00 84.19 317 GLY A O 1
ATOM 2495 N N . LEU A 1 318 ? 10.592 8.800 11.918 1.00 84.31 318 LEU A N 1
ATOM 2496 C CA . LEU A 1 318 ? 10.319 10.184 12.318 1.00 84.31 318 LEU A CA 1
ATOM 2497 C C . LEU A 1 318 ? 10.864 11.181 11.288 1.00 84.31 318 LEU A C 1
ATOM 2499 O O . LEU A 1 318 ? 10.171 12.138 10.957 1.00 84.31 318 LEU A O 1
ATOM 2503 N N . GLY A 1 319 ? 12.059 10.941 10.743 1.00 82.56 319 GLY A N 1
ATOM 2504 C CA . GLY A 1 319 ? 12.635 11.750 9.668 1.00 82.56 319 GLY A CA 1
ATOM 2505 C C . GLY A 1 319 ? 11.795 11.723 8.389 1.00 82.56 319 GLY A C 1
ATOM 2506 O O . GLY A 1 319 ? 11.613 12.760 7.759 1.00 82.56 319 GLY A O 1
ATOM 2507 N N . THR A 1 320 ? 11.215 10.576 8.030 1.00 81.25 320 THR A N 1
ATOM 2508 C CA . THR A 1 320 ? 10.286 10.459 6.896 1.00 81.25 320 THR A CA 1
ATOM 2509 C C . THR A 1 320 ? 9.001 11.262 7.121 1.00 81.25 320 THR A C 1
ATOM 2511 O O . THR A 1 320 ? 8.474 11.837 6.176 1.00 81.25 320 THR A O 1
ATOM 2514 N N . LEU A 1 321 ? 8.494 11.329 8.357 1.00 82.12 321 LEU A N 1
ATOM 2515 C CA . LEU A 1 321 ? 7.238 12.020 8.678 1.00 82.12 321 LEU A CA 1
ATOM 2516 C C . LEU A 1 321 ? 7.392 13.534 8.898 1.00 82.12 321 LEU A C 1
ATOM 2518 O O . LEU A 1 321 ? 6.498 14.293 8.532 1.00 82.12 321 LEU A O 1
ATOM 2522 N N . TRP A 1 322 ? 8.491 13.974 9.515 1.00 78.69 322 TRP A N 1
ATOM 2523 C CA . TRP A 1 322 ? 8.697 15.369 9.937 1.00 78.69 322 TRP A CA 1
ATOM 2524 C C . TRP A 1 322 ? 9.788 16.117 9.161 1.00 78.69 322 TRP A C 1
ATOM 2526 O O . TRP A 1 322 ? 10.020 17.294 9.436 1.00 78.69 322 TRP A O 1
ATOM 2536 N N . GLY A 1 323 ? 10.428 15.471 8.184 1.00 73.81 323 GLY A N 1
ATOM 2537 C CA . GLY A 1 323 ? 11.558 16.027 7.442 1.00 73.81 323 GLY A CA 1
ATOM 2538 C C . GLY A 1 323 ? 12.883 15.678 8.120 1.00 73.81 323 GLY A C 1
ATOM 2539 O O . GLY A 1 323 ? 13.184 16.133 9.222 1.00 73.81 323 GLY A O 1
ATOM 2540 N N . GLY A 1 324 ? 13.665 14.821 7.462 1.00 76.62 324 GLY A N 1
ATOM 2541 C CA . GLY A 1 324 ? 14.925 14.284 7.974 1.00 76.62 324 GLY A CA 1
ATOM 2542 C C . GLY A 1 324 ? 16.151 14.789 7.217 1.00 76.62 324 GLY A C 1
ATOM 2543 O O . GLY A 1 324 ? 16.093 15.746 6.451 1.00 76.62 324 GLY A O 1
ATOM 2544 N N . GLU A 1 325 ? 17.271 14.082 7.374 1.00 79.12 325 GLU A N 1
ATOM 2545 C CA . GLU A 1 325 ? 18.567 14.418 6.753 1.00 79.12 325 GLU A CA 1
ATOM 2546 C C . GLU A 1 325 ? 18.568 14.419 5.209 1.00 79.12 325 GLU A C 1
ATOM 2548 O O . GLU A 1 325 ? 19.582 14.781 4.601 1.00 79.12 325 GLU A O 1
ATOM 2553 N N . MET A 1 326 ? 17.468 13.977 4.589 1.00 80.19 326 MET A N 1
ATOM 2554 C CA . MET A 1 326 ? 17.264 13.908 3.139 1.00 80.19 326 MET A CA 1
ATOM 2555 C C . MET A 1 326 ? 16.624 15.171 2.548 1.00 80.19 326 MET A C 1
ATOM 2557 O O . MET A 1 326 ? 16.708 15.373 1.336 1.00 80.19 326 MET A O 1
ATOM 2561 N N . VAL A 1 327 ? 16.028 16.031 3.382 1.00 84.25 327 VAL A N 1
ATOM 2562 C CA . VAL A 1 327 ? 15.527 17.344 2.947 1.00 84.25 327 VAL A CA 1
ATOM 2563 C C . VAL A 1 327 ? 16.709 18.170 2.427 1.00 84.25 327 VAL A C 1
ATOM 2565 O O . VAL A 1 327 ? 17.780 18.194 3.036 1.00 84.25 327 VAL A O 1
ATOM 2568 N N . GLY A 1 328 ? 16.549 18.802 1.269 1.00 82.31 328 GLY A N 1
ATOM 2569 C CA . GLY A 1 328 ? 17.592 19.527 0.547 1.00 82.31 328 GLY A CA 1
ATOM 2570 C C . GLY A 1 328 ? 18.526 18.648 -0.289 1.00 82.31 328 GLY A C 1
ATOM 2571 O O . GLY A 1 328 ? 19.389 19.184 -0.984 1.00 82.31 328 GLY A O 1
ATOM 2572 N N . LYS A 1 329 ? 18.393 17.315 -0.227 1.00 85.75 329 LYS A N 1
ATOM 2573 C CA . LYS A 1 329 ? 19.231 16.363 -0.984 1.00 85.75 329 LYS A CA 1
ATOM 2574 C C . LYS A 1 329 ? 18.448 15.573 -2.027 1.00 85.75 329 LYS A C 1
ATOM 2576 O O . LYS A 1 329 ? 19.010 15.237 -3.065 1.00 85.75 329 LYS A O 1
ATOM 2581 N N . ILE A 1 330 ? 17.188 15.256 -1.735 1.00 81.31 330 ILE A N 1
ATOM 2582 C CA . ILE A 1 330 ? 16.312 14.437 -2.578 1.00 81.31 330 ILE A CA 1
ATOM 2583 C C . ILE A 1 330 ? 15.025 15.217 -2.824 1.00 81.31 330 ILE A C 1
ATOM 2585 O O . ILE A 1 330 ? 14.377 15.641 -1.869 1.00 81.31 330 ILE A O 1
ATOM 2589 N N . SER A 1 331 ? 14.642 15.380 -4.092 1.00 82.19 331 SER A N 1
ATOM 2590 C CA . SER A 1 331 ? 13.433 16.117 -4.484 1.00 82.19 331 SER A CA 1
ATOM 2591 C C . SER A 1 331 ? 12.160 15.567 -3.842 1.00 82.19 331 SER A C 1
ATOM 2593 O O . SER A 1 331 ? 11.280 16.321 -3.452 1.00 82.19 331 SER A O 1
ATOM 2595 N N . GLU A 1 332 ? 12.076 14.250 -3.707 1.00 79.56 332 GLU A N 1
ATOM 2596 C CA . GLU A 1 332 ? 10.952 13.502 -3.155 1.00 79.56 332 GLU A CA 1
ATOM 2597 C C . GLU A 1 332 ? 10.853 13.631 -1.630 1.00 79.56 332 GLU A C 1
ATOM 2599 O O . GLU A 1 332 ? 9.787 13.408 -1.062 1.00 79.56 332 GLU A O 1
ATOM 2604 N N . ALA A 1 333 ? 11.955 13.988 -0.961 1.00 81.94 333 ALA A N 1
ATOM 2605 C CA . ALA A 1 333 ? 11.992 14.199 0.483 1.00 81.94 333 ALA A CA 1
ATOM 2606 C C . ALA A 1 333 ? 11.595 15.630 0.883 1.00 81.94 333 ALA A C 1
ATOM 2608 O O . ALA A 1 333 ? 11.453 15.906 2.076 1.00 81.94 333 ALA A O 1
ATOM 2609 N N . GLU A 1 334 ? 11.431 16.538 -0.084 1.00 84.12 334 GLU A N 1
ATOM 2610 C CA . GLU A 1 334 ? 10.997 17.906 0.181 1.00 84.12 334 GLU A CA 1
ATOM 2611 C C . GLU A 1 334 ? 9.543 17.940 0.673 1.00 84.12 334 GLU A C 1
ATOM 2613 O O . GLU A 1 334 ? 8.664 17.302 0.079 1.00 84.12 334 GLU A O 1
ATOM 2618 N N . PRO A 1 335 ? 9.234 18.715 1.729 1.00 85.06 335 PRO A N 1
ATOM 2619 C CA . PRO A 1 335 ? 7.855 18.943 2.124 1.00 85.06 335 PRO A CA 1
ATOM 2620 C C . PRO A 1 335 ? 7.056 19.555 0.970 1.00 85.06 335 PRO A C 1
ATOM 2622 O O . PRO A 1 335 ? 7.494 20.513 0.338 1.00 85.06 335 PRO A O 1
ATOM 2625 N N . LEU A 1 336 ? 5.832 19.068 0.746 1.00 84.81 336 LEU A N 1
ATOM 2626 C CA . LEU A 1 336 ? 4.944 19.620 -0.287 1.00 84.81 336 LEU A CA 1
ATOM 2627 C C . LEU A 1 336 ? 4.677 21.121 -0.089 1.00 84.81 336 LEU A C 1
ATOM 2629 O O . LEU A 1 336 ? 4.527 21.864 -1.054 1.00 84.81 336 LEU A O 1
ATOM 2633 N N . VAL A 1 337 ? 4.586 21.565 1.167 1.00 87.25 337 VAL A N 1
ATOM 2634 C CA . VAL A 1 337 ? 4.340 22.961 1.530 1.00 87.25 337 VAL A CA 1
ATOM 2635 C C . VAL A 1 337 ? 5.251 23.342 2.690 1.00 87.25 337 VAL A C 1
ATOM 2637 O O . VAL A 1 337 ? 5.086 22.827 3.794 1.00 87.25 337 VAL A O 1
ATOM 2640 N N . TYR A 1 338 ? 6.170 24.276 2.457 1.00 86.56 338 TYR A N 1
ATOM 2641 C CA . TYR A 1 338 ? 7.016 24.862 3.508 1.00 86.56 338 TYR A CA 1
ATOM 2642 C C . TYR A 1 338 ? 7.062 26.396 3.462 1.00 86.56 338 TYR A C 1
ATOM 2644 O O . TYR A 1 338 ? 7.488 27.034 4.423 1.00 86.56 338 TYR A O 1
ATOM 2652 N N . ASP A 1 339 ? 6.576 27.007 2.382 1.00 88.62 339 ASP A N 1
ATOM 2653 C CA . ASP A 1 339 ? 6.409 28.449 2.251 1.00 88.62 339 ASP A CA 1
ATOM 2654 C C . ASP A 1 339 ? 5.141 28.795 1.445 1.00 88.62 339 ASP A C 1
ATOM 2656 O O . ASP A 1 339 ? 4.381 27.937 0.987 1.00 88.62 339 ASP A O 1
ATOM 2660 N N . TRP A 1 340 ? 4.879 30.090 1.275 1.00 91.62 340 TRP A N 1
ATOM 2661 C CA . TRP A 1 340 ? 3.708 30.554 0.528 1.00 91.62 340 TRP A CA 1
ATOM 2662 C C . TRP A 1 340 ? 3.783 30.255 -0.977 1.00 91.62 340 TRP A C 1
ATOM 2664 O O . TRP A 1 340 ? 2.749 30.126 -1.639 1.00 91.62 340 TRP A O 1
ATOM 2674 N N . LEU A 1 341 ? 4.991 30.166 -1.537 1.00 90.75 341 LEU A N 1
ATOM 2675 C CA . LEU A 1 341 ? 5.189 29.899 -2.957 1.00 90.75 341 LEU A CA 1
ATOM 2676 C C . LEU A 1 341 ? 4.864 28.438 -3.277 1.00 90.75 341 LEU A C 1
ATOM 2678 O O . LEU A 1 341 ? 4.069 28.179 -4.177 1.00 90.75 341 LEU A O 1
ATOM 2682 N N . THR A 1 342 ? 5.416 27.507 -2.506 1.00 88.50 342 THR A N 1
ATOM 2683 C CA . THR A 1 342 ? 5.146 26.067 -2.584 1.00 88.50 342 THR A CA 1
ATOM 2684 C C . THR A 1 342 ? 3.688 25.756 -2.288 1.00 88.50 342 THR A C 1
ATOM 2686 O O . THR A 1 342 ? 3.068 25.009 -3.041 1.00 88.50 342 THR A O 1
ATOM 2689 N N . PHE A 1 343 ? 3.071 26.429 -1.308 1.00 90.25 343 PHE A N 1
ATOM 2690 C CA . PHE A 1 343 ? 1.623 26.339 -1.104 1.00 90.25 343 PHE A CA 1
ATOM 2691 C C . PHE A 1 343 ? 0.841 26.690 -2.376 1.00 90.25 343 PHE A C 1
ATOM 2693 O O . PHE A 1 343 ? -0.028 25.928 -2.796 1.00 90.25 343 PHE A O 1
ATOM 2700 N N . LYS A 1 344 ? 1.156 27.824 -3.018 1.00 89.56 344 LYS A N 1
ATOM 2701 C CA . LYS A 1 344 ? 0.513 28.225 -4.279 1.00 89.56 344 LYS A CA 1
ATOM 2702 C C . LYS A 1 344 ? 0.771 27.213 -5.391 1.00 89.56 344 LYS A C 1
ATOM 2704 O O . LYS A 1 344 ? -0.161 26.858 -6.107 1.00 89.56 344 LYS A O 1
ATOM 2709 N N . GLN A 1 345 ? 2.006 26.742 -5.536 1.00 89.19 345 GLN A N 1
ATOM 2710 C CA . GLN A 1 345 ? 2.360 25.745 -6.544 1.00 89.19 345 GLN A CA 1
ATOM 2711 C C . GLN A 1 345 ? 1.552 24.464 -6.352 1.00 89.19 345 GLN A C 1
ATOM 2713 O O . GLN A 1 345 ? 0.938 24.003 -7.307 1.00 89.19 345 GLN A O 1
ATOM 2718 N N . VAL A 1 346 ? 1.469 23.937 -5.127 1.00 88.25 346 VAL A N 1
ATOM 2719 C CA . VAL A 1 346 ? 0.661 22.753 -4.827 1.00 88.25 346 VAL A CA 1
ATOM 2720 C C . VAL A 1 346 ? -0.812 23.038 -5.078 1.00 88.25 346 VAL A C 1
ATOM 2722 O O . VAL A 1 346 ? -1.418 22.310 -5.858 1.00 88.25 346 VAL A O 1
ATOM 2725 N N . ALA A 1 347 ? -1.381 24.102 -4.506 1.00 87.31 347 ALA A N 1
ATOM 2726 C CA . ALA A 1 347 ? -2.809 24.414 -4.602 1.00 87.31 347 ALA A CA 1
ATOM 2727 C C . ALA A 1 347 ? -3.311 24.555 -6.051 1.00 87.31 347 ALA A C 1
ATOM 2729 O O . ALA A 1 347 ? -4.433 24.146 -6.347 1.00 87.31 347 ALA A O 1
ATOM 2730 N N . PHE A 1 348 ? -2.480 25.090 -6.951 1.00 88.31 348 PHE A N 1
ATOM 2731 C CA . PHE A 1 348 ? -2.802 25.259 -8.373 1.00 88.31 348 PHE A CA 1
ATOM 2732 C C . PHE A 1 348 ? -2.177 24.192 -9.290 1.00 88.31 348 PHE A C 1
ATOM 2734 O O . PHE A 1 348 ? -2.331 24.264 -10.509 1.00 88.31 348 PHE A O 1
ATOM 2741 N N . SER A 1 349 ? -1.491 23.190 -8.733 1.00 88.62 349 SER A N 1
ATOM 2742 C CA . SER A 1 349 ? -0.999 22.033 -9.491 1.00 88.62 349 SER A CA 1
ATOM 2743 C C . SER A 1 349 ? -2.121 21.037 -9.793 1.00 88.62 349 SER A C 1
ATOM 2745 O O . SER A 1 349 ? -3.172 21.031 -9.148 1.00 88.62 349 SER A O 1
ATOM 2747 N N . GLY A 1 350 ? -1.863 20.111 -10.722 1.00 84.06 350 GLY A N 1
ATOM 2748 C CA . GLY A 1 350 ? -2.755 18.973 -10.964 1.00 84.06 350 GLY A CA 1
ATOM 2749 C C . GLY A 1 350 ? -3.002 18.120 -9.711 1.00 84.06 350 GLY A C 1
ATOM 2750 O O . GLY A 1 350 ? -4.111 17.621 -9.535 1.00 84.06 350 GLY A O 1
ATOM 2751 N N . LEU A 1 351 ? -2.012 18.010 -8.814 1.00 84.81 351 LEU A N 1
ATOM 2752 C CA . LEU A 1 351 ? -2.150 17.317 -7.531 1.00 84.81 351 LEU A CA 1
ATOM 2753 C C . LEU A 1 351 ? -3.090 18.077 -6.586 1.00 84.81 351 LEU A C 1
ATOM 2755 O O . LEU A 1 351 ? 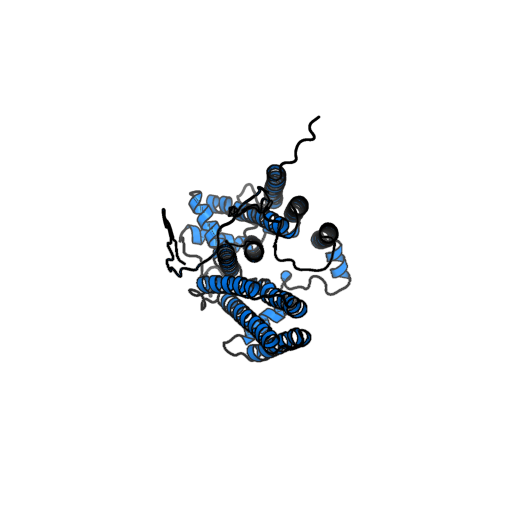-4.048 17.494 -6.087 1.00 84.81 351 LEU A O 1
ATOM 2759 N N . GLY A 1 352 ? -2.863 19.373 -6.359 1.00 86.12 352 GLY A N 1
ATOM 2760 C CA . GLY A 1 352 ? -3.692 20.155 -5.434 1.00 86.12 352 GLY A CA 1
ATOM 2761 C C . GLY A 1 352 ? -5.135 20.292 -5.901 1.00 86.12 352 GLY A C 1
ATOM 2762 O O . GLY A 1 352 ? -6.049 20.118 -5.100 1.00 86.12 352 GLY A O 1
ATOM 2763 N N . LEU A 1 353 ? -5.359 20.505 -7.200 1.00 85.81 353 LEU A N 1
ATOM 2764 C CA . LEU A 1 353 ? -6.709 20.522 -7.765 1.00 85.81 353 LEU A CA 1
ATOM 2765 C C . LEU A 1 353 ? -7.405 19.163 -7.608 1.00 85.81 353 LEU A C 1
ATOM 2767 O O . LEU A 1 353 ? -8.582 19.122 -7.251 1.00 85.81 353 LEU A O 1
ATOM 2771 N N . ASN A 1 354 ? -6.685 18.054 -7.811 1.00 86.88 354 ASN A N 1
ATOM 2772 C CA . ASN A 1 354 ? -7.225 16.714 -7.586 1.00 86.88 354 ASN A CA 1
ATOM 2773 C C . ASN A 1 354 ? -7.562 16.467 -6.104 1.00 86.88 354 ASN A C 1
ATOM 2775 O O . ASN A 1 354 ? -8.637 15.943 -5.809 1.00 86.88 354 ASN A O 1
ATOM 2779 N N . LEU A 1 355 ? -6.704 16.898 -5.173 1.00 86.62 355 LEU A N 1
ATOM 2780 C CA . LEU A 1 355 ? -6.949 16.797 -3.731 1.00 86.62 355 LEU A CA 1
ATOM 2781 C C . LEU A 1 355 ? -8.158 17.632 -3.300 1.00 86.62 355 LEU A C 1
ATOM 2783 O O . LEU A 1 355 ? -9.044 17.117 -2.623 1.00 86.62 355 LEU A O 1
ATOM 2787 N N . LEU A 1 356 ? -8.239 18.895 -3.726 1.00 86.81 356 LEU A N 1
ATOM 2788 C CA . LEU A 1 356 ? -9.369 19.778 -3.421 1.00 86.81 356 LEU A CA 1
ATOM 2789 C C . LEU A 1 356 ? -10.679 19.220 -3.976 1.00 86.81 356 LEU A C 1
ATOM 2791 O O . LEU A 1 356 ? -11.684 19.195 -3.267 1.00 86.81 356 LEU A O 1
ATOM 2795 N N . PHE A 1 357 ? -10.663 18.729 -5.218 1.00 86.44 357 PHE A N 1
ATOM 2796 C CA . PHE A 1 357 ? -11.824 18.086 -5.823 1.00 86.44 357 PHE A CA 1
ATOM 2797 C C . PHE A 1 357 ? -12.239 16.833 -5.042 1.00 86.44 357 PHE A C 1
ATOM 2799 O O . PHE A 1 357 ? -13.418 16.659 -4.746 1.00 86.44 357 PHE A O 1
ATOM 2806 N N . THR A 1 358 ? -11.277 16.007 -4.625 1.00 87.25 358 THR A N 1
ATOM 2807 C CA . THR A 1 358 ? -11.524 14.802 -3.816 1.00 87.25 358 THR A CA 1
ATOM 2808 C C . THR A 1 358 ? -12.100 15.119 -2.446 1.00 87.25 358 THR A C 1
ATOM 2810 O O . THR A 1 358 ? -13.070 14.485 -2.038 1.00 87.25 358 THR A O 1
ATOM 2813 N N . LEU A 1 359 ? -11.581 16.134 -1.759 1.00 87.62 359 LEU A N 1
ATOM 2814 C CA . LEU A 1 359 ? -12.111 16.572 -0.468 1.00 87.62 359 LEU A CA 1
ATOM 2815 C C . LEU A 1 359 ? -13.517 17.166 -0.598 1.00 87.62 359 LEU A C 1
ATOM 2817 O O . LEU A 1 359 ? -14.388 16.855 0.212 1.00 87.62 359 LEU A O 1
ATOM 2821 N N . ALA A 1 360 ? -13.760 17.985 -1.623 1.00 88.12 360 ALA A N 1
ATOM 2822 C CA . ALA A 1 360 ? -15.065 18.597 -1.853 1.00 88.12 360 ALA A CA 1
ATOM 2823 C C . ALA A 1 360 ? -16.129 17.543 -2.189 1.00 88.12 360 ALA A C 1
ATOM 2825 O O . ALA A 1 360 ? -17.173 17.482 -1.539 1.00 88.12 360 ALA A O 1
ATOM 2826 N N . VAL A 1 361 ? -15.850 16.678 -3.167 1.00 87.19 361 VAL A N 1
ATOM 2827 C CA . VAL A 1 361 ? -16.761 15.602 -3.578 1.00 87.19 361 VAL A CA 1
ATOM 2828 C C . VAL A 1 361 ? -16.958 14.599 -2.447 1.00 87.19 361 VAL A C 1
ATOM 2830 O O . VAL A 1 361 ? -18.095 14.273 -2.114 1.00 87.19 361 VAL A O 1
ATOM 2833 N N . GLY A 1 362 ? -15.873 14.168 -1.800 1.00 85.25 362 GLY A N 1
ATOM 2834 C CA . GLY A 1 362 ? -15.925 13.272 -0.649 1.00 85.25 362 GLY A CA 1
ATOM 2835 C C . GLY A 1 362 ? -16.753 13.850 0.497 1.00 85.25 362 GLY A C 1
ATOM 2836 O O . GLY A 1 362 ? -17.580 13.144 1.065 1.00 85.25 362 GLY A O 1
ATOM 2837 N N . GLY A 1 363 ? -16.617 15.147 0.788 1.00 86.88 363 GLY A N 1
ATOM 2838 C CA . GLY A 1 363 ? -17.423 15.841 1.793 1.00 86.88 363 GLY A CA 1
ATOM 2839 C C . GLY A 1 363 ? -18.914 15.884 1.448 1.00 86.88 363 GLY A C 1
ATOM 2840 O O . GLY A 1 363 ? -19.751 15.695 2.331 1.00 86.88 363 GLY A O 1
ATOM 2841 N N . VAL A 1 364 ? -19.267 16.064 0.171 1.00 87.50 364 VAL A N 1
ATOM 2842 C CA . VAL A 1 364 ? -20.664 16.013 -0.298 1.00 87.50 364 VAL A CA 1
ATOM 2843 C C . VAL A 1 364 ? -21.229 14.595 -0.195 1.00 87.50 364 VAL A C 1
ATOM 2845 O O . VAL A 1 364 ? -22.329 14.413 0.333 1.00 87.50 364 VAL A O 1
ATOM 2848 N N . CYS A 1 365 ? -20.481 13.584 -0.640 1.00 87.12 365 CYS A N 1
ATOM 2849 C CA . CYS A 1 365 ? -20.852 12.173 -0.505 1.00 87.12 365 CYS A CA 1
ATOM 2850 C C . CYS A 1 365 ? -21.021 11.778 0.968 1.00 87.12 365 CYS A C 1
ATOM 2852 O O . CYS A 1 365 ? -22.015 11.164 1.337 1.00 87.12 365 CYS A O 1
ATOM 2854 N N . TYR A 1 366 ? -20.121 12.221 1.841 1.00 85.88 366 TYR A N 1
ATOM 2855 C CA . TYR A 1 366 ? -20.213 11.962 3.273 1.00 85.88 366 TYR A CA 1
ATOM 2856 C C . TYR A 1 366 ? -21.429 12.645 3.915 1.00 85.88 366 TYR A C 1
ATOM 2858 O O . TYR A 1 366 ? -22.200 12.003 4.624 1.00 85.88 366 TYR A O 1
ATOM 2866 N N . CYS A 1 367 ? -21.663 13.930 3.629 1.00 85.50 367 CYS A N 1
ATOM 2867 C CA . CYS A 1 367 ? -22.834 14.648 4.139 1.00 85.50 367 CYS A CA 1
ATOM 2868 C C . CYS A 1 367 ? -24.151 14.041 3.643 1.00 85.50 367 CYS A C 1
ATOM 2870 O O . CYS A 1 367 ? -25.120 13.970 4.396 1.00 85.50 367 CYS A O 1
ATOM 2872 N N . SER A 1 368 ? -24.210 13.637 2.373 1.00 82.06 368 SER A N 1
ATOM 2873 C CA . SER A 1 368 ? -25.402 13.000 1.802 1.00 82.06 368 SER A CA 1
ATOM 2874 C C . SER A 1 368 ? -25.639 11.615 2.394 1.00 82.06 368 SER A C 1
ATOM 2876 O O . SER A 1 368 ? -26.776 11.311 2.742 1.00 82.06 368 SER A O 1
ATOM 2878 N N . HIS A 1 369 ? -24.580 10.835 2.612 1.00 82.19 369 HIS A N 1
ATOM 2879 C CA . HIS A 1 369 ? -24.651 9.568 3.328 1.00 82.19 369 HIS A CA 1
ATOM 2880 C C . HIS A 1 369 ? -25.181 9.758 4.756 1.00 82.19 369 HIS A C 1
ATOM 2882 O O . HIS A 1 369 ? -26.163 9.127 5.127 1.00 82.19 369 HIS A O 1
ATOM 2888 N N . LEU A 1 370 ? -24.632 10.703 5.529 1.00 79.25 370 LEU A N 1
ATOM 2889 C CA . LEU A 1 370 ? -25.130 11.004 6.878 1.00 79.25 370 LEU A CA 1
ATOM 2890 C C . LEU A 1 370 ? -26.602 11.441 6.895 1.00 79.25 370 LEU A C 1
ATOM 2892 O O . LEU A 1 370 ? -27.330 11.098 7.822 1.00 79.25 370 LEU A O 1
ATOM 2896 N N . ARG A 1 371 ? -27.051 12.194 5.884 1.00 73.56 371 ARG A N 1
ATOM 2897 C CA . ARG A 1 371 ? -28.462 12.598 5.752 1.00 73.56 371 ARG A CA 1
ATOM 2898 C C . ARG A 1 371 ? -29.371 11.428 5.399 1.00 73.56 371 ARG A C 1
ATOM 2900 O O . ARG A 1 371 ? -30.486 11.386 5.892 1.00 73.56 371 ARG A O 1
ATOM 2907 N N . ALA A 1 372 ? -28.908 10.495 4.572 1.00 70.19 372 ALA A N 1
ATOM 2908 C CA . ALA A 1 372 ? -29.669 9.298 4.222 1.00 70.19 372 ALA A CA 1
ATOM 2909 C C . ALA A 1 372 ? -29.839 8.331 5.408 1.00 70.19 372 ALA A C 1
ATOM 2911 O O . ALA A 1 372 ? -30.735 7.494 5.380 1.00 70.19 372 ALA A O 1
ATOM 2912 N N . VAL A 1 373 ? -28.996 8.453 6.439 1.00 66.00 373 VAL A N 1
ATOM 2913 C CA . VAL A 1 373 ? -28.978 7.577 7.620 1.00 66.00 373 VAL A CA 1
ATOM 2914 C C . VAL A 1 373 ? -29.832 8.113 8.794 1.00 66.00 373 VAL A C 1
ATOM 2916 O O . VAL A 1 373 ? -29.930 7.423 9.794 1.00 66.00 373 VAL A O 1
ATOM 2919 N N . GLU A 1 374 ? -30.459 9.300 8.697 1.00 42.31 374 GLU A N 1
ATOM 2920 C CA . GLU A 1 374 ? -31.297 9.967 9.735 1.00 42.31 374 GLU A CA 1
ATOM 2921 C C . GLU A 1 374 ? -31.200 9.426 11.200 1.00 42.31 374 GLU A C 1
ATOM 2923 O O . GLU A 1 374 ? -31.994 8.593 11.621 1.00 42.31 374 GLU A O 1
ATOM 2928 N N . ILE A 1 375 ? -30.313 10.058 12.002 1.00 36.53 375 ILE A N 1
ATOM 2929 C CA . ILE A 1 375 ? -30.247 10.142 13.495 1.00 36.53 375 ILE A CA 1
ATOM 2930 C C . ILE A 1 375 ? -29.761 8.892 14.276 1.00 36.53 375 ILE A C 1
ATOM 2932 O O . ILE A 1 375 ? -30.387 7.841 14.179 1.00 36.53 375 ILE A O 1
ATOM 2936 N N . PRO A 1 376 ? -28.838 9.016 15.269 1.00 36.53 376 PRO A N 1
ATOM 2937 C CA . PRO A 1 376 ? -27.666 9.881 15.480 1.00 36.53 376 PRO A CA 1
ATOM 2938 C C . PRO A 1 376 ? -26.352 9.165 15.064 1.00 36.53 376 PRO A C 1
ATOM 2940 O O . PRO A 1 376 ? -26.395 8.098 14.464 1.00 36.53 376 PRO A O 1
ATOM 2943 N N . LEU A 1 377 ? -25.178 9.742 15.389 1.00 33.66 377 LEU A N 1
ATOM 2944 C CA . LEU A 1 377 ? -23.860 9.085 15.292 1.00 33.66 377 LEU A CA 1
ATOM 2945 C C . LEU A 1 377 ? -23.855 7.751 16.063 1.00 33.66 377 LEU A C 1
ATOM 2947 O O . LEU A 1 377 ? -23.423 7.687 17.210 1.00 33.66 377 LEU A O 1
ATOM 2951 N N . TYR A 1 378 ? -24.311 6.689 15.422 1.00 36.72 378 TYR A N 1
ATOM 2952 C CA . TYR A 1 378 ? -23.988 5.330 15.787 1.00 36.72 378 TYR A CA 1
ATOM 2953 C C . TYR A 1 378 ? -23.114 4.808 14.667 1.00 36.72 378 TYR A C 1
ATOM 2955 O O . TYR A 1 378 ? -23.523 4.763 13.507 1.00 36.72 378 TYR A O 1
ATOM 2963 N N . VAL A 1 379 ? -21.904 4.380 15.014 1.00 38.62 379 VAL A N 1
ATOM 2964 C CA . VAL A 1 379 ? -21.223 3.368 14.211 1.00 38.62 379 VAL A CA 1
ATOM 2965 C C . VAL A 1 379 ? -22.045 2.095 14.406 1.00 38.62 379 VAL A C 1
ATOM 2967 O O . VAL A 1 379 ? -21.730 1.240 15.233 1.00 38.62 379 VAL A O 1
ATOM 2970 N N . HIS A 1 380 ? -23.183 2.028 13.713 1.00 36.50 380 HIS A N 1
ATOM 2971 C CA . HIS A 1 380 ? -23.945 0.810 13.553 1.00 36.50 380 HIS A CA 1
ATOM 2972 C C . HIS A 1 380 ? -23.058 -0.102 12.716 1.00 36.50 380 HIS A C 1
ATOM 2974 O O . HIS A 1 380 ? -22.973 0.021 11.497 1.00 36.50 380 HIS A O 1
ATOM 2980 N N . TYR A 1 381 ? -22.365 -1.019 13.388 1.00 41.47 381 TYR A N 1
ATOM 2981 C CA . TYR A 1 381 ? -21.967 -2.252 12.731 1.00 41.47 381 TYR A CA 1
ATOM 2982 C C . TYR A 1 381 ? -23.232 -2.837 12.113 1.00 41.47 381 TYR A C 1
ATOM 2984 O O . TYR A 1 381 ? -24.242 -2.946 12.811 1.00 41.47 381 TYR A O 1
ATOM 2992 N N . CYS A 1 382 ? -23.167 -3.118 10.811 1.00 35.34 382 CYS A N 1
ATOM 2993 C CA . CYS A 1 382 ? -24.240 -3.638 9.972 1.00 35.34 382 CYS A CA 1
ATOM 2994 C C . CYS A 1 382 ? -25.058 -4.723 10.694 1.00 35.34 382 CYS A C 1
ATOM 2996 O O . CYS A 1 382 ? -24.756 -5.912 10.620 1.00 35.34 382 CYS A O 1
ATOM 2998 N N . HIS A 1 383 ? -26.112 -4.311 11.387 1.00 32.41 383 HIS A N 1
ATOM 2999 C CA . HIS A 1 383 ? -27.099 -5.179 12.003 1.00 32.41 383 HIS A CA 1
ATOM 3000 C C . HIS A 1 383 ? -28.454 -4.733 11.476 1.00 32.41 383 HIS A C 1
ATOM 3002 O O . HIS A 1 383 ? -28.844 -3.585 11.668 1.00 32.41 383 HIS A O 1
ATOM 3008 N N . GLY A 1 384 ? -29.153 -5.641 10.798 1.00 32.72 384 GLY A N 1
ATOM 3009 C CA . GLY A 1 384 ? -30.548 -5.454 10.410 1.00 32.72 384 GLY A CA 1
ATOM 3010 C C . GLY A 1 384 ? -30.785 -5.648 8.926 1.00 32.72 384 GLY A C 1
ATOM 3011 O O . GLY A 1 384 ? -31.092 -6.756 8.513 1.00 32.72 384 GLY A O 1
ATOM 3012 N N . ASP A 1 385 ? -30.614 -4.601 8.118 1.00 28.77 385 ASP A N 1
ATOM 3013 C CA . ASP A 1 385 ? -31.258 -4.552 6.794 1.00 28.77 385 ASP A CA 1
ATOM 3014 C C . ASP A 1 385 ? -30.305 -4.399 5.593 1.00 28.77 385 ASP A C 1
ATOM 3016 O O . ASP A 1 385 ? -30.739 -4.411 4.440 1.00 28.77 385 ASP A O 1
ATOM 3020 N N . PHE A 1 386 ? -28.988 -4.332 5.823 1.00 33.84 386 PHE A N 1
ATOM 3021 C CA . PHE A 1 386 ? -27.984 -4.166 4.755 1.00 33.84 386 PHE A CA 1
ATOM 3022 C C . PHE A 1 386 ? -27.677 -5.443 3.948 1.00 33.84 386 PHE A C 1
ATOM 3024 O O . PHE A 1 386 ? -27.021 -5.383 2.908 1.00 33.84 386 PHE A O 1
ATOM 3031 N N . TYR A 1 387 ? -28.185 -6.607 4.366 1.00 33.22 387 TYR A N 1
ATOM 3032 C CA . TYR A 1 387 ? -27.877 -7.897 3.731 1.00 33.22 387 TYR A CA 1
ATOM 3033 C C . TYR A 1 387 ? -28.468 -8.082 2.323 1.00 33.22 387 TYR A C 1
ATOM 3035 O O . TYR A 1 387 ? -28.089 -9.022 1.627 1.00 33.22 387 TYR A O 1
ATOM 3043 N N . LYS A 1 388 ? -29.356 -7.190 1.862 1.00 32.97 388 LYS A N 1
ATOM 3044 C CA . LYS A 1 388 ? -29.940 -7.275 0.511 1.00 32.97 388 LYS A CA 1
ATOM 3045 C C . LYS A 1 388 ? -29.058 -6.699 -0.602 1.00 32.97 388 LYS A C 1
ATOM 3047 O O . LYS A 1 388 ? -29.362 -6.926 -1.771 1.00 32.97 388 LYS A O 1
ATOM 3052 N N . HIS A 1 389 ? -27.980 -5.982 -0.269 1.00 37.47 389 HIS A N 1
ATOM 3053 C CA . HIS A 1 389 ? -27.152 -5.280 -1.262 1.00 37.47 389 HIS A CA 1
ATOM 3054 C C . HIS A 1 389 ? -25.637 -5.525 -1.152 1.00 37.47 389 HIS A C 1
ATOM 3056 O O . HIS A 1 389 ? -24.878 -4.935 -1.924 1.00 37.47 389 HIS A O 1
ATOM 3062 N N . THR A 1 390 ? -25.187 -6.411 -0.260 1.00 37.84 390 THR A N 1
ATOM 3063 C CA . THR A 1 390 ? -23.777 -6.821 -0.179 1.00 37.84 390 THR A CA 1
ATOM 3064 C C . THR A 1 390 ? -23.407 -7.790 -1.309 1.00 37.84 390 THR A C 1
ATOM 3066 O O . THR A 1 390 ? -24.233 -8.555 -1.805 1.00 37.84 390 THR A O 1
ATOM 3069 N N . LEU A 1 391 ? -22.132 -7.780 -1.718 1.00 41.59 391 LEU A N 1
ATOM 3070 C CA . LEU A 1 391 ? -21.581 -8.635 -2.790 1.00 41.59 391 LEU A CA 1
ATOM 3071 C C . LEU A 1 391 ? -21.723 -10.141 -2.526 1.00 41.59 391 LEU A C 1
ATOM 3073 O O . LEU A 1 391 ? -21.616 -10.948 -3.449 1.00 41.59 391 LEU A O 1
ATOM 3077 N N . PHE A 1 392 ? -21.948 -10.515 -1.267 1.00 41.56 392 PHE A N 1
ATOM 3078 C CA . PHE A 1 392 ? -22.027 -11.892 -0.810 1.00 41.56 392 PHE A CA 1
ATOM 3079 C C . PHE A 1 392 ? -23.160 -12.041 0.214 1.00 41.56 392 PHE A C 1
ATOM 3081 O O . PHE A 1 392 ? -22.894 -12.001 1.418 1.00 41.56 392 PHE A O 1
ATOM 3088 N N . PRO A 1 393 ? -24.416 -12.216 -0.229 1.00 33.00 393 PRO A N 1
ATOM 3089 C CA . PRO A 1 393 ? -25.509 -12.488 0.692 1.00 33.00 393 PRO A CA 1
ATOM 3090 C C . PRO A 1 393 ? -25.236 -13.796 1.450 1.00 33.00 393 PRO A C 1
ATOM 3092 O O . PRO A 1 393 ? -24.813 -14.803 0.872 1.00 33.00 393 PRO A O 1
ATOM 3095 N N . CYS A 1 394 ? -25.448 -13.770 2.766 1.00 28.98 394 CYS A N 1
ATOM 3096 C CA . CYS A 1 394 ? -25.482 -14.985 3.574 1.00 28.98 394 CYS A CA 1
ATOM 3097 C C . CYS A 1 394 ? -26.779 -15.748 3.240 1.00 28.98 394 CYS A C 1
ATOM 3099 O O . CYS A 1 394 ? -27.799 -15.090 3.024 1.00 28.98 394 CYS A O 1
ATOM 3101 N N . PRO A 1 395 ? -26.797 -17.092 3.200 1.00 31.53 395 PRO A N 1
ATOM 3102 C CA . PRO A 1 395 ? -28.054 -17.825 3.093 1.00 31.53 395 PRO A CA 1
ATOM 3103 C C . PRO A 1 395 ? -28.925 -17.493 4.313 1.00 31.53 395 PRO A C 1
ATOM 3105 O O . PRO A 1 395 ? -28.494 -17.712 5.446 1.00 31.53 395 PRO A O 1
ATOM 3108 N N . GLU A 1 396 ? -30.118 -16.934 4.098 1.00 32.38 396 GLU A N 1
ATOM 3109 C CA . GLU A 1 396 ? -31.092 -16.724 5.171 1.00 32.38 396 GLU A CA 1
ATOM 3110 C C . GLU A 1 396 ? -31.456 -18.085 5.784 1.00 32.38 396 GLU A C 1
ATOM 3112 O O . GLU A 1 396 ? -31.964 -18.977 5.102 1.00 32.38 396 GLU A O 1
ATOM 3117 N N . SER A 1 397 ? -31.189 -18.265 7.079 1.00 28.70 397 SER A N 1
ATOM 3118 C CA . SER A 1 397 ? -31.807 -19.338 7.853 1.00 28.70 397 SER A CA 1
ATOM 3119 C C . SER A 1 397 ? -33.256 -18.936 8.117 1.00 28.70 397 SER A C 1
ATOM 3121 O O . SER A 1 397 ? -33.541 -18.154 9.026 1.00 28.70 397 SER A O 1
ATOM 3123 N N . ASP A 1 398 ? -34.157 -19.434 7.282 1.00 27.42 398 ASP A N 1
ATOM 3124 C CA . ASP A 1 398 ? -35.589 -19.195 7.379 1.00 27.42 398 ASP A CA 1
ATOM 3125 C C . ASP A 1 398 ? -36.155 -19.898 8.629 1.00 27.42 398 ASP A C 1
ATOM 3127 O O . ASP A 1 398 ? -36.425 -21.098 8.638 1.00 27.42 398 ASP A O 1
ATOM 3131 N N . GLN A 1 399 ? -36.283 -19.158 9.732 1.00 27.84 399 GLN A N 1
ATOM 3132 C CA . GLN A 1 399 ? -37.138 -19.528 10.861 1.00 27.84 399 GLN A CA 1
ATOM 3133 C C . GLN A 1 399 ? -38.061 -18.361 11.210 1.00 27.84 399 GLN A C 1
ATOM 3135 O O . GLN A 1 399 ? -37.951 -17.727 12.257 1.00 27.84 399 GLN A O 1
ATOM 3140 N N . ARG A 1 400 ? -39.019 -18.085 10.320 1.00 23.94 400 ARG A N 1
ATOM 3141 C CA . ARG A 1 400 ? -40.291 -17.466 10.708 1.00 23.94 400 ARG A CA 1
ATOM 3142 C C . ARG A 1 400 ? -41.304 -18.563 11.024 1.00 23.94 400 ARG A C 1
ATOM 3144 O O . ARG A 1 400 ? -42.089 -18.947 10.166 1.00 23.94 400 ARG A O 1
ATOM 3151 N N . THR A 1 401 ? -41.340 -19.042 12.263 1.00 24.81 401 THR A N 1
ATOM 3152 C CA . THR A 1 401 ? -42.586 -19.610 12.799 1.00 24.81 401 THR A CA 1
ATOM 3153 C C . THR A 1 401 ? -43.459 -18.456 13.263 1.00 24.81 401 THR A C 1
ATOM 3155 O O . THR A 1 401 ? -43.227 -17.840 14.302 1.00 24.81 401 THR A O 1
ATOM 3158 N N . THR A 1 402 ? -44.426 -18.125 12.418 1.00 26.09 402 THR A N 1
ATOM 3159 C CA . THR A 1 402 ? -45.522 -17.198 12.666 1.00 26.09 402 THR A CA 1
ATOM 3160 C C . THR A 1 402 ? -46.362 -17.666 13.855 1.00 26.09 402 THR A C 1
ATOM 3162 O O . THR A 1 402 ? -46.898 -18.772 13.858 1.00 26.09 402 THR A O 1
ATOM 3165 N N . TRP A 1 403 ? -46.511 -16.799 14.856 1.00 25.34 403 TRP A N 1
ATOM 3166 C CA . TRP A 1 403 ? -47.594 -16.892 15.831 1.00 25.34 403 TRP A CA 1
ATOM 3167 C C . TRP A 1 403 ? -48.899 -16.536 15.115 1.00 25.34 403 TRP A C 1
ATOM 3169 O O . TRP A 1 403 ? -49.112 -15.383 14.749 1.00 25.34 403 TRP A O 1
ATOM 3179 N N . GLY A 1 404 ? -49.731 -17.543 14.855 1.00 26.05 404 GLY A N 1
ATOM 3180 C CA . GLY A 1 404 ? -51.094 -17.375 14.364 1.00 26.05 404 GLY A CA 1
ATOM 3181 C C . GLY A 1 404 ? -52.083 -17.684 15.479 1.00 26.05 404 GLY A C 1
ATOM 3182 O O . GLY A 1 404 ? -52.216 -18.837 15.880 1.00 26.05 404 GLY A O 1
ATOM 3183 N N . GLU A 1 405 ? -52.767 -16.654 15.973 1.00 26.30 405 GLU A N 1
ATOM 3184 C CA . GLU A 1 405 ? -53.996 -16.793 16.751 1.00 26.30 405 GLU A CA 1
ATOM 3185 C C . GLU A 1 405 ? -55.069 -17.461 15.879 1.00 26.30 405 GLU A C 1
ATOM 3187 O O . GLU A 1 405 ? -55.491 -16.910 14.862 1.00 26.30 405 GLU A O 1
ATOM 3192 N N . GLN A 1 406 ? -55.536 -18.640 16.287 1.00 26.05 406 GLN A N 1
ATOM 3193 C CA . GLN A 1 406 ? -56.831 -19.168 15.868 1.00 26.05 406 GLN A CA 1
ATOM 3194 C C . GLN A 1 406 ? -57.579 -19.698 17.088 1.00 26.05 406 GLN A C 1
ATOM 3196 O O . GLN A 1 406 ? -57.175 -20.654 17.744 1.00 26.05 406 GLN A O 1
ATOM 3201 N N . SER A 1 407 ? -58.686 -19.021 17.370 1.00 26.08 407 SER A N 1
ATOM 3202 C CA . SER A 1 407 ? -59.754 -19.389 18.290 1.00 26.08 407 SER A CA 1
ATOM 3203 C C . SER A 1 407 ? -60.521 -20.619 17.794 1.00 26.08 407 SER A C 1
ATOM 3205 O O . SER A 1 407 ? -61.050 -20.564 16.683 1.00 26.08 407 SER A O 1
ATOM 3207 N N . GLN A 1 408 ? -60.672 -21.655 18.627 1.00 28.22 408 GLN A N 1
ATOM 3208 C CA . GLN A 1 408 ? -61.822 -22.573 18.604 1.00 28.22 408 GLN A CA 1
ATOM 3209 C C . GLN A 1 408 ? -62.141 -23.101 20.016 1.00 28.22 408 GLN A C 1
ATOM 3211 O O . GLN A 1 408 ? -61.248 -23.362 20.820 1.00 28.22 408 GLN A O 1
ATOM 3216 N N . ASP A 1 409 ? -63.441 -23.210 20.286 1.00 28.66 409 ASP A N 1
ATOM 3217 C CA . ASP A 1 409 ? -64.111 -23.481 21.561 1.00 28.66 409 ASP A CA 1
ATOM 3218 C C . ASP A 1 409 ? -64.088 -24.964 22.028 1.00 28.66 409 ASP A C 1
ATOM 3220 O O . ASP A 1 409 ? -64.495 -25.842 21.276 1.00 28.66 409 ASP A O 1
ATOM 3224 N N . GLY A 1 410 ? -63.722 -25.186 23.310 1.00 23.53 410 GLY A N 1
ATOM 3225 C CA . GLY A 1 410 ? -64.202 -26.193 24.304 1.00 23.53 410 GLY A CA 1
ATOM 3226 C C . GLY A 1 410 ? -64.099 -27.730 24.076 1.00 23.53 410 GLY A C 1
ATOM 3227 O O . GLY A 1 410 ? -63.946 -28.178 22.947 1.00 23.53 410 GLY A O 1
ATOM 3228 N N . PRO A 1 411 ? -64.314 -28.593 25.112 1.00 35.56 411 PRO A N 1
ATOM 3229 C CA . PRO A 1 411 ? -64.222 -28.390 26.571 1.00 35.56 411 PRO A CA 1
ATOM 3230 C C . PRO A 1 411 ? -63.403 -29.469 27.357 1.00 35.56 411 PRO A C 1
ATOM 3232 O O . PRO A 1 411 ? -63.181 -30.578 26.892 1.00 35.56 411 PRO A O 1
ATOM 3235 N N . ALA A 1 412 ? -63.038 -29.112 28.601 1.00 28.36 412 ALA A N 1
ATOM 3236 C CA . ALA A 1 412 ? -62.823 -29.921 29.825 1.00 28.36 412 ALA A CA 1
ATOM 3237 C C . ALA A 1 412 ? -61.977 -31.229 29.825 1.00 28.36 412 ALA A C 1
ATOM 3239 O O . ALA A 1 412 ? -62.385 -32.264 29.306 1.00 28.36 412 ALA A O 1
ATOM 3240 N N . GLY A 1 413 ? -60.891 -31.221 30.618 1.00 25.69 413 GLY A N 1
ATOM 3241 C CA . GLY A 1 413 ? -60.190 -32.409 31.131 1.00 25.69 413 GLY A CA 1
ATOM 3242 C C . GLY A 1 413 ? -59.021 -32.041 32.064 1.00 25.69 413 GLY A C 1
ATOM 3243 O O . GLY A 1 413 ? -58.088 -31.373 31.635 1.00 25.69 413 GLY A O 1
ATOM 3244 N N . ASP A 1 414 ? -59.120 -32.446 33.332 1.00 28.27 414 ASP A N 1
ATOM 3245 C CA . ASP A 1 414 ? -58.263 -32.120 34.494 1.00 28.27 414 ASP A CA 1
ATOM 3246 C C . ASP A 1 414 ? -56.823 -32.729 34.446 1.00 28.27 414 ASP A C 1
ATOM 3248 O O . ASP A 1 414 ? -56.532 -33.558 33.581 1.00 28.27 414 ASP A O 1
ATOM 3252 N N . PRO A 1 415 ? -55.902 -32.343 35.363 1.00 44.00 415 PRO A N 1
ATOM 3253 C CA . PRO A 1 415 ? -54.447 -32.372 35.174 1.00 44.00 415 PRO A CA 1
ATOM 3254 C C . PRO A 1 415 ? -53.740 -33.595 35.783 1.00 44.00 415 PRO A C 1
ATOM 3256 O O . PRO A 1 415 ? -54.197 -34.169 36.769 1.00 44.00 415 PRO A O 1
ATOM 3259 N N . SER A 1 416 ? -52.545 -33.942 35.282 1.00 25.72 416 SER A N 1
ATOM 3260 C CA . SER A 1 416 ? -51.421 -34.448 36.108 1.00 25.72 416 SER A CA 1
ATOM 3261 C C . SER A 1 416 ? -50.119 -34.669 35.306 1.00 25.72 416 SER A C 1
ATOM 3263 O O . SER A 1 416 ? -50.161 -34.789 34.082 1.00 25.72 416 SER A O 1
ATOM 3265 N N . PRO A 1 417 ? -48.945 -34.661 35.978 1.00 36.50 417 PRO A N 1
ATOM 3266 C CA . PRO A 1 417 ? -47.642 -34.382 35.375 1.00 36.50 417 PRO A CA 1
ATOM 3267 C C . PRO A 1 417 ? -46.804 -35.648 35.159 1.00 36.50 417 PRO A C 1
ATOM 3269 O O . PRO A 1 417 ? -46.805 -36.538 36.006 1.00 36.50 417 PRO A O 1
ATOM 3272 N N . ILE A 1 418 ? -46.005 -35.708 34.088 1.00 26.58 418 ILE A N 1
ATOM 3273 C CA . ILE A 1 418 ? -44.963 -36.737 33.947 1.00 26.58 418 ILE A CA 1
ATOM 3274 C C . ILE A 1 418 ? -43.671 -36.117 33.400 1.00 26.58 418 ILE A C 1
ATOM 3276 O O . ILE A 1 418 ? -43.602 -35.627 32.276 1.00 26.58 418 ILE A O 1
ATOM 3280 N N . PHE A 1 419 ? -42.642 -36.165 34.248 1.00 26.30 419 PHE A N 1
ATOM 3281 C CA . PHE A 1 419 ? -41.227 -36.032 33.913 1.00 26.30 419 PHE A CA 1
ATOM 3282 C C . PHE A 1 419 ? -40.826 -37.061 32.846 1.00 26.30 419 PHE A C 1
ATOM 3284 O O . PHE A 1 419 ? -41.087 -38.250 33.010 1.00 26.30 419 PHE A O 1
ATOM 3291 N N . GLY A 1 420 ? -40.111 -36.632 31.807 1.00 25.09 420 GLY A N 1
ATOM 3292 C CA . GLY A 1 420 ? -39.567 -37.542 30.803 1.00 25.09 420 GLY A CA 1
ATOM 3293 C C . GLY A 1 420 ? -38.497 -36.882 29.950 1.00 25.09 420 GLY A C 1
ATOM 3294 O O . GLY A 1 420 ? -38.783 -36.281 28.923 1.00 25.09 420 GLY A O 1
ATOM 3295 N N . SER A 1 421 ? -37.253 -37.004 30.400 1.00 26.89 421 SER A N 1
ATOM 3296 C CA . SER A 1 421 ? -36.036 -36.827 29.611 1.00 26.89 421 SER A CA 1
ATOM 3297 C C . SER A 1 421 ? -36.127 -37.524 28.250 1.00 26.89 421 SER A C 1
ATOM 3299 O O . SER A 1 421 ? -36.431 -38.713 28.222 1.00 26.89 421 SER A O 1
ATOM 3301 N N . ASN A 1 422 ? -35.797 -36.822 27.161 1.00 24.11 422 ASN A N 1
ATOM 3302 C CA . ASN A 1 422 ? -34.970 -37.339 26.063 1.00 24.11 422 ASN A CA 1
ATOM 3303 C C . ASN A 1 422 ? -34.693 -36.234 25.032 1.00 24.11 422 ASN A C 1
ATOM 3305 O O . ASN A 1 422 ? -35.555 -35.844 24.248 1.00 24.11 422 ASN A O 1
ATOM 3309 N N . PHE A 1 423 ? -33.448 -35.757 25.027 1.00 25.88 423 PHE A N 1
ATOM 3310 C CA . PHE A 1 423 ? -32.846 -35.084 23.882 1.00 25.88 423 PHE A CA 1
ATOM 3311 C C . PHE A 1 423 ? -32.759 -36.093 22.731 1.00 25.88 423 PHE A C 1
ATOM 3313 O O . PHE A 1 423 ? -31.968 -37.032 22.789 1.00 25.88 423 PHE A O 1
ATOM 3320 N N . ALA A 1 424 ? -33.555 -35.900 21.682 1.00 24.06 424 ALA A N 1
ATOM 3321 C CA . ALA A 1 424 ? -33.390 -36.601 20.416 1.00 24.06 424 ALA A CA 1
ATOM 3322 C C . ALA A 1 424 ? -32.896 -35.600 19.364 1.00 24.06 424 ALA A C 1
ATOM 3324 O O . ALA A 1 424 ? -33.676 -34.876 18.749 1.00 24.06 424 ALA A O 1
ATOM 3325 N N . TYR A 1 425 ? -31.576 -35.559 19.177 1.00 25.33 425 TYR A N 1
ATOM 3326 C CA . TYR A 1 425 ? -30.953 -34.958 18.003 1.00 25.33 425 TYR A CA 1
ATOM 3327 C C . TYR A 1 425 ? -31.239 -35.852 16.796 1.00 25.33 425 TYR A C 1
ATOM 3329 O O . TYR A 1 425 ? -30.771 -36.988 16.740 1.00 25.33 425 TYR A O 1
ATOM 3337 N N . ASN A 1 426 ? -31.993 -35.343 15.824 1.00 24.25 426 ASN A N 1
ATOM 3338 C CA . ASN A 1 426 ? -32.178 -36.014 14.544 1.00 24.25 426 ASN A CA 1
ATOM 3339 C C . ASN A 1 426 ? -31.231 -35.378 13.517 1.00 24.25 426 ASN A C 1
ATOM 3341 O O . ASN A 1 426 ? -31.559 -34.384 12.873 1.00 24.25 426 ASN A O 1
ATOM 3345 N N . CYS A 1 427 ? -30.025 -35.937 13.407 1.00 24.59 427 CYS A N 1
ATOM 3346 C CA . CYS A 1 427 ? -29.084 -35.641 12.332 1.00 24.59 427 CYS A CA 1
ATOM 3347 C C . CYS A 1 427 ? -29.399 -36.529 11.118 1.00 24.59 427 CYS A C 1
ATOM 3349 O O . CYS A 1 427 ? -29.267 -37.750 11.190 1.00 24.59 427 CYS A O 1
ATOM 3351 N N . ARG A 1 428 ? -29.732 -35.921 9.974 1.00 25.31 428 ARG A N 1
ATOM 3352 C CA . ARG A 1 428 ? -29.587 -36.543 8.647 1.00 25.31 428 ARG A CA 1
ATOM 3353 C C . ARG A 1 428 ? -28.897 -35.566 7.686 1.00 25.31 428 ARG A C 1
ATOM 3355 O O . ARG A 1 428 ? -29.491 -34.561 7.324 1.00 25.31 428 ARG A O 1
ATOM 3362 N N . GLY A 1 429 ? -27.668 -35.929 7.288 1.00 27.08 429 GLY A N 1
ATOM 3363 C CA . GLY A 1 429 ? -26.851 -35.381 6.182 1.00 27.08 429 GLY A CA 1
ATOM 3364 C C . GLY A 1 429 ? -26.191 -34.029 6.482 1.00 27.08 429 GLY A C 1
ATOM 3365 O O . GLY A 1 429 ? -26.833 -33.005 6.328 1.00 27.08 429 GLY A O 1
ATOM 3366 N N . GLY A 1 430 ? -24.962 -33.939 7.011 1.00 24.77 430 GLY A N 1
ATOM 3367 C CA . GLY A 1 430 ? -23.687 -34.313 6.368 1.00 24.77 430 GLY A CA 1
ATOM 3368 C C . GLY A 1 430 ? -23.240 -33.143 5.474 1.00 24.77 430 GLY A C 1
ATOM 3369 O O . GLY A 1 430 ? -23.786 -32.990 4.394 1.00 24.77 430 GLY A O 1
ATOM 3370 N N . VAL A 1 431 ? -22.374 -32.208 5.882 1.00 25.00 431 VAL A N 1
ATOM 3371 C CA . VAL A 1 431 ? -20.974 -32.353 6.318 1.00 25.00 431 VAL A CA 1
ATOM 3372 C C . VAL A 1 431 ? -20.636 -31.256 7.344 1.00 25.00 431 VAL A C 1
ATOM 3374 O O . VAL A 1 431 ? -20.769 -30.071 7.053 1.00 25.00 431 VAL A O 1
ATOM 3377 N N . CYS A 1 432 ? -20.166 -31.649 8.531 1.00 23.69 432 CYS A N 1
ATOM 3378 C CA . CYS A 1 432 ? -19.503 -30.749 9.476 1.00 23.69 432 CYS A CA 1
ATOM 3379 C C . CYS A 1 432 ? -18.039 -30.571 9.057 1.00 23.69 432 CYS A C 1
ATOM 3381 O O . CYS A 1 432 ? -17.282 -31.540 9.080 1.00 23.69 432 CYS A O 1
ATOM 3383 N N . CYS A 1 433 ? -17.617 -29.343 8.760 1.00 23.64 433 CYS A N 1
ATOM 3384 C CA . CYS A 1 433 ? -16.215 -28.956 8.893 1.00 23.64 433 CYS A CA 1
ATOM 3385 C C . CYS A 1 433 ? -16.081 -28.119 10.167 1.00 23.64 433 CYS A C 1
ATOM 3387 O O . CYS A 1 433 ? -16.520 -26.975 10.220 1.00 23.64 433 CYS A O 1
ATOM 3389 N N . HIS A 1 434 ? -15.506 -28.735 11.198 1.00 23.47 434 HIS A N 1
ATOM 3390 C CA . HIS A 1 434 ? -14.909 -28.037 12.329 1.00 23.47 434 HIS A CA 1
ATOM 3391 C C . HIS A 1 434 ? -13.572 -27.434 11.881 1.00 23.47 434 HIS A C 1
ATOM 3393 O O . HIS A 1 434 ? -12.680 -28.199 11.514 1.00 23.47 434 HIS A O 1
ATOM 3399 N N . LEU A 1 435 ? -13.457 -26.102 11.918 1.00 26.70 435 LEU A N 1
ATOM 3400 C CA . LEU A 1 435 ? -12.334 -25.312 12.457 1.00 26.70 435 LEU A CA 1
ATOM 3401 C C . LEU A 1 435 ? -12.599 -23.817 12.262 1.00 26.70 435 LEU A C 1
ATOM 3403 O O . LEU A 1 435 ? -12.872 -23.415 11.110 1.00 26.70 435 LEU A O 1
#